Protein AF-A0A378JUS0-F1 (afdb_monomer_lite)

Secondary structure (DSSP, 8-state):
--SS-HHHHHHHHH-HHHHHHHHHHHHT--TTSTTHHHHHHHHHHTT-HHHHHHHHHHSHHHHHHHHHHHHHHHHHHHHHHHHHTTS-TTSHHHHHHHHHHHHHHHHHHHHTTHHHH-GGGGGHHHHHHHHT-S--TT--HHHHHHHHHHHHHHHHHHHHHHHTTTS-----SS-SS-S---SS--TT-HHHHHHHHHHHHHS-SS---SSPPP---TT-SEEEEEEEEE-TTSPEEEEEEEEESS---SEEEEEEETT--TTSHHHHHHGGGHHHHTTSEEEEEE-TTT-TT-SS--SSHHHHHHHHHHHHHHH-BTTBEEEEEEEGGGHHHHHHHHHHHHHTT---EEEEES-BSSSGGGGSHHHHHHHHHHHHHHH-PPPSS-HHHHHHHHHHHHHHHHHHHHHHT--S-SHHHHTTS-TTTEEEEEE---SS---TT-SS-----TTGGG----SEE--SS-GGGBHHHHTHHHHHHHHHHHHHHHHHHHHHHHHTTT-HHHHHHHHHHHHHHHHHHHHHHHTEEEE-GGG----S-EEGGGS-GGGEEETT--BHHHHHHHHHPPPSS-HHHHHHT--HHHHHHHHHHHHTT-S-TT-HHHHHHHHHHHHHHHHHHHTHHHHHHHHHHHHTTTS--HHHHHHHHHHHHHTTSTTSSS--

Organism: NCBI:txid39962

Radius of gyration: 31.09 Å; chains: 1; bounding box: 85×75×94 Å

Structure (mmCIF, N/CA/C/O backbone):
data_AF-A0A378JUS0-F1
#
_entry.id   AF-A0A378JUS0-F1
#
loop_
_atom_site.group_PDB
_atom_site.id
_atom_site.type_symbol
_atom_site.label_atom_id
_atom_site.label_alt_id
_atom_site.label_comp_id
_atom_site.label_asym_id
_atom_site.label_entity_id
_atom_site.label_seq_id
_atom_site.pdbx_PDB_ins_code
_atom_site.Cartn_x
_atom_site.Cartn_y
_atom_site.Cartn_z
_atom_site.occupancy
_atom_site.B_iso_or_equiv
_atom_site.auth_seq_id
_atom_site.auth_comp_id
_atom_site.auth_asym_id
_atom_site.auth_atom_id
_atom_site.pdbx_PDB_model_num
ATOM 1 N N . MET A 1 1 ? 19.593 -24.521 -26.954 1.00 77.88 1 MET A N 1
ATOM 2 C CA . MET A 1 1 ? 18.963 -24.735 -25.634 1.00 77.88 1 MET A CA 1
ATOM 3 C C . MET A 1 1 ? 18.297 -23.427 -25.244 1.00 77.88 1 MET A C 1
ATOM 5 O O . MET A 1 1 ? 18.908 -22.399 -25.492 1.00 77.88 1 MET A O 1
ATOM 9 N N . GLN A 1 2 ? 17.064 -23.448 -24.739 1.00 90.56 2 GLN A N 1
ATOM 10 C CA . GLN A 1 2 ? 16.301 -22.242 -24.377 1.00 90.56 2 GLN A CA 1
ATOM 11 C C . GLN A 1 2 ? 16.066 -22.211 -22.859 1.00 90.56 2 GLN A C 1
ATOM 13 O O . GLN A 1 2 ? 15.928 -23.278 -22.261 1.00 90.56 2 GLN A O 1
ATOM 18 N N . LEU A 1 3 ? 16.022 -21.022 -22.241 1.00 92.19 3 LEU A N 1
ATOM 19 C CA . LEU A 1 3 ? 15.731 -20.880 -20.802 1.00 92.19 3 LEU A CA 1
ATOM 20 C C . LEU A 1 3 ? 14.253 -21.139 -20.494 1.00 92.19 3 LEU A C 1
ATOM 22 O O . LEU A 1 3 ? 13.939 -21.796 -19.502 1.00 92.19 3 LEU A O 1
ATOM 26 N N . ILE A 1 4 ? 13.366 -20.618 -21.345 1.00 94.94 4 ILE A N 1
ATOM 27 C CA . ILE A 1 4 ? 11.911 -20.824 -21.319 1.00 94.94 4 ILE A CA 1
ATOM 28 C C . ILE A 1 4 ? 11.369 -20.968 -22.753 1.00 94.94 4 ILE A C 1
ATOM 30 O O . ILE A 1 4 ? 12.050 -20.558 -23.698 1.00 94.94 4 ILE A O 1
ATOM 34 N N . PRO A 1 5 ? 10.159 -21.524 -22.959 1.00 96.00 5 PRO A N 1
ATOM 35 C CA . PRO A 1 5 ? 9.568 -21.626 -24.293 1.00 96.00 5 PRO A CA 1
ATOM 36 C C . PRO A 1 5 ? 9.435 -20.255 -24.972 1.00 96.00 5 PRO A C 1
ATOM 38 O O . PRO A 1 5 ? 8.879 -19.326 -24.389 1.00 96.00 5 PRO A O 1
ATOM 41 N N . SER A 1 6 ? 9.897 -20.127 -26.222 1.00 95.94 6 SER A N 1
ATOM 42 C CA . SER A 1 6 ? 9.866 -18.847 -26.951 1.00 95.94 6 SER A CA 1
ATOM 43 C C . SER A 1 6 ? 8.465 -18.249 -27.081 1.00 95.94 6 SER A C 1
ATOM 45 O O . SER A 1 6 ? 8.324 -17.037 -26.961 1.00 95.94 6 SER A O 1
ATOM 47 N N . GLN A 1 7 ? 7.431 -19.077 -27.273 1.00 95.94 7 GLN A N 1
ATOM 48 C CA . GLN A 1 7 ? 6.049 -18.591 -27.342 1.00 95.94 7 GLN A CA 1
ATOM 49 C C . GLN A 1 7 ? 5.617 -17.940 -26.023 1.00 95.94 7 GLN A C 1
ATOM 51 O O . GLN A 1 7 ? 5.107 -16.830 -26.040 1.00 95.94 7 GLN A O 1
ATOM 56 N N . LEU A 1 8 ? 5.928 -18.572 -24.885 1.00 96.12 8 LEU A N 1
ATOM 57 C CA . LEU A 1 8 ? 5.618 -18.029 -23.561 1.00 96.12 8 LEU A CA 1
ATOM 58 C C . LEU A 1 8 ? 6.321 -16.684 -23.315 1.00 96.12 8 LEU A C 1
ATOM 60 O O . LEU A 1 8 ? 5.751 -15.792 -22.696 1.00 96.12 8 LEU A O 1
ATOM 64 N N . LEU A 1 9 ? 7.553 -16.525 -23.809 1.00 95.25 9 LEU A N 1
ATOM 65 C CA . LEU A 1 9 ? 8.290 -15.264 -23.711 1.00 95.25 9 LEU A CA 1
ATOM 66 C C . LEU A 1 9 ? 7.680 -14.160 -24.587 1.00 95.25 9 LEU A C 1
ATOM 68 O O . LEU A 1 9 ? 7.656 -13.009 -24.164 1.00 95.25 9 LEU A O 1
ATOM 72 N N . VAL A 1 10 ? 7.185 -14.492 -25.782 1.00 95.31 10 VAL A N 1
ATOM 73 C CA . VAL A 1 10 ? 6.451 -13.539 -26.631 1.00 95.31 10 VAL A CA 1
ATOM 74 C C . VAL A 1 10 ? 5.136 -13.144 -25.960 1.00 95.31 10 VAL A C 1
ATOM 76 O O . VAL A 1 10 ? 4.884 -11.955 -25.791 1.00 95.31 10 VAL A O 1
ATOM 79 N N . ASP A 1 11 ? 4.368 -14.119 -25.474 1.00 95.12 11 ASP A N 1
ATOM 80 C CA . ASP A 1 11 ? 3.105 -13.877 -24.770 1.00 95.12 11 ASP A CA 1
ATOM 81 C C . ASP A 1 11 ? 3.320 -12.994 -23.523 1.00 95.12 11 ASP A C 1
ATOM 83 O O . ASP A 1 11 ? 2.534 -12.090 -23.251 1.00 95.12 11 ASP A O 1
ATOM 87 N N . ALA A 1 12 ? 4.430 -13.184 -22.800 1.00 94.31 12 ALA A N 1
ATOM 88 C CA . ALA A 1 12 ? 4.825 -12.347 -21.666 1.00 94.31 12 ALA A CA 1
ATOM 89 C C . ALA A 1 12 ? 5.191 -10.899 -22.044 1.00 94.31 12 ALA A C 1
ATOM 91 O O . ALA A 1 12 ? 5.203 -10.027 -21.180 1.00 94.31 12 ALA A O 1
ATOM 92 N N . LEU A 1 13 ? 5.530 -10.608 -23.299 1.00 91.50 13 LEU A N 1
ATOM 93 C CA . LEU A 1 13 ? 5.763 -9.232 -23.754 1.00 91.50 13 LEU A CA 1
ATOM 94 C C . LEU A 1 13 ? 4.462 -8.555 -24.214 1.00 91.50 13 LEU A C 1
ATOM 96 O O . LEU A 1 13 ? 4.350 -7.331 -24.117 1.00 91.50 13 LEU A O 1
ATOM 100 N N . ASP A 1 14 ? 3.466 -9.346 -24.617 1.00 88.88 14 ASP A N 1
ATOM 101 C CA . ASP A 1 14 ? 2.144 -8.884 -25.052 1.00 88.88 14 ASP A CA 1
ATOM 102 C C . ASP A 1 14 ? 1.127 -8.717 -23.901 1.00 88.88 14 ASP A C 1
ATOM 104 O O . ASP A 1 14 ? 0.284 -7.803 -23.936 1.00 88.88 14 ASP A O 1
ATOM 108 N N . ASP A 1 15 ? 1.211 -9.569 -22.872 1.00 89.25 15 ASP A N 1
ATOM 109 C CA . ASP A 1 15 ? 0.257 -9.675 -21.763 1.00 89.25 15 ASP A CA 1
ATOM 110 C C . ASP A 1 15 ? 0.934 -9.526 -20.384 1.00 89.25 15 ASP A C 1
ATOM 112 O O . ASP A 1 15 ? 1.889 -10.226 -20.043 1.00 89.25 15 ASP A O 1
ATOM 116 N N . PHE A 1 16 ? 0.414 -8.612 -19.556 1.00 87.00 16 PHE A N 1
ATOM 117 C CA . PHE A 1 16 ? 0.967 -8.303 -18.232 1.00 87.00 16 PHE A CA 1
ATOM 118 C C . PHE A 1 16 ? 0.768 -9.407 -17.193 1.00 87.00 16 PHE A C 1
ATOM 120 O O . PHE A 1 16 ? 1.629 -9.569 -16.328 1.00 87.00 16 PHE A O 1
ATOM 127 N N . GLU A 1 17 ? -0.331 -10.156 -17.254 1.00 88.62 17 GLU A N 1
ATOM 128 C CA . GLU A 1 17 ? -0.574 -11.264 -16.329 1.00 88.62 17 GLU A CA 1
ATOM 129 C C . GLU A 1 17 ? 0.337 -12.444 -16.683 1.00 88.62 17 GLU A C 1
ATOM 131 O O . GLU A 1 17 ? 0.955 -13.029 -15.793 1.00 88.62 17 GLU A O 1
ATOM 136 N N . VAL A 1 18 ? 0.543 -12.713 -17.980 1.00 93.88 18 VAL A N 1
ATOM 137 C CA . VAL A 1 18 ? 1.546 -13.698 -18.422 1.00 93.88 18 VAL A CA 1
ATOM 138 C C . VAL A 1 18 ? 2.951 -13.250 -18.010 1.00 93.88 18 VAL A C 1
ATOM 140 O O . VAL A 1 18 ? 3.699 -14.035 -17.423 1.00 93.88 18 VAL A O 1
ATOM 143 N N . ARG A 1 19 ? 3.303 -11.971 -18.225 1.00 92.31 19 ARG A N 1
ATOM 144 C CA . ARG A 1 19 ? 4.585 -11.399 -17.774 1.00 92.31 19 ARG A CA 1
ATOM 145 C C . ARG A 1 19 ? 4.788 -11.574 -16.278 1.00 92.31 19 ARG A C 1
ATOM 147 O O . ARG A 1 19 ? 5.887 -11.923 -15.855 1.00 92.31 19 ARG A O 1
ATOM 154 N N . LYS A 1 20 ? 3.746 -11.333 -15.479 1.00 90.25 20 LYS A N 1
ATOM 155 C CA . LYS A 1 20 ? 3.772 -11.501 -14.024 1.00 90.25 20 LYS A CA 1
ATOM 156 C C . LYS A 1 20 ? 4.100 -12.944 -13.648 1.00 90.25 20 LYS A C 1
ATOM 158 O O . LYS A 1 20 ? 5.028 -13.141 -12.867 1.00 90.25 20 LYS A O 1
ATOM 163 N N . THR A 1 21 ? 3.391 -13.925 -14.208 1.00 92.38 21 THR A N 1
ATOM 164 C CA . THR A 1 21 ? 3.647 -15.350 -13.937 1.00 92.38 21 THR A CA 1
ATOM 165 C C . THR A 1 21 ? 5.068 -15.742 -14.331 1.00 92.38 21 THR A C 1
ATOM 167 O O . THR A 1 21 ? 5.781 -16.338 -13.531 1.00 92.38 21 THR A O 1
ATOM 170 N N . VAL A 1 22 ? 5.533 -15.319 -15.510 1.00 95.12 22 VAL A N 1
ATOM 171 C CA . VAL A 1 22 ? 6.900 -15.608 -15.968 1.00 95.12 22 VAL A CA 1
ATOM 172 C C . VAL A 1 22 ? 7.950 -14.966 -15.058 1.00 95.12 22 VAL A C 1
ATOM 174 O O . VAL A 1 22 ? 8.932 -15.616 -14.701 1.00 95.12 22 VAL A O 1
ATOM 177 N N . ILE A 1 23 ? 7.767 -13.706 -14.649 1.00 93.31 23 ILE A N 1
ATOM 178 C CA . ILE A 1 23 ? 8.680 -13.050 -13.703 1.00 93.31 23 ILE A CA 1
ATOM 179 C C . ILE A 1 23 ? 8.699 -13.792 -12.368 1.00 93.31 23 ILE A C 1
ATOM 181 O O . ILE A 1 23 ? 9.777 -13.968 -11.799 1.00 93.31 23 ILE A O 1
ATOM 185 N N . GLU A 1 24 ? 7.539 -14.201 -11.860 1.00 91.38 24 GLU A N 1
ATOM 186 C CA . GLU A 1 24 ? 7.432 -14.962 -10.620 1.00 91.38 24 GLU A CA 1
ATOM 187 C C . GLU A 1 24 ? 8.196 -16.291 -10.721 1.00 91.38 24 GLU A C 1
ATOM 189 O O . GLU A 1 24 ? 9.099 -16.521 -9.914 1.00 91.38 24 GLU A O 1
ATOM 194 N N . ASP A 1 25 ? 7.924 -17.106 -11.743 1.00 92.94 25 ASP A N 1
ATOM 195 C CA . ASP A 1 25 ? 8.568 -18.409 -11.963 1.00 92.94 25 ASP A CA 1
ATOM 196 C C . ASP A 1 25 ? 10.094 -18.285 -12.081 1.00 92.94 25 ASP A C 1
ATOM 198 O O . 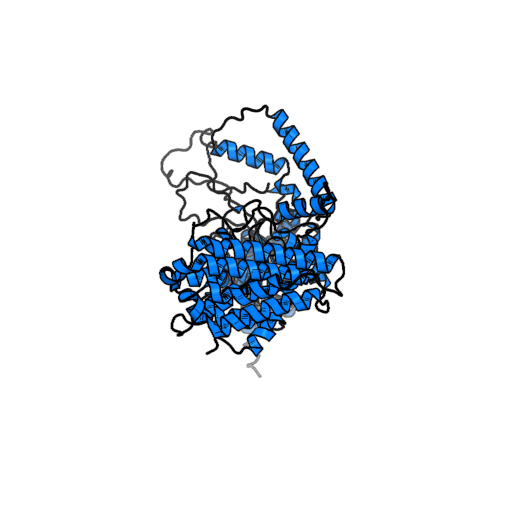ASP A 1 25 ? 10.866 -19.020 -11.453 1.00 92.94 25 ASP A O 1
ATOM 202 N N . LEU A 1 26 ? 10.556 -17.300 -12.854 1.00 94.06 26 LEU A N 1
ATOM 203 C CA . LEU A 1 26 ? 11.978 -17.032 -13.028 1.00 94.06 26 LEU A CA 1
ATOM 204 C C . LEU A 1 26 ? 12.620 -16.521 -11.730 1.00 94.06 26 LEU A C 1
ATOM 206 O O . LEU A 1 26 ? 13.698 -16.980 -11.364 1.00 94.06 26 LEU A O 1
ATOM 210 N N . THR A 1 27 ? 11.964 -15.612 -11.002 1.00 89.44 27 THR A N 1
ATOM 211 C CA . THR A 1 27 ? 12.467 -15.072 -9.721 1.00 89.44 27 THR A CA 1
ATOM 212 C C . THR A 1 27 ? 12.549 -16.157 -8.648 1.00 89.44 27 THR A C 1
ATOM 214 O O . THR A 1 27 ? 13.453 -16.137 -7.816 1.00 89.44 27 THR A O 1
ATOM 217 N N . LEU A 1 28 ? 11.627 -17.121 -8.676 1.00 87.56 28 LEU A N 1
ATOM 218 C CA . LEU A 1 28 ? 11.538 -18.217 -7.714 1.00 87.56 28 LEU A CA 1
ATOM 219 C C . LEU A 1 28 ? 12.380 -19.442 -8.064 1.00 87.56 28 LEU A C 1
ATOM 221 O O . LEU A 1 28 ? 12.398 -20.405 -7.291 1.00 87.56 28 LEU A O 1
ATOM 225 N N . THR A 1 29 ? 13.101 -19.407 -9.185 1.00 90.56 29 THR A N 1
ATOM 226 C CA . THR A 1 29 ? 13.987 -20.499 -9.588 1.00 90.56 29 THR A CA 1
ATOM 227 C C . THR A 1 29 ? 15.018 -20.786 -8.480 1.00 90.56 29 THR A C 1
ATOM 229 O O . THR A 1 29 ? 15.713 -19.858 -8.055 1.00 90.56 29 THR A O 1
ATOM 232 N N . PRO A 1 30 ? 15.149 -22.039 -7.998 1.00 87.75 30 PRO A N 1
ATOM 233 C CA . PRO A 1 30 ? 16.114 -22.395 -6.959 1.00 87.75 30 PRO A CA 1
ATOM 234 C C . PRO A 1 30 ? 17.558 -22.128 -7.391 1.00 87.75 30 PRO A C 1
ATOM 236 O O . PRO A 1 30 ? 17.917 -22.394 -8.532 1.00 87.75 30 PRO A O 1
ATOM 239 N N . ALA A 1 31 ? 18.422 -21.714 -6.460 1.00 84.31 31 ALA A N 1
ATOM 240 C CA . ALA A 1 31 ? 19.845 -21.487 -6.748 1.00 84.31 31 ALA A CA 1
ATOM 241 C C . ALA A 1 31 ? 20.590 -22.749 -7.240 1.00 84.31 31 ALA A C 1
ATOM 243 O O . ALA A 1 31 ? 21.628 -22.634 -7.879 1.00 84.31 31 ALA A O 1
ATOM 244 N N . GLY A 1 32 ? 20.065 -23.947 -6.950 1.00 84.75 32 GLY A N 1
ATOM 245 C CA . GLY A 1 32 ? 20.608 -25.220 -7.440 1.00 84.75 32 GLY A CA 1
ATOM 246 C C . GLY A 1 32 ? 20.208 -25.589 -8.876 1.00 84.75 32 GLY A C 1
ATOM 247 O O . GLY A 1 32 ? 20.672 -26.610 -9.370 1.00 84.75 32 GLY A O 1
ATOM 248 N N . ASP A 1 33 ? 19.346 -24.810 -9.539 1.00 90.31 33 ASP A N 1
ATOM 249 C CA . ASP A 1 33 ? 19.029 -24.996 -10.961 1.00 90.31 33 ASP A CA 1
ATOM 250 C C . ASP A 1 33 ? 20.240 -24.619 -11.828 1.00 90.31 33 ASP A C 1
ATOM 252 O O . ASP A 1 33 ? 20.849 -23.563 -11.622 1.00 90.31 33 ASP A O 1
ATOM 256 N N . GLU A 1 34 ? 20.559 -25.458 -12.820 1.00 89.44 34 GLU A N 1
ATOM 257 C CA . GLU A 1 34 ? 21.710 -25.297 -13.726 1.00 89.44 34 GLU A CA 1
ATOM 258 C C . GLU A 1 34 ? 21.726 -23.932 -14.436 1.00 89.44 34 GLU A C 1
ATOM 260 O O . GLU A 1 34 ? 22.784 -23.399 -14.768 1.00 89.44 34 GLU A O 1
ATOM 265 N N . HIS A 1 35 ? 20.552 -23.333 -14.651 1.00 91.50 35 HIS A N 1
ATOM 266 C CA . HIS A 1 35 ? 20.392 -22.057 -15.343 1.00 91.50 35 HIS A CA 1
ATOM 267 C C . HIS A 1 35 ? 19.772 -20.975 -14.462 1.00 91.50 35 HIS A C 1
ATOM 269 O O . HIS A 1 35 ? 19.301 -19.961 -14.984 1.00 91.50 35 HIS A O 1
ATOM 275 N N . SER A 1 36 ? 19.798 -21.151 -13.137 1.00 90.31 36 SER A N 1
ATOM 276 C CA . SER A 1 36 ? 19.304 -20.174 -12.158 1.00 90.31 36 SER A CA 1
ATOM 277 C C . SER A 1 36 ? 19.842 -18.771 -12.434 1.00 90.31 36 SER A C 1
ATOM 279 O O . SER A 1 36 ? 19.066 -17.824 -12.549 1.00 90.31 36 SER A O 1
ATOM 281 N N . TYR A 1 37 ? 21.152 -18.656 -12.664 1.00 90.81 37 TYR A N 1
ATOM 282 C CA . TYR A 1 37 ? 21.817 -17.400 -12.996 1.00 90.81 37 TYR A CA 1
ATOM 283 C C . TYR A 1 37 ? 21.177 -16.676 -14.191 1.00 90.81 37 TYR A C 1
ATOM 285 O O . TYR A 1 37 ? 20.805 -15.504 -14.108 1.00 90.81 37 TYR A O 1
ATOM 293 N N . SER A 1 38 ? 20.998 -17.377 -15.309 1.00 93.06 38 SER A N 1
ATOM 294 C CA . SER A 1 38 ? 20.459 -16.797 -16.542 1.00 93.06 38 SER A CA 1
ATOM 295 C C . SER A 1 38 ? 18.951 -16.550 -16.469 1.00 93.06 38 SER A C 1
ATOM 297 O O . SER A 1 38 ? 18.475 -15.533 -16.976 1.00 93.06 38 SER A O 1
ATOM 299 N N . LYS A 1 39 ? 18.199 -17.421 -15.785 1.00 94.44 39 LYS A N 1
ATOM 300 C CA . LYS A 1 39 ? 16.766 -17.229 -15.505 1.00 94.44 39 LYS A CA 1
ATOM 301 C C . LYS A 1 39 ? 16.528 -15.987 -14.648 1.00 94.44 39 LYS A C 1
ATOM 303 O O . LYS A 1 39 ? 15.633 -15.196 -14.936 1.00 94.44 39 LYS A O 1
ATOM 308 N N . TRP A 1 40 ? 17.375 -15.750 -13.652 1.00 92.12 40 TRP A N 1
ATOM 309 C CA . TRP A 1 40 ? 17.304 -14.555 -12.817 1.00 92.12 40 TRP A CA 1
ATOM 310 C C . TRP A 1 40 ? 17.636 -13.274 -13.596 1.00 92.12 40 TRP A C 1
ATOM 312 O O . TRP A 1 40 ? 16.988 -12.245 -13.400 1.00 92.12 40 TRP A O 1
ATOM 322 N N . ILE A 1 41 ? 18.581 -13.326 -14.539 1.00 93.38 41 ILE A N 1
ATOM 323 C CA . ILE A 1 41 ? 18.847 -12.202 -15.454 1.00 93.38 41 ILE A CA 1
ATOM 324 C C . ILE A 1 41 ? 17.640 -11.932 -16.360 1.00 93.38 41 ILE A C 1
ATOM 326 O O . ILE A 1 41 ? 17.263 -10.773 -16.536 1.00 93.38 41 ILE A O 1
ATOM 330 N N . MET A 1 42 ? 16.988 -12.981 -16.872 1.00 95.25 42 MET A N 1
ATOM 331 C CA . MET A 1 42 ? 15.755 -12.848 -17.654 1.00 95.25 42 MET A CA 1
ATOM 332 C C . MET A 1 42 ? 14.653 -12.159 -16.835 1.00 95.25 42 MET A C 1
ATOM 334 O O . MET A 1 42 ? 14.078 -11.177 -17.298 1.00 95.25 42 MET A O 1
ATOM 338 N N . ALA A 1 43 ? 14.407 -12.600 -15.594 1.00 93.75 43 ALA A N 1
ATOM 339 C CA . ALA A 1 43 ? 13.459 -11.939 -14.689 1.00 93.75 43 ALA A CA 1
ATOM 340 C C . ALA A 1 43 ? 13.815 -10.468 -14.446 1.00 93.75 43 ALA A C 1
ATOM 342 O O . ALA A 1 43 ? 12.932 -9.609 -14.430 1.00 93.75 43 ALA A O 1
ATOM 343 N N . PHE A 1 44 ? 15.104 -10.166 -14.267 1.00 91.50 44 PHE A N 1
ATOM 344 C CA . PHE A 1 44 ? 15.565 -8.798 -14.075 1.00 91.50 44 PHE A CA 1
ATOM 345 C C . PHE A 1 44 ? 15.237 -7.912 -15.284 1.00 91.50 44 PHE A C 1
ATOM 347 O O . PHE A 1 44 ? 14.625 -6.857 -15.110 1.00 91.50 44 PHE A O 1
ATOM 354 N N . TRP A 1 45 ? 15.563 -8.345 -16.504 1.00 93.06 45 TRP A N 1
ATOM 355 C CA . TRP A 1 45 ? 15.246 -7.589 -17.722 1.00 93.06 45 TRP A CA 1
ATOM 356 C C . TRP A 1 45 ? 13.755 -7.529 -18.040 1.00 93.06 45 TRP A C 1
ATOM 358 O O . TRP A 1 45 ? 13.298 -6.514 -18.557 1.00 93.06 45 TRP A O 1
ATOM 368 N N . LEU A 1 46 ? 12.978 -8.541 -17.654 1.00 92.50 46 LEU A N 1
ATOM 369 C CA . LEU A 1 46 ? 11.517 -8.480 -17.694 1.00 92.50 46 LEU A CA 1
ATOM 370 C C . LEU A 1 46 ? 10.928 -7.504 -16.659 1.00 92.50 46 LEU A C 1
ATOM 372 O O . LEU A 1 46 ? 9.732 -7.232 -16.716 1.00 92.50 46 LEU A O 1
ATOM 376 N N . GLY A 1 47 ? 11.728 -6.916 -15.764 1.00 86.44 47 GLY A N 1
ATOM 377 C CA . GLY A 1 47 ? 11.310 -5.817 -14.884 1.00 86.44 47 GLY A CA 1
ATOM 378 C C . GLY A 1 47 ? 11.499 -6.076 -13.387 1.00 86.44 47 GLY A C 1
ATOM 379 O O . GLY A 1 47 ? 11.158 -5.212 -12.576 1.00 86.44 47 GLY A O 1
ATOM 380 N N . SER A 1 48 ? 12.044 -7.231 -12.985 1.00 85.31 48 SER A N 1
ATOM 381 C CA . SER A 1 48 ? 12.215 -7.582 -11.570 1.00 85.31 48 SER A CA 1
ATOM 382 C C . SER A 1 48 ? 13.517 -7.049 -10.968 1.00 85.31 48 SER A C 1
ATOM 384 O O . SER A 1 48 ? 14.544 -7.727 -10.926 1.00 85.31 48 SER A O 1
ATOM 386 N N . SER A 1 49 ? 13.482 -5.830 -10.423 1.00 74.69 49 SER A N 1
ATOM 387 C CA . SER A 1 49 ? 14.616 -5.256 -9.677 1.00 74.69 49 SER A CA 1
ATOM 388 C C . SER A 1 49 ? 14.959 -6.029 -8.396 1.00 74.69 49 SER A C 1
ATOM 390 O O . SER A 1 49 ? 16.112 -6.004 -7.967 1.00 74.69 49 SER A O 1
ATOM 392 N N . VAL A 1 50 ? 14.002 -6.764 -7.816 1.00 76.50 50 VAL A N 1
ATOM 393 C CA . VAL A 1 50 ? 14.243 -7.696 -6.698 1.00 76.50 50 VAL A CA 1
ATOM 394 C C . VAL A 1 50 ? 15.287 -8.744 -7.100 1.00 76.50 50 VAL A C 1
ATOM 396 O O . VAL A 1 50 ? 16.232 -9.007 -6.355 1.00 76.50 50 VAL A O 1
ATOM 399 N N . THR A 1 51 ? 15.177 -9.272 -8.319 1.00 81.69 51 THR A N 1
ATOM 400 C CA . THR A 1 51 ? 16.070 -10.312 -8.835 1.00 81.69 51 THR A CA 1
ATOM 401 C C . THR A 1 51 ? 17.495 -9.819 -9.060 1.00 81.69 51 THR A C 1
ATOM 403 O O . THR A 1 51 ? 18.441 -10.576 -8.863 1.00 81.69 51 THR A O 1
ATOM 406 N N . ARG A 1 52 ? 17.693 -8.530 -9.363 1.00 82.31 52 ARG A N 1
ATOM 407 C CA . ARG A 1 52 ? 19.037 -7.934 -9.441 1.00 82.31 52 ARG A CA 1
ATOM 408 C C . ARG A 1 52 ? 19.808 -8.068 -8.128 1.00 82.31 52 ARG A C 1
ATOM 410 O O . ARG A 1 52 ? 20.990 -8.394 -8.144 1.00 82.31 52 ARG A O 1
ATOM 417 N N . ASN A 1 53 ? 19.145 -7.841 -6.996 1.00 75.06 53 ASN A N 1
ATOM 418 C CA . ASN A 1 53 ? 19.787 -7.975 -5.689 1.00 75.06 53 ASN A CA 1
ATOM 419 C C . ASN A 1 53 ? 20.130 -9.439 -5.389 1.00 75.06 53 ASN A C 1
ATOM 421 O O . ASN A 1 53 ? 21.214 -9.716 -4.883 1.00 75.06 53 ASN A O 1
ATOM 425 N N . PHE A 1 54 ? 19.247 -10.382 -5.745 1.00 78.81 54 PHE A N 1
ATOM 426 C CA . PHE A 1 54 ? 19.553 -11.812 -5.642 1.00 78.81 54 PHE A CA 1
ATOM 427 C C . PHE A 1 54 ? 20.760 -12.197 -6.499 1.00 78.81 54 PHE A C 1
ATOM 429 O O . PHE A 1 54 ? 21.681 -12.828 -5.990 1.00 78.81 54 PHE A O 1
ATOM 436 N N . LEU A 1 55 ? 20.816 -11.740 -7.754 1.00 84.75 55 LEU A N 1
ATOM 437 C CA . LEU A 1 55 ? 21.964 -11.950 -8.640 1.00 84.75 55 LEU A CA 1
ATOM 438 C C . LEU A 1 55 ? 23.269 -11.471 -8.000 1.00 84.75 55 LEU A C 1
ATOM 440 O O . LEU A 1 55 ? 24.256 -12.202 -7.984 1.00 84.75 55 LEU A O 1
ATOM 444 N N . PHE A 1 56 ? 23.268 -10.259 -7.446 1.00 80.62 56 PHE A N 1
ATOM 445 C CA . PHE A 1 56 ? 24.473 -9.632 -6.901 1.00 80.62 56 PHE A CA 1
ATOM 446 C C . PHE A 1 56 ? 24.955 -10.317 -5.622 1.00 80.62 56 PHE A C 1
ATOM 448 O O . PHE A 1 56 ? 26.153 -10.343 -5.359 1.00 80.62 56 PHE A O 1
ATOM 455 N N . ASN A 1 57 ? 24.038 -10.923 -4.867 1.00 79.50 57 ASN A N 1
ATOM 456 C CA . ASN A 1 57 ? 24.361 -11.654 -3.649 1.00 79.50 57 ASN A CA 1
ATOM 457 C C . ASN A 1 57 ? 24.782 -13.104 -3.919 1.00 79.50 57 ASN A C 1
ATOM 459 O O . ASN A 1 57 ? 25.719 -13.591 -3.293 1.00 79.50 57 ASN A O 1
ATOM 463 N N . SER A 1 58 ? 24.093 -13.813 -4.816 1.00 82.19 58 SER A N 1
ATOM 464 C CA . SER A 1 58 ? 24.333 -15.242 -5.063 1.00 82.19 58 SER A CA 1
ATOM 465 C C . SER A 1 58 ? 25.457 -15.508 -6.062 1.00 82.19 58 SER A C 1
ATOM 467 O O . SER A 1 58 ? 26.102 -16.544 -5.967 1.00 82.19 58 SER A O 1
ATOM 469 N N . PHE A 1 59 ? 25.716 -14.581 -6.990 1.00 81.25 59 PHE A N 1
ATOM 470 C CA . PHE A 1 59 ? 26.675 -14.758 -8.089 1.00 81.25 59 PHE A CA 1
ATOM 471 C C . PHE A 1 59 ? 27.660 -13.591 -8.192 1.00 81.25 59 PHE A C 1
ATOM 473 O O . PHE A 1 59 ? 28.083 -13.215 -9.282 1.00 81.25 59 PHE A O 1
ATOM 480 N N . ARG A 1 60 ? 28.005 -12.971 -7.057 1.00 78.94 60 ARG A N 1
ATOM 481 C CA . ARG A 1 60 ? 28.750 -11.704 -7.002 1.00 78.94 60 ARG A CA 1
ATOM 482 C C . ARG A 1 60 ? 29.970 -11.660 -7.927 1.00 78.94 60 ARG A C 1
ATOM 484 O O . ARG A 1 60 ? 30.116 -10.710 -8.691 1.00 78.94 60 ARG A O 1
ATOM 491 N N . THR A 1 61 ? 30.819 -12.683 -7.874 1.00 79.19 61 THR A N 1
ATOM 492 C CA . THR A 1 61 ? 32.060 -12.760 -8.660 1.00 79.19 61 THR A CA 1
ATOM 493 C C . THR A 1 61 ? 31.798 -12.802 -10.163 1.00 79.19 61 THR A C 1
ATOM 495 O O . THR A 1 61 ? 32.445 -12.080 -10.916 1.00 79.19 61 THR A O 1
ATOM 498 N N . ASP A 1 62 ? 30.810 -13.584 -10.596 1.00 76.50 62 ASP A N 1
ATOM 499 C CA . ASP A 1 62 ? 30.463 -13.738 -12.013 1.00 76.50 62 ASP A CA 1
ATOM 500 C C . ASP A 1 62 ? 29.740 -12.492 -12.541 1.00 76.50 62 ASP A C 1
ATOM 502 O O . ASP A 1 62 ? 29.922 -12.064 -13.681 1.00 76.50 62 ASP A O 1
ATOM 506 N N . VAL A 1 63 ? 28.931 -11.869 -11.683 1.00 80.69 63 VAL A N 1
ATOM 507 C CA . VAL A 1 63 ? 28.160 -10.667 -11.988 1.00 80.69 63 VAL A CA 1
ATOM 508 C C . VAL A 1 63 ? 29.031 -9.428 -12.108 1.00 80.69 63 VAL A C 1
ATOM 510 O O . VAL A 1 63 ? 28.766 -8.615 -12.990 1.00 80.69 63 VAL A O 1
ATOM 513 N N . GLU A 1 64 ? 30.037 -9.233 -11.251 1.00 79.12 64 GLU A N 1
ATOM 5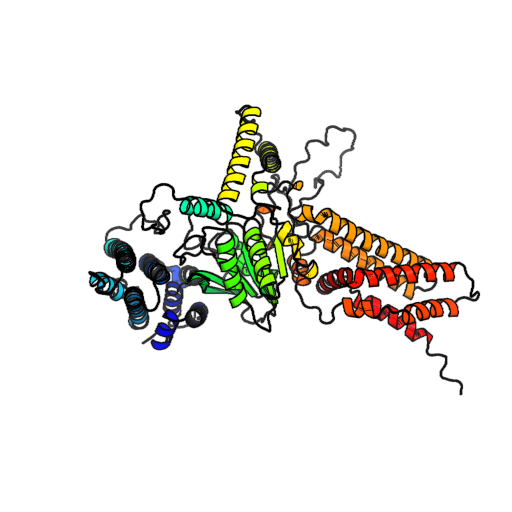14 C CA . GLU A 1 64 ? 30.847 -8.005 -11.247 1.00 79.12 64 GLU A CA 1
ATOM 515 C C . GLU A 1 64 ? 31.466 -7.715 -12.627 1.00 79.12 64 GLU A C 1
ATOM 517 O O . GLU A 1 64 ? 31.466 -6.562 -13.067 1.00 79.12 64 GLU A O 1
ATOM 522 N N . ALA A 1 65 ? 31.879 -8.756 -13.358 1.00 78.94 65 ALA A N 1
ATOM 523 C CA . ALA A 1 65 ? 32.436 -8.643 -14.707 1.00 78.94 65 ALA A CA 1
ATOM 524 C C . ALA A 1 65 ? 31.417 -8.178 -15.766 1.00 78.94 65 ALA A C 1
ATOM 526 O O . ALA A 1 65 ? 31.781 -7.479 -16.716 1.00 78.94 65 ALA A O 1
ATOM 527 N N . ILE A 1 66 ? 30.140 -8.544 -15.610 1.00 83.56 66 ILE A N 1
ATOM 528 C CA . ILE A 1 66 ? 29.084 -8.269 -16.597 1.00 83.56 66 ILE A CA 1
ATOM 529 C C . ILE A 1 66 ? 28.051 -7.236 -16.131 1.00 83.56 66 ILE A C 1
ATOM 531 O O . ILE A 1 66 ? 27.148 -6.874 -16.886 1.00 83.56 66 ILE A O 1
ATOM 535 N N . ARG A 1 67 ? 28.173 -6.733 -14.902 1.00 83.50 67 ARG A N 1
ATOM 536 C CA . ARG A 1 67 ? 27.224 -5.817 -14.260 1.00 83.50 67 ARG A CA 1
ATOM 537 C C . ARG A 1 67 ? 26.829 -4.618 -15.127 1.00 83.50 67 ARG A C 1
ATOM 539 O O . ARG A 1 67 ? 25.632 -4.336 -15.188 1.00 83.50 67 ARG A O 1
ATOM 546 N N . PRO A 1 68 ? 27.752 -3.929 -15.830 1.00 80.19 68 PRO A N 1
ATOM 547 C CA . PRO A 1 68 ? 27.360 -2.854 -16.733 1.00 80.19 68 PRO A CA 1
ATOM 548 C C . PRO A 1 68 ? 26.376 -3.345 -17.796 1.00 80.19 68 PRO A C 1
ATOM 550 O O . PRO A 1 68 ? 25.343 -2.722 -17.996 1.00 80.19 68 PRO A O 1
ATOM 553 N N . TYR A 1 69 ? 26.644 -4.483 -18.437 1.00 86.00 69 TYR A N 1
ATOM 554 C CA . TYR A 1 69 ? 25.774 -5.044 -19.473 1.00 86.00 69 TYR A CA 1
ATOM 555 C C . TYR A 1 69 ? 24.369 -5.341 -18.936 1.00 86.00 69 TYR A C 1
ATOM 557 O O . TYR A 1 69 ? 23.384 -5.035 -19.605 1.00 86.00 69 TYR A O 1
ATOM 565 N N . LEU A 1 70 ? 24.264 -5.862 -17.709 1.00 87.12 70 LEU A N 1
ATOM 566 C CA . LEU A 1 70 ? 22.978 -6.091 -17.047 1.00 87.12 70 LEU A CA 1
ATOM 567 C C . LEU A 1 70 ? 22.197 -4.786 -16.856 1.00 87.12 70 LEU A C 1
ATOM 569 O O . LEU A 1 70 ? 21.050 -4.688 -17.297 1.00 87.12 70 LEU A O 1
ATOM 573 N N . ASP A 1 71 ? 22.827 -3.787 -16.235 1.00 83.88 71 ASP A N 1
ATOM 574 C CA . ASP A 1 71 ? 22.190 -2.507 -15.921 1.00 83.88 71 ASP A CA 1
ATOM 575 C C . ASP A 1 71 ? 21.818 -1.746 -17.213 1.00 83.88 71 ASP A C 1
ATOM 577 O O . ASP A 1 71 ? 20.692 -1.269 -17.351 1.00 83.88 71 ASP A O 1
ATOM 581 N N . TRP A 1 72 ? 22.710 -1.688 -18.207 1.00 83.62 72 TRP A N 1
ATOM 582 C CA . TRP A 1 72 ? 22.456 -1.030 -19.497 1.00 83.62 72 TRP A CA 1
ATOM 583 C C . TRP A 1 72 ? 21.368 -1.730 -20.321 1.00 83.62 72 TRP A C 1
ATOM 585 O O . TRP A 1 72 ? 20.545 -1.051 -20.942 1.00 83.62 72 TRP A O 1
ATOM 595 N N . GLY A 1 73 ? 21.322 -3.067 -20.306 1.00 87.88 73 GLY A N 1
ATOM 596 C CA . GLY A 1 73 ? 20.241 -3.831 -20.930 1.00 87.88 73 GLY A CA 1
ATOM 597 C C . GLY A 1 73 ? 18.890 -3.527 -20.305 1.00 87.88 73 GLY A C 1
ATOM 598 O O . GLY A 1 73 ? 17.943 -3.206 -21.023 1.00 87.88 73 GLY A O 1
ATOM 599 N N . TYR A 1 74 ? 18.834 -3.499 -18.971 1.00 87.88 74 TYR A N 1
ATOM 600 C CA . TYR A 1 74 ? 17.636 -3.103 -18.241 1.00 87.88 74 TYR A CA 1
ATOM 601 C C . TYR A 1 74 ? 17.174 -1.697 -18.638 1.00 87.88 74 TYR A C 1
ATOM 603 O O . TYR A 1 74 ? 16.008 -1.509 -18.969 1.00 87.88 74 TYR A O 1
ATOM 611 N N . PHE A 1 75 ? 18.075 -0.707 -18.679 1.00 85.50 75 PHE A N 1
ATOM 612 C CA . PHE A 1 75 ? 17.696 0.660 -19.053 1.00 85.50 75 PHE A CA 1
ATOM 613 C C . PHE A 1 75 ? 17.234 0.789 -20.513 1.00 85.50 75 PHE A C 1
ATOM 615 O O . PHE A 1 75 ? 16.340 1.594 -20.796 1.00 85.50 75 PHE A O 1
ATOM 622 N N . CYS A 1 76 ? 17.783 -0.002 -21.440 1.00 88.69 76 CYS A N 1
ATOM 623 C CA . CYS A 1 76 ? 17.295 -0.033 -22.820 1.00 88.69 76 CYS A CA 1
ATOM 624 C C . CYS A 1 76 ? 15.866 -0.584 -22.903 1.00 88.69 76 CYS A C 1
ATOM 626 O O . CYS A 1 76 ? 15.018 0.039 -23.540 1.00 88.69 76 CYS A O 1
ATOM 628 N N . ILE A 1 77 ? 15.579 -1.696 -22.221 1.00 91.25 77 ILE A N 1
ATOM 629 C CA . ILE A 1 77 ? 14.233 -2.288 -22.196 1.00 91.25 77 ILE A CA 1
ATOM 630 C C . ILE A 1 77 ? 13.243 -1.374 -21.481 1.00 91.25 77 ILE A C 1
ATOM 632 O O . ILE A 1 77 ? 12.184 -1.078 -22.024 1.00 91.25 77 ILE A O 1
ATOM 636 N N . LEU A 1 78 ? 13.637 -0.804 -20.344 1.00 87.81 78 LEU A N 1
ATOM 637 C CA . LEU A 1 78 ? 12.862 0.216 -19.646 1.00 87.81 78 LEU A CA 1
ATOM 638 C C . LEU A 1 78 ? 12.507 1.397 -20.561 1.00 87.81 78 LEU A C 1
ATOM 640 O O . LEU A 1 78 ? 11.392 1.916 -20.526 1.00 87.81 78 LEU A O 1
ATOM 644 N N . THR A 1 79 ? 13.460 1.843 -21.382 1.00 87.38 79 THR A N 1
ATOM 645 C CA . THR A 1 79 ? 13.235 2.922 -22.348 1.00 87.38 79 THR A CA 1
ATOM 646 C C . THR A 1 79 ? 12.209 2.510 -23.395 1.00 87.38 79 THR A C 1
ATOM 648 O O . THR A 1 79 ? 11.303 3.294 -23.677 1.00 87.38 79 THR A O 1
ATOM 651 N N . ILE A 1 80 ? 12.306 1.295 -23.935 1.00 90.88 80 ILE A N 1
ATOM 652 C CA . ILE A 1 80 ? 11.334 0.765 -24.896 1.00 90.88 80 ILE A CA 1
ATOM 653 C C . ILE A 1 80 ? 9.933 0.697 -24.273 1.00 90.88 80 ILE A C 1
ATOM 655 O O . ILE A 1 80 ? 9.021 1.331 -24.804 1.00 90.88 80 ILE A O 1
ATOM 659 N N . ASP A 1 81 ? 9.783 0.044 -23.117 1.00 88.44 81 ASP A N 1
ATOM 660 C CA . ASP A 1 81 ? 8.503 -0.128 -22.413 1.00 88.44 81 ASP A CA 1
ATOM 661 C C . ASP A 1 81 ? 7.818 1.225 -22.144 1.00 88.44 81 ASP A C 1
ATOM 663 O O . ASP A 1 81 ? 6.627 1.417 -22.413 1.00 88.44 81 ASP A O 1
ATOM 667 N N . ARG A 1 82 ? 8.589 2.225 -21.696 1.00 86.06 82 ARG A N 1
ATOM 668 C CA . ARG A 1 82 ? 8.080 3.586 -21.467 1.00 86.06 82 ARG A CA 1
ATOM 669 C C . ARG A 1 82 ? 7.551 4.233 -22.738 1.00 86.06 82 ARG A C 1
ATOM 671 O O . ARG A 1 82 ? 6.471 4.820 -22.708 1.00 86.06 82 ARG A O 1
ATOM 678 N N . HIS A 1 83 ? 8.302 4.171 -23.834 1.00 88.25 83 HIS A N 1
ATOM 679 C CA . HIS A 1 83 ? 7.888 4.804 -25.087 1.00 88.25 83 HIS A CA 1
ATOM 680 C C . HIS A 1 83 ? 6.710 4.057 -25.719 1.00 88.25 83 HIS A C 1
ATOM 682 O O . HIS A 1 83 ? 5.793 4.704 -26.217 1.00 88.25 83 HIS A O 1
ATOM 688 N N . MET A 1 84 ? 6.668 2.727 -25.611 1.00 88.94 84 MET A N 1
ATOM 689 C CA . MET A 1 84 ? 5.520 1.923 -26.031 1.00 88.94 84 MET A CA 1
ATOM 690 C C . MET A 1 84 ? 4.235 2.307 -25.289 1.00 88.94 84 MET A C 1
ATOM 692 O O . MET A 1 84 ? 3.194 2.423 -25.925 1.00 88.94 84 MET A O 1
ATOM 696 N N . SER A 1 85 ? 4.297 2.595 -23.984 1.00 86.19 85 SER A N 1
ATOM 697 C CA . SER A 1 85 ? 3.116 3.033 -23.212 1.00 86.19 85 SER A CA 1
ATOM 698 C C . SER A 1 85 ? 2.536 4.395 -23.639 1.00 86.19 85 SER A C 1
ATOM 700 O O . SER A 1 85 ? 1.435 4.760 -23.232 1.00 86.19 85 SER A O 1
ATOM 702 N N . LEU A 1 86 ? 3.270 5.174 -24.444 1.00 84.50 86 LEU A N 1
ATOM 703 C CA . LEU A 1 86 ? 2.793 6.439 -25.017 1.00 84.50 86 LEU A CA 1
ATOM 704 C C . LEU A 1 86 ? 2.081 6.255 -26.362 1.00 84.50 86 LEU A C 1
ATOM 706 O O . LEU A 1 86 ? 1.497 7.215 -26.865 1.00 84.50 86 LEU A O 1
ATOM 710 N N . LEU A 1 87 ? 2.151 5.058 -26.942 1.00 86.56 87 LEU A N 1
ATOM 711 C CA . LEU A 1 87 ? 1.657 4.738 -28.274 1.00 86.56 87 LEU A CA 1
ATOM 712 C C . LEU A 1 87 ? 0.391 3.884 -28.180 1.00 86.56 87 LEU A C 1
ATOM 714 O O . LEU A 1 87 ? 0.185 3.127 -27.232 1.00 86.56 87 LEU A O 1
ATOM 718 N N . GLN A 1 88 ? -0.459 3.969 -29.200 1.00 87.31 88 GLN A N 1
ATOM 719 C CA . GLN A 1 88 ? -1.576 3.036 -29.342 1.00 87.31 88 GLN A CA 1
ATOM 720 C C . GLN A 1 88 ? -1.035 1.671 -29.778 1.00 87.31 88 GLN A C 1
ATOM 722 O O . GLN A 1 88 ? -0.211 1.620 -30.696 1.00 87.31 88 GLN A O 1
ATOM 727 N N . LYS A 1 89 ? -1.521 0.576 -29.173 1.00 86.88 89 LYS A N 1
ATOM 728 C CA . LYS A 1 89 ? -1.077 -0.802 -29.483 1.00 86.88 89 LYS A CA 1
ATOM 729 C C . LYS A 1 89 ? -1.145 -1.144 -30.979 1.00 86.88 89 LYS A C 1
ATOM 731 O O . LYS A 1 89 ? -0.317 -1.886 -31.494 1.00 86.88 89 LYS A O 1
ATOM 736 N N . GLU A 1 90 ? -2.115 -0.579 -31.691 1.00 87.88 90 GLU A N 1
ATOM 737 C CA . GLU A 1 90 ? -2.330 -0.838 -33.117 1.00 87.88 90 GLU A CA 1
ATOM 738 C C . GLU A 1 90 ? -1.364 -0.070 -34.033 1.00 87.88 90 GLU A C 1
ATOM 740 O O . GLU A 1 90 ? -1.185 -0.465 -35.186 1.00 87.88 90 GLU A O 1
ATOM 745 N N . SER A 1 91 ? -0.716 0.988 -33.529 1.00 90.44 91 SER A N 1
ATOM 746 C CA . SER A 1 91 ? 0.178 1.843 -34.317 1.00 90.44 91 SER A CA 1
ATOM 747 C C . SER A 1 91 ? 1.410 1.097 -34.836 1.00 90.44 91 SER A C 1
ATOM 749 O O . SER A 1 91 ? 2.005 0.261 -34.149 1.00 90.44 91 SER A O 1
ATOM 751 N N . THR A 1 92 ? 1.870 1.468 -36.035 1.00 90.94 92 THR A N 1
ATOM 752 C CA . THR A 1 92 ? 3.129 0.958 -36.605 1.00 90.94 92 THR A CA 1
ATOM 753 C C . THR A 1 92 ? 4.317 1.245 -35.680 1.00 90.94 92 THR A C 1
ATOM 755 O O . THR A 1 92 ? 5.192 0.400 -35.516 1.00 90.94 92 THR A O 1
ATOM 758 N N . ALA A 1 93 ? 4.321 2.402 -35.009 1.00 90.81 93 ALA A N 1
ATOM 759 C CA . ALA A 1 93 ? 5.349 2.773 -34.040 1.00 90.81 93 ALA A CA 1
ATOM 760 C C . ALA A 1 93 ? 5.423 1.833 -32.834 1.00 90.81 93 ALA A C 1
ATOM 762 O O . ALA A 1 93 ? 6.522 1.431 -32.446 1.00 90.81 93 ALA A O 1
ATOM 763 N N . TYR A 1 94 ? 4.274 1.442 -32.276 1.00 92.50 94 TYR A N 1
ATOM 764 C CA . TYR A 1 94 ? 4.227 0.462 -31.196 1.00 92.50 94 TYR A CA 1
ATOM 765 C C . TYR A 1 94 ? 4.785 -0.882 -31.666 1.00 92.50 94 TYR A C 1
ATOM 767 O O . TYR A 1 94 ? 5.689 -1.423 -31.032 1.00 92.50 94 TYR A O 1
ATOM 775 N N . ARG A 1 95 ? 4.316 -1.380 -32.821 1.00 92.19 95 ARG A N 1
ATOM 776 C CA . ARG A 1 95 ? 4.747 -2.672 -33.386 1.00 92.19 95 ARG A CA 1
ATOM 777 C C . ARG A 1 95 ? 6.252 -2.730 -33.637 1.00 92.19 95 ARG A C 1
ATOM 779 O O . ARG A 1 95 ? 6.876 -3.747 -33.361 1.00 92.19 95 ARG A O 1
ATOM 786 N N . VAL A 1 96 ? 6.840 -1.639 -34.126 1.00 92.50 96 VAL A N 1
ATOM 787 C CA . VAL A 1 96 ? 8.286 -1.531 -34.357 1.00 92.50 96 VAL A CA 1
ATOM 788 C C . VAL A 1 96 ? 9.076 -1.666 -33.054 1.00 92.50 96 VAL A C 1
ATOM 790 O O . VAL A 1 96 ? 9.992 -2.484 -32.981 1.00 92.50 96 VAL A O 1
ATOM 793 N N . LEU A 1 97 ? 8.729 -0.889 -32.022 1.00 93.12 97 LEU A N 1
ATOM 794 C CA . LEU A 1 97 ? 9.425 -0.952 -30.732 1.00 93.12 97 LEU A CA 1
ATOM 795 C C . LEU A 1 97 ? 9.225 -2.313 -30.053 1.00 93.12 97 LEU A C 1
ATOM 797 O O . LEU A 1 97 ? 10.180 -2.878 -29.520 1.00 93.12 97 LEU A O 1
ATOM 801 N N . HIS A 1 98 ? 8.016 -2.866 -30.149 1.00 93.94 98 HIS A N 1
ATOM 802 C CA . HIS A 1 98 ? 7.688 -4.183 -29.619 1.00 93.94 98 HIS A CA 1
ATOM 803 C C . HIS A 1 98 ? 8.515 -5.293 -30.280 1.00 93.94 98 HIS A C 1
ATOM 805 O O . HIS A 1 98 ? 9.118 -6.120 -29.601 1.00 93.94 98 HIS A O 1
ATOM 811 N N . HIS A 1 99 ? 8.634 -5.264 -31.609 1.00 94.25 99 HIS A N 1
ATOM 812 C CA . HIS A 1 99 ? 9.436 -6.226 -32.367 1.00 94.25 99 HIS A CA 1
ATOM 813 C C . HIS A 1 99 ? 10.922 -6.183 -31.995 1.00 94.25 99 HIS A C 1
ATOM 815 O O . HIS A 1 99 ? 11.579 -7.222 -31.917 1.00 94.25 99 HIS A O 1
ATOM 821 N N . ILE A 1 100 ? 11.459 -4.988 -31.730 1.00 95.19 100 ILE A N 1
ATOM 822 C CA . ILE A 1 100 ? 12.837 -4.822 -31.248 1.00 95.19 100 ILE A CA 1
ATOM 823 C C . ILE A 1 100 ? 13.011 -5.478 -29.871 1.00 95.19 100 ILE A C 1
ATOM 825 O O . ILE A 1 100 ? 13.985 -6.208 -29.671 1.00 95.19 100 ILE A O 1
ATOM 829 N N . ALA A 1 101 ? 12.066 -5.269 -28.946 1.00 95.06 101 ALA A N 1
ATOM 830 C CA . ALA A 1 101 ? 12.089 -5.907 -27.630 1.00 95.06 101 ALA A CA 1
ATOM 831 C C . ALA A 1 101 ? 12.002 -7.438 -27.734 1.00 95.06 101 ALA A C 1
ATOM 833 O O . ALA A 1 101 ? 12.857 -8.128 -27.178 1.00 95.06 101 ALA A O 1
ATOM 834 N N . ILE A 1 102 ? 11.047 -7.973 -28.507 1.00 95.81 102 ILE A N 1
ATOM 835 C CA . ILE A 1 102 ? 10.899 -9.421 -28.732 1.00 95.81 102 ILE A CA 1
ATOM 836 C C . ILE A 1 102 ? 12.207 -10.028 -29.242 1.00 95.81 102 ILE A C 1
ATOM 838 O O . ILE A 1 102 ? 12.689 -11.017 -28.691 1.00 95.81 102 ILE A O 1
ATOM 842 N N . ARG A 1 103 ? 12.823 -9.428 -30.268 1.00 95.75 103 ARG A N 1
ATOM 843 C CA . ARG A 1 103 ? 14.080 -9.942 -30.831 1.00 95.75 103 ARG A CA 1
ATOM 844 C C . ARG A 1 103 ? 15.212 -9.962 -29.812 1.00 95.75 103 ARG A C 1
ATOM 846 O O . ARG A 1 103 ? 16.001 -10.903 -29.815 1.00 95.75 103 ARG A O 1
ATOM 853 N N . PHE A 1 104 ? 15.304 -8.951 -28.952 1.00 96.12 104 PHE A N 1
ATOM 854 C CA . PHE A 1 104 ? 16.293 -8.934 -27.878 1.00 96.12 104 PHE A CA 1
ATOM 855 C C . PHE A 1 104 ? 16.070 -10.078 -26.882 1.00 96.12 104 PHE A C 1
ATOM 857 O O . PHE A 1 104 ? 17.004 -10.824 -26.587 1.00 96.12 104 PHE A O 1
ATOM 864 N N . PHE A 1 105 ? 14.835 -10.251 -26.412 1.00 96.62 105 PHE A N 1
ATOM 865 C CA . PHE A 1 105 ? 14.490 -11.282 -25.438 1.00 96.62 105 PHE A CA 1
ATOM 866 C C . PHE A 1 105 ? 14.665 -12.701 -25.990 1.00 96.62 105 PHE A C 1
ATOM 868 O O . PHE A 1 105 ? 15.264 -13.541 -25.319 1.00 96.62 105 PHE A O 1
ATOM 875 N N . LEU A 1 106 ? 14.232 -12.961 -27.227 1.00 96.19 106 LEU A N 1
ATOM 876 C CA . LEU A 1 106 ? 14.438 -14.253 -27.892 1.00 96.19 106 LEU A CA 1
ATOM 877 C C . LEU A 1 106 ? 15.927 -14.560 -28.095 1.00 96.19 106 LEU A C 1
ATOM 879 O O . LEU A 1 106 ? 16.370 -15.668 -27.800 1.00 96.19 106 LEU A O 1
ATOM 883 N N . ASN A 1 107 ? 16.719 -13.567 -28.512 1.00 96.12 107 ASN A N 1
ATOM 884 C CA . ASN A 1 107 ? 18.164 -13.728 -28.659 1.00 96.12 107 ASN A CA 1
ATOM 885 C C . ASN A 1 107 ? 18.839 -14.069 -27.324 1.00 96.12 107 ASN A C 1
ATOM 887 O O . ASN A 1 107 ? 19.686 -14.957 -27.272 1.00 96.12 107 ASN A O 1
ATOM 891 N N . PHE A 1 108 ? 18.452 -13.408 -26.226 1.00 95.69 108 PHE A N 1
ATOM 892 C CA . PHE A 1 108 ? 18.968 -13.772 -24.907 1.00 95.69 108 PHE A CA 1
ATOM 893 C C . PHE A 1 108 ? 18.519 -15.176 -24.481 1.00 95.69 108 PHE A C 1
ATOM 895 O O . PHE A 1 108 ? 19.335 -15.937 -23.972 1.00 95.69 108 PHE A O 1
ATOM 902 N N . ASN A 1 109 ? 17.264 -15.552 -24.737 1.00 96.12 109 ASN A N 1
ATOM 903 C CA . ASN A 1 109 ? 16.727 -16.871 -24.398 1.00 96.12 109 ASN A CA 1
ATOM 904 C C . ASN A 1 109 ? 17.508 -18.026 -25.053 1.00 96.12 109 ASN A C 1
ATOM 906 O O . ASN A 1 109 ? 17.671 -19.076 -24.437 1.00 96.12 109 ASN A O 1
ATOM 910 N N . GLU A 1 110 ? 18.005 -17.834 -26.278 1.00 94.88 110 GLU A N 1
ATOM 911 C CA . GLU A 1 110 ? 18.747 -18.850 -27.042 1.00 94.88 110 GLU A CA 1
ATOM 912 C C . GLU A 1 110 ? 20.265 -18.801 -26.825 1.00 94.88 110 GLU A C 1
ATOM 914 O O . GLU A 1 110 ? 20.942 -19.828 -26.918 1.00 94.88 110 GLU A O 1
ATOM 919 N N . HIS A 1 111 ? 20.805 -17.619 -26.520 1.00 94.56 111 HIS A N 1
ATOM 920 C CA . HIS A 1 111 ? 22.246 -17.370 -26.458 1.00 94.56 111 HIS A CA 1
ATOM 921 C C . HIS A 1 111 ? 22.732 -16.888 -25.087 1.00 94.56 111 HIS A C 1
ATOM 923 O O . HIS A 1 111 ? 23.799 -16.280 -25.008 1.00 94.56 111 HIS A O 1
ATOM 929 N N . PHE A 1 112 ? 21.996 -17.162 -24.006 1.00 92.38 112 PHE A N 1
ATOM 930 C CA . PHE A 1 112 ? 22.274 -16.659 -22.652 1.00 92.38 112 PHE A CA 1
ATOM 931 C C . PHE A 1 112 ? 23.716 -16.883 -22.165 1.00 92.38 112 PHE A C 1
ATOM 933 O O . PHE A 1 112 ? 24.268 -16.022 -21.479 1.00 92.38 112 PHE A O 1
ATOM 940 N N . SER A 1 113 ? 24.365 -17.983 -22.563 1.00 90.25 113 SER A N 1
ATOM 941 C CA . SER A 1 113 ? 25.773 -18.277 -22.243 1.00 90.25 113 SER A CA 1
ATOM 942 C C . SER A 1 113 ? 26.753 -17.245 -22.817 1.00 90.25 113 SER A C 1
ATOM 944 O O . SER A 1 113 ? 27.816 -16.990 -22.246 1.00 90.25 113 SER A O 1
ATOM 946 N N . SER A 1 114 ? 26.375 -16.569 -23.906 1.00 90.50 114 SER A N 1
ATOM 947 C CA . SER A 1 114 ? 27.166 -15.500 -24.522 1.00 90.50 114 SER A CA 1
ATOM 948 C C . SER A 1 114 ? 27.308 -14.290 -23.612 1.00 90.50 114 SER A C 1
ATOM 950 O O . SER A 1 114 ? 28.210 -13.492 -23.824 1.00 90.50 114 SER A O 1
ATOM 952 N N . LEU A 1 115 ? 26.472 -14.134 -22.584 1.00 87.00 115 LEU A N 1
ATOM 953 C CA . LEU A 1 115 ? 26.620 -13.027 -21.650 1.00 87.00 115 LEU A CA 1
ATOM 954 C C . LEU A 1 115 ? 27.947 -13.095 -20.872 1.00 87.00 115 LEU A C 1
ATOM 956 O O . LEU A 1 115 ? 28.543 -12.058 -20.606 1.00 87.00 115 LEU A O 1
ATOM 960 N N . GLN A 1 116 ? 28.442 -14.298 -20.569 1.00 84.62 116 GLN A N 1
ATOM 961 C CA . GLN A 1 116 ? 29.748 -14.487 -19.929 1.00 84.62 116 GLN A CA 1
ATOM 962 C C . GLN A 1 116 ? 30.891 -14.530 -20.954 1.00 84.62 116 GLN A C 1
ATOM 964 O O . GLN A 1 116 ? 31.954 -13.963 -20.719 1.00 84.62 116 GLN A O 1
ATOM 969 N N . LEU A 1 117 ? 30.672 -15.176 -22.105 1.00 86.94 117 LEU A N 1
ATOM 970 C CA . LEU A 1 117 ? 31.722 -15.410 -23.106 1.00 86.94 117 LEU A CA 1
ATOM 971 C C . LEU A 1 117 ? 31.982 -14.194 -24.012 1.00 86.94 117 LEU A C 1
ATOM 973 O O . LEU A 1 117 ? 33.120 -13.907 -24.375 1.00 86.94 117 LEU A O 1
ATOM 977 N N . ALA A 1 118 ? 30.921 -13.494 -24.410 1.00 88.06 118 ALA A N 1
ATOM 978 C CA . ALA A 1 118 ? 30.944 -12.393 -25.369 1.00 88.06 118 ALA A CA 1
ATOM 979 C C . ALA A 1 118 ? 29.721 -11.464 -25.171 1.00 88.06 118 ALA A C 1
ATOM 981 O O . ALA A 1 118 ? 28.858 -11.380 -26.052 1.00 88.06 118 ALA A O 1
ATOM 982 N N . PRO A 1 119 ? 29.624 -10.729 -24.042 1.00 86.94 119 PRO A N 1
ATOM 983 C CA . PRO A 1 119 ? 28.400 -10.031 -23.624 1.00 86.94 119 PRO A CA 1
ATOM 984 C C . PRO A 1 119 ? 27.832 -9.064 -24.664 1.00 86.94 119 PRO A C 1
ATOM 986 O O . PRO A 1 119 ? 26.623 -8.866 -24.744 1.00 86.94 119 PRO A O 1
ATOM 989 N N . LYS A 1 120 ? 28.693 -8.487 -25.510 1.00 86.81 120 LYS A N 1
ATOM 990 C CA . LYS A 1 120 ? 28.303 -7.569 -26.588 1.00 86.81 120 LYS A CA 1
ATOM 991 C C . LYS A 1 120 ? 27.342 -8.199 -27.601 1.00 86.81 120 LYS A C 1
ATOM 993 O O . LYS A 1 120 ? 26.483 -7.489 -28.117 1.00 86.81 120 LYS A O 1
ATOM 998 N N . VAL A 1 121 ? 27.466 -9.504 -27.857 1.00 89.19 121 VAL A N 1
ATOM 999 C CA . VAL A 1 121 ? 26.649 -10.238 -28.840 1.00 89.19 121 VAL A CA 1
ATOM 1000 C C . VAL A 1 121 ? 25.169 -10.229 -28.450 1.00 89.19 121 VAL A C 1
ATOM 1002 O O . VAL A 1 121 ? 24.304 -10.131 -29.317 1.00 89.19 121 VAL A O 1
ATOM 1005 N N . ILE A 1 122 ? 24.862 -10.226 -27.148 1.00 92.00 122 ILE A N 1
ATOM 1006 C CA . ILE A 1 122 ? 23.480 -10.183 -26.645 1.00 92.00 122 ILE A CA 1
ATOM 1007 C C . ILE A 1 122 ? 22.738 -8.913 -27.097 1.00 92.00 122 ILE A C 1
ATOM 1009 O O . ILE A 1 122 ? 21.525 -8.945 -27.293 1.00 92.00 122 ILE A O 1
ATOM 1013 N N . PHE A 1 123 ? 23.456 -7.807 -27.317 1.00 92.19 123 PHE A N 1
ATOM 1014 C CA . PHE A 1 123 ? 22.876 -6.495 -27.631 1.00 92.19 123 PHE A CA 1
ATOM 1015 C C . PHE A 1 123 ? 22.743 -6.208 -29.129 1.00 92.19 123 PHE A C 1
ATOM 1017 O O . PHE A 1 123 ? 22.169 -5.184 -29.504 1.00 92.19 123 PHE A O 1
ATOM 1024 N N . TYR A 1 124 ? 23.235 -7.091 -30.000 1.00 91.50 124 TYR A N 1
ATOM 1025 C CA . TYR A 1 124 ? 23.136 -6.923 -31.452 1.00 91.50 124 TYR A CA 1
ATOM 1026 C C . TYR A 1 124 ? 21.701 -6.733 -31.964 1.00 91.50 124 TYR A C 1
ATOM 1028 O O . TYR A 1 124 ? 21.502 -5.820 -32.767 1.00 91.50 124 TYR A O 1
ATOM 1036 N N . PRO A 1 125 ? 20.677 -7.460 -31.472 1.00 93.50 125 PRO A N 1
ATOM 1037 C CA . PRO A 1 125 ? 19.293 -7.201 -31.866 1.00 93.50 125 PRO A CA 1
ATOM 1038 C C . PRO A 1 125 ? 18.831 -5.762 -31.603 1.00 93.50 125 PRO A C 1
ATOM 1040 O O . PRO A 1 125 ? 18.135 -5.192 -32.439 1.00 93.50 125 PRO A O 1
ATOM 1043 N N . LEU A 1 126 ? 19.247 -5.152 -30.485 1.00 92.62 126 LEU A N 1
ATOM 1044 C CA . LEU A 1 126 ? 18.922 -3.754 -30.178 1.00 92.62 126 LEU A CA 1
ATOM 1045 C C . LEU A 1 126 ? 19.687 -2.791 -31.091 1.00 92.62 126 LEU A C 1
ATOM 1047 O O . LEU A 1 126 ? 19.108 -1.831 -31.592 1.00 92.62 126 LEU A O 1
ATOM 1051 N N . ILE A 1 127 ? 20.977 -3.050 -31.328 1.00 90.62 127 ILE A N 1
ATOM 1052 C CA . ILE A 1 127 ? 21.833 -2.196 -32.164 1.00 90.62 127 ILE A CA 1
ATOM 1053 C C . ILE A 1 127 ? 21.330 -2.164 -33.603 1.00 90.62 127 ILE A C 1
ATOM 1055 O O . ILE A 1 127 ? 21.129 -1.079 -34.142 1.00 90.62 127 ILE A O 1
ATOM 1059 N N . TYR A 1 128 ? 21.099 -3.327 -34.212 1.00 90.81 128 TYR A N 1
ATOM 1060 C CA . TYR A 1 128 ? 20.595 -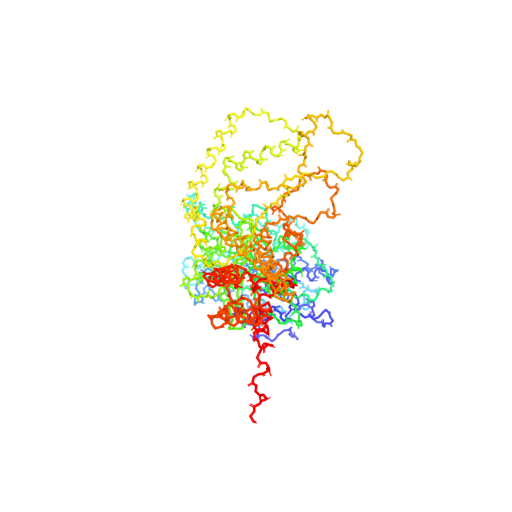3.408 -35.582 1.00 90.81 128 TYR A CA 1
ATOM 1061 C C . TYR A 1 128 ? 19.144 -2.933 -35.661 1.00 90.81 128 TYR A C 1
ATOM 1063 O O . TYR A 1 128 ? 18.821 -2.088 -36.491 1.00 90.81 128 TYR A O 1
ATOM 1071 N N . GLY A 1 129 ? 18.298 -3.365 -34.717 1.00 90.00 129 GLY A N 1
ATOM 1072 C CA . GLY A 1 129 ? 16.895 -2.959 -34.652 1.00 90.00 129 GLY A CA 1
ATOM 1073 C C . GLY A 1 129 ? 16.714 -1.441 -34.614 1.00 90.00 129 GLY A C 1
ATOM 1074 O O . GLY A 1 129 ? 15.914 -0.905 -35.373 1.00 90.00 129 GLY A O 1
ATOM 1075 N N . PHE A 1 130 ? 17.485 -0.725 -33.790 1.00 90.12 130 PHE A N 1
ATOM 1076 C CA . PHE A 1 130 ? 17.458 0.740 -33.775 1.00 90.12 130 PHE A CA 1
ATOM 1077 C C . PHE A 1 130 ? 18.282 1.386 -34.892 1.00 90.12 130 PHE A C 1
ATOM 1079 O O . PHE A 1 130 ? 17.929 2.477 -35.349 1.00 90.12 130 PHE A O 1
ATOM 1086 N N . GLY A 1 131 ? 19.374 0.760 -35.330 1.00 83.44 131 GLY A N 1
ATOM 1087 C CA . GLY A 1 131 ? 20.231 1.240 -36.415 1.00 83.44 131 GLY A CA 1
ATOM 1088 C C . GLY A 1 131 ? 19.452 1.438 -37.712 1.00 83.44 131 GLY A C 1
ATOM 1089 O O . GLY A 1 131 ? 19.506 2.527 -38.288 1.00 83.44 131 GLY A O 1
ATOM 1090 N N . ASP A 1 132 ? 18.623 0.455 -38.060 1.00 80.31 132 ASP A N 1
ATOM 1091 C CA . ASP A 1 132 ? 17.861 0.399 -39.312 1.00 80.31 132 ASP A CA 1
ATOM 1092 C C . ASP A 1 132 ? 16.650 1.358 -39.345 1.00 80.31 132 ASP A C 1
ATOM 1094 O O . ASP A 1 132 ? 16.078 1.620 -40.403 1.00 80.31 132 ASP A O 1
ATOM 1098 N N . LEU A 1 133 ? 16.263 1.944 -38.202 1.00 82.19 133 LEU A N 1
ATOM 1099 C CA . LEU A 1 133 ? 15.126 2.869 -38.113 1.00 82.19 133 LEU A CA 1
ATOM 1100 C C . LEU A 1 133 ? 15.462 4.277 -38.626 1.00 82.19 133 LEU A C 1
ATOM 1102 O O . LEU A 1 133 ? 16.024 5.094 -37.894 1.00 82.19 133 LEU A O 1
ATOM 1106 N N . THR A 1 134 ? 15.086 4.609 -39.860 1.00 68.19 134 THR A N 1
ATOM 1107 C CA . THR A 1 134 ? 15.244 5.964 -40.425 1.00 68.19 134 THR A CA 1
ATOM 1108 C C . THR A 1 134 ? 14.014 6.843 -40.168 1.00 68.19 134 THR A C 1
ATOM 1110 O O . THR A 1 134 ? 14.131 7.873 -39.506 1.00 68.19 134 THR A O 1
ATOM 1113 N N . THR A 1 135 ? 12.831 6.404 -40.604 1.00 66.94 135 THR A N 1
ATOM 1114 C CA . THR A 1 135 ? 11.514 7.029 -40.367 1.00 66.94 135 THR A CA 1
ATOM 1115 C C . THR A 1 135 ? 10.414 5.977 -40.506 1.00 66.94 135 THR A C 1
ATOM 1117 O O . THR A 1 135 ? 10.520 5.111 -41.371 1.00 66.94 135 THR A O 1
ATOM 1120 N N . ILE A 1 136 ? 9.350 6.054 -39.699 1.00 77.81 136 ILE A N 1
ATOM 1121 C CA . ILE A 1 136 ? 8.176 5.186 -39.864 1.00 77.81 136 ILE A CA 1
ATOM 1122 C C . ILE A 1 136 ? 7.245 5.851 -40.875 1.00 77.81 136 ILE A C 1
ATOM 1124 O O . ILE A 1 136 ? 6.638 6.880 -40.572 1.00 77.81 136 ILE A O 1
ATOM 1128 N N . SER A 1 137 ? 7.168 5.261 -42.068 1.00 68.75 137 SER A N 1
ATOM 1129 C CA . SER A 1 137 ? 6.485 5.789 -43.258 1.00 68.75 137 SER A CA 1
ATOM 1130 C C . SER A 1 137 ? 5.041 6.219 -42.988 1.00 68.75 137 SER A C 1
ATOM 1132 O O . SER A 1 137 ? 4.626 7.282 -43.436 1.00 68.75 137 SER A O 1
ATOM 1134 N N . ASP A 1 138 ? 4.320 5.427 -42.190 1.00 76.31 138 ASP A N 1
ATOM 1135 C CA . ASP A 1 138 ? 2.888 5.603 -41.910 1.00 76.31 138 ASP A CA 1
ATOM 1136 C C . ASP A 1 138 ? 2.612 6.160 -40.497 1.00 76.31 138 ASP A C 1
ATOM 1138 O O . ASP A 1 138 ? 1.480 6.145 -40.019 1.00 76.31 138 ASP A O 1
ATOM 1142 N N . GLY A 1 139 ? 3.651 6.602 -39.779 1.00 77.81 139 GLY A N 1
ATOM 1143 C CA . GLY A 1 139 ? 3.530 7.110 -38.411 1.00 77.81 139 GLY A CA 1
ATOM 1144 C C . GLY A 1 139 ? 3.118 8.580 -38.363 1.00 77.81 139 GLY A C 1
ATOM 1145 O O . GLY A 1 139 ? 3.583 9.398 -39.161 1.00 77.81 139 GLY A O 1
ATOM 1146 N N . THR A 1 140 ? 2.313 8.963 -37.369 1.00 85.06 140 THR A N 1
ATOM 1147 C CA . THR A 1 140 ? 2.055 10.388 -37.118 1.00 85.06 140 THR A CA 1
ATOM 1148 C C . THR A 1 140 ? 3.359 11.114 -36.736 1.00 85.06 140 THR A C 1
ATOM 1150 O O . THR A 1 140 ? 4.322 10.477 -36.289 1.00 85.06 140 THR A O 1
ATOM 1153 N N . PRO A 1 141 ? 3.440 12.455 -36.858 1.00 84.06 141 PRO A N 1
ATOM 1154 C CA . PRO A 1 141 ? 4.621 13.202 -36.415 1.00 84.06 141 PRO A CA 1
ATOM 1155 C C . PRO A 1 141 ? 4.981 12.949 -34.943 1.00 84.06 141 PRO A C 1
ATOM 1157 O O . PRO A 1 141 ? 6.160 12.902 -34.594 1.00 84.06 141 PRO A O 1
ATOM 1160 N N . VAL A 1 142 ? 3.968 12.746 -34.094 1.00 83.88 142 VAL A N 1
ATOM 1161 C CA . VAL A 1 142 ? 4.134 12.441 -32.668 1.00 83.88 142 VAL A CA 1
ATOM 1162 C C . VAL A 1 142 ? 4.728 11.045 -32.481 1.00 83.88 142 VAL A C 1
ATOM 1164 O O . VAL A 1 142 ? 5.717 10.901 -31.766 1.00 83.88 142 VAL A O 1
ATOM 1167 N N . ASP A 1 143 ? 4.197 10.037 -33.173 1.00 86.19 143 ASP A N 1
ATOM 1168 C CA . ASP A 1 143 ? 4.706 8.662 -33.091 1.00 86.19 143 ASP A CA 1
ATOM 1169 C C . ASP A 1 143 ? 6.161 8.573 -33.563 1.00 86.19 143 ASP A C 1
ATOM 1171 O O . ASP A 1 143 ? 7.014 7.978 -32.901 1.00 86.19 143 ASP A O 1
ATOM 1175 N N . ASN A 1 144 ? 6.471 9.240 -34.677 1.00 85.12 144 ASN A N 1
ATOM 1176 C CA . ASN A 1 144 ? 7.828 9.335 -35.205 1.00 85.12 144 ASN A CA 1
ATOM 1177 C C . ASN A 1 144 ? 8.783 10.022 -34.213 1.00 85.12 144 ASN A C 1
ATOM 1179 O O . ASN A 1 144 ? 9.933 9.602 -34.065 1.00 85.12 144 ASN A O 1
ATOM 1183 N N . GLN A 1 145 ? 8.320 11.046 -33.489 1.00 85.56 145 GLN A N 1
ATOM 1184 C CA . GLN A 1 145 ? 9.110 11.704 -32.449 1.00 85.56 145 GLN A CA 1
ATOM 1185 C C . GLN A 1 145 ? 9.356 10.790 -31.238 1.00 85.56 145 GLN A C 1
ATOM 1187 O O . GLN A 1 145 ? 10.478 10.757 -30.725 1.00 85.56 145 GLN A O 1
ATOM 1192 N N . ILE A 1 146 ? 8.347 10.025 -30.809 1.00 85.69 146 ILE A N 1
ATOM 1193 C CA . ILE A 1 146 ? 8.457 9.048 -29.714 1.00 85.69 146 ILE A CA 1
ATOM 1194 C C . ILE A 1 146 ? 9.483 7.966 -30.074 1.00 85.69 146 ILE A C 1
ATOM 1196 O O . ILE A 1 146 ? 10.403 7.707 -29.297 1.00 85.69 146 ILE A O 1
ATOM 1200 N N . VAL A 1 147 ? 9.397 7.380 -31.270 1.00 88.38 147 VAL A N 1
ATOM 1201 C CA . VAL A 1 147 ? 10.340 6.337 -31.710 1.00 88.38 147 VAL A CA 1
ATOM 1202 C C . VAL A 1 147 ? 11.752 6.890 -31.883 1.00 88.38 147 VAL A C 1
ATOM 1204 O O . VAL A 1 147 ? 12.717 6.262 -31.448 1.00 88.38 147 VAL A O 1
ATOM 1207 N N . LYS A 1 148 ? 11.898 8.095 -32.449 1.00 87.12 148 LYS A N 1
ATOM 1208 C CA . LYS A 1 148 ? 13.203 8.760 -32.571 1.00 87.12 148 LYS A CA 1
ATOM 1209 C C . LYS A 1 148 ? 13.845 9.021 -31.205 1.00 87.12 148 LYS A C 1
ATOM 1211 O O . LYS A 1 148 ? 15.057 8.865 -31.067 1.00 87.12 148 LYS A O 1
ATOM 1216 N N . SER A 1 149 ? 13.042 9.392 -30.207 1.00 85.81 149 SER A N 1
ATOM 1217 C CA . SER A 1 149 ? 13.490 9.557 -28.820 1.00 85.81 149 SER A CA 1
ATOM 1218 C C . SER A 1 149 ? 13.998 8.236 -28.236 1.00 85.81 149 SER A C 1
ATOM 1220 O O . SER A 1 149 ? 15.135 8.183 -27.765 1.00 85.81 149 SER A O 1
ATOM 1222 N N . ALA A 1 150 ? 13.217 7.153 -28.354 1.00 88.38 150 ALA A N 1
ATOM 1223 C CA . ALA A 1 150 ? 13.624 5.822 -27.899 1.00 88.38 150 ALA A CA 1
ATOM 1224 C C . ALA A 1 150 ? 14.938 5.372 -28.560 1.00 88.38 150 ALA A C 1
ATOM 1226 O O . ALA A 1 150 ? 15.879 4.988 -27.868 1.00 88.38 150 ALA A O 1
ATOM 1227 N N . LYS A 1 151 ? 15.036 5.518 -29.891 1.00 90.56 151 LYS A N 1
ATOM 1228 C CA . LYS A 1 151 ? 16.249 5.224 -30.668 1.00 90.56 151 LYS A CA 1
ATOM 1229 C C . LYS A 1 151 ? 17.461 5.986 -30.142 1.00 90.56 151 LYS A C 1
ATOM 1231 O O . LYS A 1 151 ? 18.501 5.379 -29.904 1.00 90.56 151 LYS A O 1
ATOM 1236 N N . SER A 1 152 ? 17.342 7.305 -29.986 1.00 86.88 152 SER A N 1
ATOM 1237 C CA . SER A 1 152 ? 18.459 8.153 -29.561 1.00 86.88 152 SER A CA 1
ATOM 1238 C C . SER A 1 152 ? 18.988 7.734 -28.193 1.00 86.88 152 SER A C 1
ATOM 1240 O O . SER A 1 152 ? 20.193 7.576 -28.032 1.00 86.88 152 SER A O 1
ATOM 1242 N N . LEU A 1 153 ? 18.087 7.520 -27.231 1.00 85.44 153 LEU A N 1
ATOM 1243 C CA . LEU A 1 153 ? 18.450 7.134 -25.870 1.00 85.44 153 LEU A CA 1
ATOM 1244 C C . LEU A 1 153 ? 19.089 5.743 -25.841 1.00 85.44 153 LEU A C 1
ATOM 1246 O O . LEU A 1 153 ? 20.179 5.584 -25.302 1.00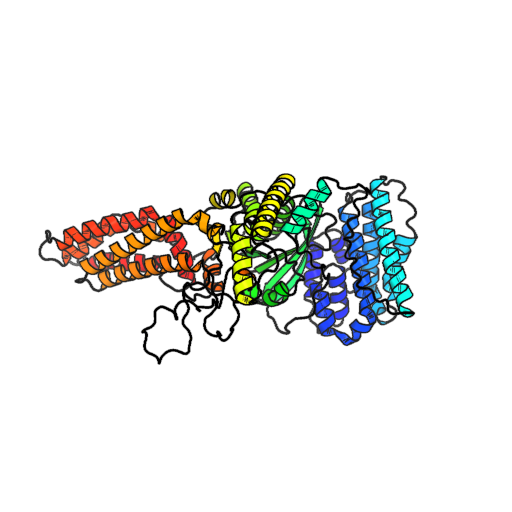 85.44 153 LEU A O 1
ATOM 1250 N N . CYS A 1 154 ? 18.459 4.740 -26.459 1.00 87.81 154 CYS A N 1
ATOM 1251 C CA . CYS A 1 154 ? 19.001 3.382 -26.487 1.00 87.81 154 CYS A CA 1
ATOM 1252 C C . CYS A 1 154 ? 20.367 3.314 -27.179 1.00 87.81 154 CYS A C 1
ATOM 1254 O O . CYS A 1 154 ? 21.282 2.691 -26.647 1.00 87.81 154 CYS A O 1
ATOM 1256 N N . LEU A 1 155 ? 20.549 3.976 -28.325 1.00 87.31 155 LEU A N 1
ATOM 1257 C CA . LEU A 1 155 ? 21.837 3.966 -29.022 1.00 87.31 155 LEU A CA 1
ATOM 1258 C C . LEU A 1 155 ? 22.926 4.730 -28.263 1.00 87.31 155 LEU A C 1
ATOM 1260 O O . LEU A 1 155 ? 24.073 4.289 -28.272 1.00 87.31 155 LEU A O 1
ATOM 1264 N N . GLU A 1 156 ? 22.593 5.824 -27.572 1.00 84.00 156 GLU A N 1
ATOM 1265 C CA . GLU A 1 156 ? 23.543 6.521 -26.697 1.00 84.00 156 GLU A CA 1
ATOM 1266 C C . GLU A 1 156 ? 24.035 5.588 -25.581 1.00 84.00 156 GLU A C 1
ATOM 1268 O O . GLU A 1 156 ? 25.242 5.383 -25.438 1.00 84.00 156 GLU A O 1
ATOM 1273 N N . MET A 1 157 ? 23.111 4.941 -24.868 1.00 82.44 157 MET A N 1
ATOM 1274 C CA . MET A 1 157 ? 23.416 3.973 -23.809 1.00 82.44 157 MET A CA 1
ATOM 1275 C C . MET A 1 157 ? 24.272 2.802 -24.315 1.00 82.44 157 MET A C 1
ATOM 1277 O O . MET A 1 157 ? 25.297 2.459 -23.722 1.00 82.44 157 MET A O 1
ATOM 1281 N N . LEU A 1 158 ? 23.900 2.221 -25.458 1.00 84.75 158 LEU A N 1
ATOM 1282 C CA . LEU A 1 158 ? 24.644 1.125 -26.079 1.00 84.75 158 LEU A CA 1
ATOM 1283 C C . LEU A 1 158 ? 26.027 1.573 -26.576 1.00 84.75 158 LEU A C 1
ATOM 1285 O O . LEU A 1 158 ? 26.989 0.817 -26.459 1.00 84.75 158 LEU A O 1
ATOM 1289 N N . SER A 1 159 ? 26.173 2.799 -27.086 1.00 83.19 159 SER A N 1
ATOM 1290 C CA . SER A 1 159 ? 27.476 3.335 -27.506 1.00 83.19 159 SER A CA 1
ATOM 1291 C C . SER A 1 159 ? 28.434 3.493 -26.319 1.00 83.19 159 SER A C 1
ATOM 1293 O O . SER A 1 159 ? 29.600 3.096 -26.407 1.00 83.19 159 SER A O 1
ATOM 1295 N N . GLN A 1 160 ? 27.923 3.973 -25.178 1.00 78.62 160 GLN A N 1
ATOM 1296 C CA . GLN A 1 160 ? 28.682 4.086 -23.934 1.00 78.62 160 GLN A CA 1
ATOM 1297 C C . GLN A 1 160 ? 29.114 2.699 -23.447 1.00 78.62 160 GLN A C 1
ATOM 1299 O O . GLN A 1 160 ? 30.301 2.489 -23.181 1.00 78.62 160 GLN A O 1
ATOM 1304 N N . LEU A 1 161 ? 28.198 1.725 -23.443 1.00 78.50 161 LEU A N 1
ATOM 1305 C CA . LEU A 1 161 ? 28.498 0.323 -23.138 1.00 78.50 161 LEU A CA 1
ATOM 1306 C C . LEU A 1 161 ? 29.601 -0.245 -24.045 1.00 78.50 161 LEU A C 1
ATOM 1308 O O . LEU A 1 161 ? 30.533 -0.887 -23.564 1.00 78.50 161 LEU A O 1
ATOM 1312 N N . MET A 1 162 ? 29.547 0.013 -25.355 1.00 78.00 162 MET A N 1
ATOM 1313 C CA . MET A 1 162 ? 30.559 -0.485 -26.295 1.00 78.00 162 MET A CA 1
ATOM 1314 C C . MET A 1 162 ? 31.936 0.155 -26.080 1.00 78.00 162 MET A C 1
ATOM 1316 O O . MET A 1 162 ? 32.956 -0.501 -26.325 1.00 78.00 162 MET A O 1
ATOM 1320 N N . SER A 1 163 ? 31.971 1.395 -25.583 1.00 73.06 163 SER A N 1
ATOM 1321 C CA . SER A 1 163 ? 33.197 2.125 -25.240 1.00 73.06 163 SER A CA 1
ATOM 1322 C C . SER A 1 163 ? 33.795 1.749 -23.874 1.00 73.06 163 SER A C 1
ATOM 1324 O O . SER A 1 163 ? 34.995 1.933 -23.673 1.00 73.06 163 SER A O 1
ATOM 1326 N N . TRP A 1 164 ? 33.002 1.144 -22.978 1.00 65.94 164 TRP A N 1
ATOM 1327 C CA . TRP A 1 164 ? 33.382 0.770 -21.605 1.00 65.94 164 TRP A CA 1
ATOM 1328 C C . TRP A 1 164 ? 34.661 -0.075 -21.515 1.00 65.94 164 TRP A C 1
ATOM 1330 O O . TRP A 1 164 ? 35.446 0.075 -20.584 1.00 65.94 164 TRP A O 1
ATOM 1340 N N . ALA A 1 165 ? 34.928 -0.907 -22.526 1.00 56.56 165 ALA A N 1
ATOM 1341 C CA . ALA A 1 165 ? 36.139 -1.728 -22.601 1.00 56.56 165 ALA A CA 1
ATOM 1342 C C . ALA A 1 165 ? 37.455 -0.917 -22.647 1.00 56.56 165 ALA A C 1
ATOM 1344 O O . ALA A 1 165 ? 38.526 -1.506 -22.533 1.00 56.56 165 ALA A O 1
ATOM 1345 N N . LYS A 1 166 ? 37.395 0.407 -22.854 1.00 55.47 166 LYS A N 1
ATOM 1346 C CA . LYS A 1 166 ? 38.569 1.290 -22.962 1.00 55.47 166 LYS A CA 1
ATOM 1347 C C . LYS A 1 166 ? 38.763 2.204 -21.748 1.00 55.47 166 LYS A C 1
ATOM 1349 O O . LYS A 1 166 ? 39.896 2.572 -21.464 1.00 55.47 166 LYS A O 1
ATOM 1354 N N . THR A 1 167 ? 37.695 2.536 -21.024 1.00 50.84 167 THR A N 1
ATOM 1355 C CA . THR A 1 167 ? 37.718 3.362 -19.807 1.00 50.84 167 THR A CA 1
ATOM 1356 C C . THR A 1 167 ? 36.434 3.111 -19.008 1.00 50.84 167 THR A C 1
ATOM 1358 O O . THR A 1 167 ? 35.349 3.275 -19.568 1.00 50.84 167 THR A O 1
ATOM 1361 N N . PRO A 1 168 ? 36.502 2.751 -17.711 1.00 49.47 168 PRO A N 1
ATOM 1362 C CA . PRO A 1 168 ? 35.308 2.682 -16.879 1.00 49.47 168 PRO A CA 1
ATOM 1363 C C . PRO A 1 168 ? 34.752 4.109 -16.709 1.00 49.47 168 PRO A C 1
ATOM 1365 O O . PRO A 1 168 ? 35.441 4.974 -16.163 1.00 49.47 168 PRO A O 1
ATOM 1368 N N . PRO A 1 169 ? 33.539 4.409 -17.196 1.00 47.12 169 PRO A N 1
ATOM 1369 C CA . PRO A 1 169 ? 32.949 5.721 -17.058 1.00 47.12 169 PRO A CA 1
ATOM 1370 C C . PRO A 1 169 ? 32.560 5.946 -15.595 1.00 47.12 169 PRO A C 1
ATOM 1372 O O . PRO A 1 169 ? 31.990 5.070 -14.942 1.00 47.12 169 PRO A O 1
ATOM 1375 N N . SER A 1 170 ? 32.809 7.152 -15.090 1.00 42.03 170 SER A N 1
ATOM 1376 C CA . SER A 1 170 ? 32.204 7.644 -13.853 1.00 42.03 170 SER A CA 1
ATOM 1377 C C . SER A 1 170 ? 30.743 8.016 -14.116 1.00 42.03 170 SER A C 1
ATOM 1379 O O . SER A 1 170 ? 30.380 9.186 -14.170 1.00 42.03 170 SER A O 1
ATOM 1381 N N . ILE A 1 171 ? 29.874 7.035 -14.352 1.00 46.41 171 ILE A N 1
ATOM 1382 C CA . ILE A 1 171 ? 28.466 7.329 -14.632 1.00 46.41 171 ILE A CA 1
ATOM 1383 C C . ILE A 1 171 ? 27.572 6.562 -13.668 1.00 46.41 171 ILE A C 1
ATOM 1385 O O . ILE A 1 171 ? 27.483 5.339 -13.686 1.00 46.41 171 ILE A O 1
ATOM 1389 N N . SER A 1 172 ? 26.873 7.343 -12.846 1.00 38.94 172 SER A N 1
ATOM 1390 C CA . SER A 1 172 ? 25.585 6.975 -12.276 1.00 38.94 172 SER A CA 1
ATOM 1391 C C . SER A 1 172 ? 24.571 7.012 -13.433 1.00 38.94 172 SER A C 1
ATOM 1393 O O . SER A 1 172 ? 24.295 8.104 -13.935 1.00 38.94 172 SER A O 1
ATOM 1395 N N . PRO A 1 173 ? 24.055 5.869 -13.925 1.00 40.44 173 PRO A N 1
ATOM 1396 C CA . PRO A 1 173 ? 23.286 5.800 -15.177 1.00 40.44 173 PRO A CA 1
ATOM 1397 C C . PRO A 1 173 ? 21.884 6.410 -15.063 1.00 40.44 173 PRO A C 1
ATOM 1399 O O . PRO A 1 173 ? 21.136 6.466 -16.033 1.00 40.44 173 PRO A O 1
ATOM 1402 N N . VAL A 1 174 ? 21.517 6.916 -13.887 1.00 43.28 174 VAL A N 1
ATOM 1403 C CA . VAL A 1 174 ? 20.275 7.651 -13.695 1.00 43.28 174 VAL A CA 1
ATOM 1404 C C . VAL A 1 174 ? 20.599 9.130 -13.813 1.00 43.28 174 VAL A C 1
ATOM 1406 O O . VAL A 1 174 ? 21.031 9.770 -12.852 1.00 43.28 174 VAL A O 1
ATOM 1409 N N . THR A 1 175 ? 20.369 9.709 -14.991 1.00 36.00 175 THR A N 1
ATOM 1410 C CA . THR A 1 175 ? 20.230 11.160 -15.067 1.00 36.00 175 THR A CA 1
ATOM 1411 C C . THR A 1 175 ? 19.173 11.574 -14.042 1.00 36.00 175 THR A C 1
ATOM 1413 O O . THR A 1 175 ? 18.022 11.152 -14.102 1.00 36.00 175 THR A O 1
ATOM 1416 N N . THR A 1 176 ? 19.547 12.426 -13.088 1.00 34.44 176 THR A N 1
ATOM 1417 C CA . THR A 1 176 ? 18.614 13.063 -12.137 1.00 34.44 176 THR A CA 1
ATOM 1418 C C . THR A 1 176 ? 17.538 13.885 -12.852 1.00 34.44 176 THR A C 1
ATOM 1420 O O . THR A 1 176 ? 16.495 14.210 -12.276 1.00 34.44 176 THR A O 1
ATOM 1423 N N . LYS A 1 177 ? 17.773 14.195 -14.135 1.00 36.88 177 LYS A N 1
ATOM 1424 C CA . LYS A 1 177 ? 16.752 14.631 -15.075 1.00 36.88 177 LYS A CA 1
ATOM 1425 C C . LYS A 1 177 ? 15.870 13.435 -15.401 1.00 36.88 177 LYS A C 1
ATOM 1427 O O . LYS A 1 177 ? 16.334 12.497 -16.047 1.00 36.88 177 LYS A O 1
ATOM 1432 N N . PRO A 1 178 ? 14.605 13.449 -14.977 1.00 41.94 178 PRO A N 1
ATOM 1433 C CA . PRO A 1 178 ? 13.725 12.389 -15.388 1.00 41.94 178 PRO A CA 1
ATOM 1434 C C . PRO A 1 178 ? 13.598 12.431 -16.915 1.00 41.94 178 PRO A C 1
ATOM 1436 O O . PRO A 1 178 ? 13.466 13.510 -17.490 1.00 41.94 178 PRO A O 1
ATOM 1439 N N . LEU A 1 179 ? 13.586 11.268 -17.562 1.00 47.09 179 LEU A N 1
ATOM 1440 C CA . LEU A 1 179 ? 13.390 11.107 -19.012 1.00 47.09 179 LEU A CA 1
ATOM 1441 C C . LEU A 1 179 ? 12.001 11.589 -19.506 1.00 47.09 179 LEU A C 1
ATOM 1443 O O . LEU A 1 179 ? 11.577 11.256 -20.606 1.00 47.09 179 LEU A O 1
ATOM 1447 N N . PHE A 1 180 ? 11.268 12.377 -18.708 1.00 48.22 180 PHE A N 1
ATOM 1448 C CA . PHE A 1 180 ? 10.091 13.122 -19.142 1.00 48.22 180 PHE A CA 1
ATOM 1449 C C . PHE A 1 180 ? 10.558 14.308 -19.994 1.00 48.22 180 PHE A C 1
ATOM 1451 O O . PHE A 1 180 ? 10.640 15.438 -19.511 1.00 48.22 180 PHE A O 1
ATOM 1458 N N . SER A 1 181 ? 10.860 14.090 -21.272 1.00 38.72 181 SER A N 1
ATOM 1459 C CA . SER A 1 181 ? 10.775 15.210 -22.199 1.00 38.72 181 SER A CA 1
ATOM 1460 C C . SER A 1 181 ? 9.294 15.503 -22.401 1.00 38.72 181 SER A C 1
ATOM 1462 O O . SER A 1 181 ? 8.597 14.771 -23.103 1.00 38.72 181 SER A O 1
ATOM 1464 N N . GLN A 1 182 ? 8.796 16.591 -21.808 1.00 43.47 182 GLN A N 1
ATOM 1465 C CA . GLN A 1 182 ? 7.709 17.300 -22.470 1.00 43.47 182 GLN A CA 1
ATOM 1466 C C . GLN A 1 182 ? 8.237 17.592 -23.873 1.00 43.47 182 GLN A C 1
ATOM 1468 O O . GLN A 1 182 ? 9.203 18.337 -24.033 1.00 43.47 182 GLN A O 1
ATOM 1473 N N . PHE A 1 183 ? 7.656 16.948 -24.883 1.00 44.12 183 PHE A N 1
ATOM 1474 C CA . PHE A 1 183 ? 8.046 17.123 -26.282 1.00 44.12 183 PHE A CA 1
ATOM 1475 C C . PHE A 1 183 ? 7.885 18.586 -26.759 1.00 44.12 183 PHE A C 1
ATOM 1477 O O . PHE A 1 183 ? 8.296 18.926 -27.865 1.00 44.12 183 PHE A O 1
ATOM 1484 N N . SER A 1 184 ? 7.376 19.477 -25.898 1.00 38.66 184 SER A N 1
ATOM 1485 C CA . SER A 1 184 ? 7.425 20.929 -26.023 1.00 38.66 184 SER A CA 1
ATOM 1486 C C . SER A 1 184 ? 8.435 21.562 -25.052 1.00 38.66 184 SER A C 1
ATOM 1488 O O . SER A 1 184 ? 8.288 21.450 -23.832 1.00 38.66 184 SER A O 1
ATOM 1490 N N . LYS A 1 185 ? 9.384 22.343 -25.586 1.00 39.94 185 LYS A N 1
ATOM 1491 C CA . LYS A 1 185 ? 10.204 23.330 -24.853 1.00 39.94 185 LYS A CA 1
ATOM 1492 C C . LYS A 1 185 ? 9.344 24.505 -24.336 1.00 39.94 185 LYS A C 1
ATOM 1494 O O . LYS A 1 185 ? 9.612 25.657 -24.658 1.00 39.94 185 LYS A O 1
ATOM 1499 N N . SER A 1 186 ? 8.276 24.235 -23.589 1.00 40.91 186 SER A N 1
ATOM 1500 C CA . SER A 1 186 ? 7.421 25.285 -23.033 1.00 40.91 186 SER A CA 1
ATOM 1501 C C . SER A 1 186 ? 7.925 25.688 -21.656 1.00 40.91 186 SER A C 1
ATOM 1503 O O . SER A 1 186 ? 7.873 24.918 -20.699 1.00 40.91 186 SER A O 1
ATOM 1505 N N . VAL A 1 187 ? 8.358 26.941 -21.571 1.00 49.53 187 VAL A N 1
ATOM 1506 C CA . VAL A 1 187 ? 8.439 27.751 -20.352 1.00 49.53 187 VAL A CA 1
ATOM 1507 C C . VAL A 1 187 ? 7.193 27.502 -19.482 1.00 49.53 187 VAL A C 1
ATOM 1509 O O . VAL A 1 187 ? 6.088 27.480 -20.017 1.00 49.53 187 VAL A O 1
ATOM 1512 N N . PHE A 1 188 ? 7.387 27.243 -18.180 1.00 54.34 188 PHE A N 1
ATOM 1513 C CA . PHE A 1 188 ? 6.371 27.149 -17.111 1.00 54.34 188 PHE A CA 1
ATOM 1514 C C . PHE A 1 188 ? 4.912 26.941 -17.573 1.00 54.34 188 PHE A C 1
ATOM 1516 O O . PHE A 1 188 ? 4.078 27.839 -17.481 1.00 54.34 188 PHE A O 1
ATOM 1523 N N . SER A 1 189 ? 4.576 25.738 -18.046 1.00 71.44 189 SER A N 1
ATOM 1524 C CA . SER A 1 189 ? 3.173 25.394 -18.289 1.00 71.44 189 SER A CA 1
ATOM 1525 C C . SER A 1 189 ? 2.453 25.093 -16.964 1.00 71.44 189 SER A C 1
ATOM 1527 O O . SER A 1 189 ? 3.055 24.589 -16.008 1.00 71.44 189 SER A O 1
ATOM 1529 N N . LEU A 1 190 ? 1.145 25.370 -16.892 1.00 76.25 190 LEU A N 1
ATOM 1530 C CA . LEU A 1 190 ? 0.336 25.063 -15.706 1.00 76.25 190 LEU A CA 1
ATOM 1531 C C . LEU A 1 190 ? 0.373 23.561 -15.364 1.00 76.25 190 LEU A C 1
ATOM 1533 O O . LEU A 1 190 ? 0.332 23.214 -14.187 1.00 76.25 190 LEU A O 1
ATOM 1537 N N . SER A 1 191 ? 0.469 22.664 -16.351 1.00 74.75 191 SER A N 1
ATOM 1538 C CA . SER A 1 191 ? 0.612 21.222 -16.097 1.00 74.75 191 SER A CA 1
ATOM 1539 C C . SER A 1 191 ? 1.952 20.901 -15.436 1.00 74.75 191 SER A C 1
ATOM 1541 O O . SER A 1 191 ? 1.965 20.204 -14.429 1.00 74.75 191 SER A O 1
ATOM 1543 N N . THR A 1 192 ? 3.061 21.490 -15.900 1.00 76.00 192 THR A N 1
ATOM 1544 C CA . THR A 1 192 ? 4.379 21.341 -15.255 1.00 76.00 192 THR A CA 1
ATOM 1545 C C . THR A 1 192 ? 4.347 21.810 -13.800 1.00 76.00 192 THR A C 1
ATOM 1547 O O . THR A 1 192 ? 4.893 21.146 -12.919 1.00 76.00 192 THR A O 1
ATOM 1550 N N . PHE A 1 193 ? 3.677 22.934 -13.523 1.00 79.69 193 PHE A N 1
ATOM 1551 C CA . PHE A 1 193 ? 3.489 23.417 -12.155 1.00 79.69 193 PHE A CA 1
ATOM 1552 C C . PHE A 1 193 ? 2.718 22.401 -11.300 1.00 79.69 193 PHE A C 1
ATOM 1554 O O . PHE A 1 193 ? 3.203 22.001 -10.242 1.00 79.69 193 PHE A O 1
ATOM 1561 N N . LYS A 1 194 ? 1.562 21.923 -11.781 1.00 81.75 194 LYS A N 1
ATOM 1562 C CA . LYS A 1 194 ? 0.739 20.921 -11.082 1.00 81.75 194 LYS A CA 1
ATOM 1563 C C . LYS A 1 194 ? 1.509 19.630 -10.803 1.00 81.75 194 LYS A C 1
ATOM 1565 O O . LYS A 1 194 ? 1.505 19.160 -9.669 1.00 81.75 194 LYS A O 1
ATOM 1570 N N . GLN A 1 195 ? 2.237 19.118 -11.795 1.00 81.50 195 GLN A N 1
ATOM 1571 C CA . GLN A 1 195 ? 3.092 17.939 -11.647 1.00 81.50 195 GLN A CA 1
ATOM 1572 C C . GLN A 1 195 ? 4.154 18.136 -10.570 1.00 81.50 195 GLN A C 1
ATOM 1574 O O . GLN A 1 195 ? 4.378 17.237 -9.768 1.00 81.50 195 GLN A O 1
ATOM 1579 N N . ASN A 1 196 ? 4.801 19.302 -10.519 1.00 80.38 196 ASN A N 1
ATOM 1580 C CA . ASN A 1 196 ? 5.818 19.582 -9.508 1.00 80.38 196 ASN A CA 1
ATOM 1581 C C . ASN A 1 196 ? 5.228 19.648 -8.095 1.00 80.38 196 ASN A C 1
ATOM 1583 O O . ASN A 1 196 ? 5.833 19.108 -7.171 1.00 80.38 196 ASN A O 1
ATOM 1587 N N . ILE A 1 197 ? 4.043 20.244 -7.925 1.00 81.56 197 ILE A N 1
ATOM 1588 C CA . ILE A 1 197 ? 3.344 20.249 -6.633 1.00 81.56 197 ILE A CA 1
ATOM 1589 C C . ILE A 1 197 ? 2.936 18.829 -6.237 1.00 81.56 197 ILE A C 1
ATOM 1591 O O . ILE A 1 197 ? 3.283 18.376 -5.151 1.00 81.56 197 ILE A O 1
ATOM 1595 N N . THR A 1 198 ? 2.268 18.086 -7.120 1.00 82.56 198 THR A N 1
ATOM 1596 C CA . THR A 1 198 ? 1.863 16.697 -6.850 1.00 82.56 198 THR A CA 1
ATOM 1597 C C . THR A 1 198 ? 3.076 15.819 -6.542 1.00 82.56 198 THR A C 1
ATOM 1599 O O . THR A 1 198 ? 3.041 15.017 -5.608 1.00 82.56 198 THR A O 1
ATOM 1602 N N . ARG A 1 199 ? 4.187 16.012 -7.260 1.00 81.62 199 ARG A N 1
ATOM 1603 C CA . ARG A 1 199 ? 5.468 15.355 -6.992 1.00 81.62 199 ARG A CA 1
ATOM 1604 C C . ARG A 1 199 ? 5.980 15.686 -5.593 1.00 81.62 199 ARG A C 1
ATOM 1606 O O . ARG A 1 199 ? 6.323 14.759 -4.876 1.00 81.62 199 ARG A O 1
ATOM 1613 N N . LEU A 1 200 ? 5.993 16.957 -5.192 1.00 79.06 200 LEU A N 1
ATOM 1614 C CA . LEU A 1 200 ? 6.436 17.381 -3.860 1.00 79.06 200 LEU A CA 1
ATOM 1615 C C . LEU A 1 200 ? 5.604 16.744 -2.737 1.00 79.06 200 LEU A C 1
ATOM 1617 O O . LEU A 1 200 ? 6.132 16.474 -1.666 1.00 79.06 200 LEU A O 1
ATOM 1621 N N . LEU A 1 201 ? 4.309 16.508 -2.967 1.00 80.19 201 LEU A N 1
ATOM 1622 C CA . LEU A 1 201 ? 3.419 15.888 -1.980 1.00 80.19 201 LEU A CA 1
ATOM 1623 C C . LEU A 1 201 ? 3.599 14.374 -1.879 1.00 80.19 201 LEU A C 1
ATOM 1625 O O . LEU A 1 201 ? 3.445 13.813 -0.795 1.00 80.19 201 LEU A O 1
ATOM 1629 N N . THR A 1 202 ? 3.904 13.724 -3.001 1.00 81.00 202 THR A N 1
ATOM 1630 C CA . THR A 1 202 ? 3.826 12.262 -3.136 1.00 81.00 202 THR A CA 1
ATOM 1631 C C . THR A 1 202 ? 5.173 11.581 -3.307 1.00 81.00 202 THR A C 1
ATOM 1633 O O . THR A 1 202 ? 5.232 10.371 -3.186 1.00 81.00 202 THR A O 1
ATOM 1636 N N . SER A 1 203 ? 6.258 12.310 -3.569 1.00 76.00 203 SER A N 1
ATOM 1637 C CA . SER A 1 203 ? 7.578 11.725 -3.822 1.00 76.00 203 SER A CA 1
ATOM 1638 C C . SER A 1 203 ? 8.703 12.591 -3.270 1.00 76.00 203 SER A C 1
ATOM 1640 O O . SER A 1 203 ? 8.666 13.816 -3.379 1.00 76.00 203 SER A O 1
ATOM 1642 N N . ASN A 1 204 ? 9.713 11.945 -2.688 1.00 66.44 204 ASN A N 1
ATOM 1643 C CA . ASN A 1 204 ? 10.819 12.650 -2.061 1.00 66.44 204 ASN A CA 1
ATOM 1644 C C . ASN A 1 204 ? 11.717 13.309 -3.129 1.00 66.44 204 ASN A C 1
ATOM 1646 O O . ASN A 1 204 ? 11.820 12.831 -4.262 1.00 66.44 204 ASN A O 1
ATOM 1650 N N . CYS A 1 205 ? 12.407 14.396 -2.773 1.00 50.03 205 CYS A N 1
ATOM 1651 C CA . CYS A 1 205 ? 13.356 15.069 -3.676 1.00 50.03 205 CYS A CA 1
ATOM 1652 C C . CYS A 1 205 ? 14.670 14.292 -3.875 1.00 50.03 205 CYS A C 1
ATOM 1654 O O . CYS A 1 205 ? 15.497 14.694 -4.694 1.00 50.03 205 CYS A O 1
ATOM 1656 N N . LEU A 1 206 ? 14.873 13.204 -3.127 1.00 51.22 206 LEU A N 1
ATOM 1657 C CA . LEU A 1 206 ? 16.058 12.362 -3.236 1.00 51.22 206 LEU A CA 1
ATOM 1658 C C . LEU A 1 206 ? 16.093 11.650 -4.598 1.00 51.22 206 LEU A C 1
ATOM 1660 O O . LEU A 1 206 ? 15.039 11.274 -5.122 1.00 51.22 206 LEU A O 1
ATOM 1664 N N . PRO A 1 207 ? 17.285 11.476 -5.197 1.00 50.41 207 PRO A N 1
ATOM 1665 C CA . PRO A 1 207 ? 17.412 10.732 -6.438 1.00 50.41 207 PRO A CA 1
ATOM 1666 C C . PRO A 1 207 ? 16.845 9.324 -6.245 1.00 50.41 207 PRO A C 1
ATOM 1668 O O . PRO A 1 207 ? 17.208 8.614 -5.308 1.00 50.41 207 PRO A O 1
ATOM 1671 N N . LEU A 1 208 ? 15.935 8.937 -7.141 1.00 54.44 208 LEU A N 1
ATOM 1672 C CA . LEU A 1 208 ? 15.481 7.558 -7.269 1.00 54.44 208 LEU A CA 1
ATOM 1673 C C . LEU A 1 208 ? 16.703 6.723 -7.652 1.00 54.44 208 LEU A C 1
ATOM 1675 O O . LEU A 1 208 ? 17.142 6.743 -8.802 1.00 54.44 208 LEU A O 1
ATOM 1679 N N . HIS A 1 209 ? 17.280 6.017 -6.686 1.00 59.75 209 HIS A N 1
ATOM 1680 C CA . HIS A 1 209 ? 18.179 4.926 -7.012 1.00 59.75 209 HIS A CA 1
ATOM 1681 C C . HIS A 1 209 ? 17.313 3.817 -7.599 1.00 59.75 209 HIS A C 1
ATOM 1683 O O . HIS A 1 209 ? 16.477 3.252 -6.901 1.00 59.75 209 HIS A O 1
ATOM 1689 N N . ALA A 1 210 ? 17.496 3.536 -8.892 1.00 62.25 210 ALA A N 1
ATOM 1690 C CA . ALA A 1 210 ? 16.751 2.484 -9.585 1.00 62.25 210 ALA A CA 1
ATOM 1691 C C . ALA A 1 210 ? 16.932 1.107 -8.921 1.00 62.25 210 ALA A C 1
ATOM 1693 O O . ALA A 1 210 ? 16.096 0.221 -9.084 1.00 62.25 210 ALA A O 1
ATOM 1694 N N . PHE A 1 211 ? 18.020 0.951 -8.160 1.00 67.94 211 PHE A N 1
ATOM 1695 C CA . PHE A 1 211 ? 18.353 -0.251 -7.419 1.00 67.94 211 PHE A CA 1
ATOM 1696 C C . PHE A 1 211 ? 18.765 0.122 -5.989 1.00 67.94 211 PHE A C 1
ATOM 1698 O O . PHE A 1 211 ? 19.603 1.016 -5.825 1.00 67.94 211 PHE A O 1
ATOM 1705 N N . PRO A 1 212 ? 18.206 -0.534 -4.960 1.00 62.78 212 PRO A N 1
ATOM 1706 C CA . PRO A 1 212 ? 18.591 -0.270 -3.585 1.00 62.78 212 PRO A CA 1
ATOM 1707 C C . PRO A 1 212 ? 20.045 -0.631 -3.273 1.00 62.78 212 PRO A C 1
ATOM 1709 O O . PRO A 1 212 ? 20.645 -1.474 -3.935 1.00 62.78 212 PRO A O 1
ATOM 1712 N N . ILE A 1 213 ? 20.583 -0.030 -2.207 1.00 56.75 213 ILE A N 1
ATOM 1713 C CA . ILE A 1 213 ? 21.849 -0.452 -1.593 1.00 56.75 213 ILE A CA 1
ATOM 1714 C C . ILE A 1 213 ? 21.575 -1.700 -0.737 1.00 56.75 213 ILE A C 1
ATOM 1716 O O . ILE A 1 213 ? 20.610 -1.736 0.029 1.00 56.75 213 ILE A O 1
ATOM 1720 N N . GLU A 1 214 ? 22.404 -2.724 -0.932 1.00 57.62 214 GLU A N 1
ATOM 1721 C CA . GLU A 1 214 ? 22.224 -4.114 -0.498 1.00 57.62 214 GLU A CA 1
ATOM 1722 C C . GLU A 1 214 ? 21.873 -4.275 0.993 1.00 57.62 214 GLU A C 1
ATOM 1724 O O . GLU A 1 214 ? 22.639 -3.923 1.886 1.00 57.62 214 GLU A O 1
ATOM 1729 N N . SER A 1 215 ? 20.713 -4.881 1.260 1.00 50.53 215 SER A N 1
ATOM 1730 C CA . SER A 1 215 ? 20.459 -5.662 2.475 1.00 50.53 215 SER A CA 1
ATOM 1731 C C . SER A 1 215 ? 19.406 -6.722 2.153 1.00 50.53 215 SER A C 1
ATOM 1733 O O . SER A 1 215 ? 18.250 -6.412 1.872 1.00 50.53 215 SER A O 1
ATOM 1735 N N . PHE A 1 216 ? 19.822 -7.985 2.127 1.00 54.28 216 PHE A N 1
ATOM 1736 C CA . PHE A 1 216 ? 18.914 -9.123 2.044 1.00 54.28 216 PHE A CA 1
ATOM 1737 C C . PHE A 1 216 ? 19.364 -10.174 3.050 1.00 54.28 216 PHE A C 1
ATOM 1739 O O . PHE A 1 216 ? 20.558 -10.433 3.195 1.00 54.28 216 PHE A O 1
ATOM 1746 N N . PHE A 1 217 ? 18.400 -10.766 3.744 1.00 51.75 217 PHE A N 1
ATOM 1747 C CA . PHE A 1 217 ? 18.642 -11.829 4.708 1.00 51.75 217 PHE A CA 1
ATOM 1748 C C . PHE A 1 217 ? 18.383 -13.171 4.020 1.00 51.75 217 PHE A C 1
ATOM 1750 O O . PHE A 1 217 ? 17.274 -13.432 3.552 1.00 51.75 217 PHE A O 1
ATOM 1757 N N . TYR A 1 218 ? 19.418 -14.007 3.920 1.00 51.84 218 TYR A N 1
ATOM 1758 C CA . TYR A 1 218 ? 19.281 -15.385 3.447 1.00 51.84 218 TYR A CA 1
ATOM 1759 C C . TYR A 1 218 ? 18.361 -16.175 4.393 1.00 51.84 218 TYR A C 1
ATOM 1761 O O . TYR A 1 218 ? 18.479 -16.055 5.610 1.00 51.84 218 TYR A O 1
ATOM 1769 N N . GLY A 1 219 ? 17.467 -17.000 3.834 1.00 61.44 219 GLY A N 1
ATOM 1770 C CA . GLY A 1 219 ? 16.638 -17.940 4.604 1.00 61.44 219 GLY A CA 1
ATOM 1771 C C . GLY A 1 219 ? 15.251 -17.442 5.032 1.00 61.44 219 GLY A C 1
ATOM 1772 O O . GLY A 1 219 ? 14.605 -18.110 5.834 1.00 61.44 219 GLY A O 1
ATOM 1773 N N . SER A 1 220 ? 14.770 -16.307 4.511 1.00 70.25 220 SER A N 1
ATOM 1774 C CA . SER A 1 220 ? 13.396 -15.847 4.770 1.00 70.25 220 SER A CA 1
ATOM 1775 C C . SER A 1 220 ? 12.353 -16.799 4.145 1.00 70.25 220 SER A C 1
ATOM 1777 O O . SER A 1 220 ? 12.486 -17.135 2.964 1.00 70.25 220 SER A O 1
ATOM 1779 N N . PRO A 1 221 ? 11.297 -17.216 4.877 1.00 81.25 221 PRO A N 1
ATOM 1780 C CA . PRO A 1 221 ? 10.166 -17.966 4.309 1.00 81.25 221 PRO A CA 1
ATOM 1781 C C . PRO A 1 221 ? 9.278 -17.098 3.399 1.00 81.25 221 PRO A C 1
ATOM 1783 O O . PRO A 1 221 ? 8.432 -17.614 2.659 1.00 81.25 221 PRO A O 1
ATOM 1786 N N . VAL A 1 222 ? 9.482 -15.778 3.437 1.00 86.25 222 VAL A N 1
ATOM 1787 C CA . VAL A 1 222 ? 8.786 -14.805 2.603 1.00 86.25 222 VAL A CA 1
ATOM 1788 C C . VAL A 1 222 ? 9.418 -14.754 1.218 1.00 86.25 222 VAL A C 1
ATOM 1790 O O . VAL A 1 222 ? 10.606 -14.488 1.039 1.00 86.25 222 VAL A O 1
ATOM 1793 N N . VAL A 1 223 ? 8.575 -14.966 0.220 1.00 86.50 223 VAL A N 1
ATOM 1794 C CA . VAL A 1 223 ? 8.849 -14.710 -1.185 1.00 86.50 223 VAL A CA 1
ATOM 1795 C C . VAL A 1 223 ? 8.513 -13.274 -1.514 1.00 86.50 223 VAL A C 1
ATOM 1797 O O . VAL A 1 223 ? 7.469 -12.758 -1.117 1.00 86.50 223 VAL A O 1
ATOM 1800 N N . SER A 1 224 ? 9.381 -12.670 -2.317 1.00 86.81 224 SER A N 1
ATOM 1801 C CA . SER A 1 224 ? 9.177 -11.362 -2.914 1.00 86.81 224 SER A CA 1
ATOM 1802 C C . SER A 1 224 ? 9.389 -11.430 -4.419 1.00 86.81 224 SER A C 1
ATOM 1804 O O . SER A 1 224 ? 10.445 -11.891 -4.856 1.00 86.81 224 SER A O 1
ATOM 1806 N N . TYR A 1 225 ? 8.453 -10.905 -5.200 1.00 86.62 225 TYR A N 1
ATOM 1807 C CA . TYR A 1 225 ? 8.662 -10.660 -6.625 1.00 86.62 225 TYR A CA 1
ATOM 1808 C C . TYR A 1 225 ? 8.022 -9.339 -7.043 1.00 86.62 225 TYR A C 1
ATOM 1810 O O . TYR A 1 225 ? 7.052 -8.872 -6.442 1.00 86.62 225 TYR A O 1
ATOM 1818 N N . LYS A 1 226 ? 8.603 -8.708 -8.061 1.00 88.06 226 LYS A N 1
ATOM 1819 C CA . LYS A 1 226 ? 8.088 -7.472 -8.650 1.00 88.06 226 LYS A CA 1
ATOM 1820 C C . LYS A 1 226 ? 7.211 -7.815 -9.847 1.00 88.06 226 LYS A C 1
ATOM 1822 O O . LYS A 1 226 ? 7.517 -8.747 -10.580 1.00 88.06 226 LYS A O 1
ATOM 1827 N N . PHE A 1 227 ? 6.148 -7.058 -10.059 1.00 90.06 227 PHE A N 1
ATOM 1828 C CA . PHE A 1 227 ? 5.275 -7.204 -11.218 1.00 90.06 227 PHE A CA 1
ATOM 1829 C C . PHE A 1 227 ? 4.936 -5.836 -11.808 1.00 90.06 227 PHE A C 1
ATOM 1831 O O . PHE A 1 227 ? 5.056 -4.800 -11.143 1.00 90.06 227 PHE A O 1
ATOM 1838 N N . LEU A 1 228 ? 4.539 -5.851 -13.079 1.00 90.00 228 LEU A N 1
ATOM 1839 C CA . LEU A 1 228 ? 4.086 -4.675 -13.808 1.00 90.00 228 LEU A CA 1
ATOM 1840 C C . LEU A 1 228 ? 2.571 -4.717 -13.954 1.00 90.00 228 LEU A C 1
ATOM 1842 O O . LEU A 1 228 ? 1.991 -5.784 -14.137 1.00 90.00 228 LEU A O 1
ATOM 1846 N N . LEU A 1 229 ? 1.945 -3.548 -13.891 1.00 91.00 229 LEU A N 1
ATOM 1847 C CA . LEU A 1 229 ? 0.501 -3.409 -14.013 1.00 91.00 229 LEU A CA 1
ATOM 1848 C C . LEU A 1 229 ? 0.165 -2.205 -14.905 1.00 91.00 229 LEU A C 1
ATOM 1850 O O . LEU A 1 229 ? 0.738 -1.130 -14.700 1.00 91.00 229 LEU A O 1
ATOM 1854 N N . PRO A 1 230 ? -0.769 -2.325 -15.864 1.00 90.25 230 PRO A N 1
ATOM 1855 C CA . PRO A 1 230 ? -1.256 -1.167 -16.597 1.00 90.25 230 PRO A CA 1
ATOM 1856 C C . PRO A 1 230 ? -2.142 -0.299 -15.691 1.00 90.25 230 PRO A C 1
ATOM 1858 O O . PRO A 1 230 ? -3.111 -0.765 -15.093 1.00 90.25 230 PRO A O 1
ATOM 1861 N N . GLY A 1 231 ? -1.815 0.988 -15.600 1.00 90.44 231 GLY A N 1
ATOM 1862 C CA . GLY A 1 231 ? -2.671 2.000 -14.994 1.00 90.44 231 GLY A CA 1
ATOM 1863 C C . GLY A 1 231 ? -3.854 2.369 -15.895 1.00 90.44 231 GLY A C 1
ATOM 1864 O O . GLY A 1 231 ? -3.911 2.014 -17.073 1.00 90.44 231 GLY A O 1
ATOM 1865 N N . HIS A 1 232 ? -4.794 3.142 -15.350 1.00 88.81 232 HIS A N 1
ATOM 1866 C CA . HIS A 1 232 ? -6.037 3.525 -16.037 1.00 88.81 232 HIS A CA 1
ATOM 1867 C C . HIS A 1 232 ? -5.848 4.268 -17.377 1.00 88.81 232 HIS A C 1
ATOM 1869 O O . HIS A 1 232 ? -6.733 4.238 -18.226 1.00 88.81 232 HIS A O 1
ATOM 1875 N N . ASP A 1 233 ? -4.722 4.957 -17.552 1.00 86.00 233 ASP A N 1
ATOM 1876 C CA . ASP A 1 233 ? -4.350 5.745 -18.730 1.00 86.00 233 ASP A CA 1
ATOM 1877 C C . ASP A 1 233 ? -3.199 5.106 -19.527 1.00 86.00 233 ASP A C 1
ATOM 1879 O O . ASP A 1 233 ? -2.533 5.782 -20.312 1.00 86.00 233 ASP A O 1
ATOM 1883 N N . GLY A 1 234 ? -2.950 3.809 -19.314 1.00 81.81 234 GLY A N 1
ATOM 1884 C CA . GLY A 1 234 ? -1.929 3.035 -20.020 1.00 81.81 234 GLY A CA 1
ATOM 1885 C C . GLY A 1 234 ? -0.503 3.217 -19.494 1.00 81.81 234 GLY A C 1
ATOM 1886 O O . GLY A 1 234 ? 0.408 2.571 -20.005 1.00 81.81 234 GLY A O 1
ATOM 1887 N N . VAL A 1 235 ? -0.282 4.051 -18.466 1.00 86.56 235 VAL A N 1
ATOM 1888 C CA . VAL A 1 235 ? 1.032 4.143 -17.807 1.00 86.56 235 VAL A CA 1
ATOM 1889 C C . VAL A 1 235 ? 1.382 2.820 -17.134 1.00 86.56 235 VAL A C 1
ATOM 1891 O O . VAL A 1 235 ? 0.513 2.155 -16.576 1.00 86.56 235 VAL A O 1
ATOM 1894 N N . LEU A 1 236 ? 2.659 2.449 -17.145 1.00 87.88 236 LEU A N 1
ATOM 1895 C CA . LEU A 1 236 ? 3.108 1.221 -16.500 1.00 87.88 236 LEU A CA 1
ATOM 1896 C C . LEU A 1 236 ? 3.459 1.479 -15.034 1.00 87.88 236 LEU A C 1
ATOM 1898 O O . LEU A 1 236 ? 4.305 2.318 -14.703 1.00 87.88 236 LEU A O 1
ATOM 1902 N N . LEU A 1 237 ? 2.781 0.756 -14.153 1.00 91.50 237 LEU A N 1
ATOM 1903 C CA . LEU A 1 237 ? 2.950 0.799 -12.709 1.00 91.50 237 LEU A CA 1
ATOM 1904 C C . LEU A 1 237 ? 3.767 -0.403 -12.247 1.00 91.50 237 LEU A C 1
ATOM 1906 O O . LEU A 1 237 ? 3.781 -1.450 -12.891 1.00 91.50 237 LEU A O 1
ATOM 1910 N N . GLU A 1 238 ? 4.431 -0.243 -11.111 1.00 89.81 238 GLU A N 1
ATOM 1911 C CA . GLU A 1 238 ? 5.275 -1.272 -10.514 1.00 89.81 238 GLU A CA 1
ATOM 1912 C C . GLU A 1 238 ? 4.731 -1.636 -9.135 1.00 89.81 238 GLU A C 1
ATOM 1914 O O . GLU A 1 238 ? 4.400 -0.758 -8.336 1.00 89.81 238 GLU A O 1
ATOM 1919 N N . GLY A 1 239 ? 4.663 -2.928 -8.838 1.00 92.19 239 GLY A N 1
ATOM 1920 C CA . GLY A 1 239 ? 4.334 -3.427 -7.507 1.00 92.19 239 GLY A CA 1
ATOM 1921 C C . GLY A 1 239 ? 5.315 -4.496 -7.064 1.00 92.19 239 GLY A C 1
ATOM 1922 O O . GLY A 1 239 ? 5.898 -5.186 -7.897 1.00 92.19 239 GLY A O 1
ATOM 1923 N N . VAL A 1 240 ? 5.493 -4.648 -5.755 1.00 91.62 240 VAL A N 1
ATOM 1924 C CA . VAL A 1 240 ? 6.197 -5.802 -5.178 1.00 91.62 240 VAL A CA 1
ATOM 1925 C C . VAL A 1 240 ? 5.223 -6.585 -4.320 1.00 91.62 240 VAL A C 1
ATOM 1927 O O . VAL A 1 240 ? 4.654 -6.041 -3.377 1.00 91.62 240 VAL A O 1
ATOM 1930 N N . GLN A 1 241 ? 5.039 -7.856 -4.661 1.00 92.44 241 GLN A N 1
ATOM 1931 C CA . GLN A 1 241 ? 4.194 -8.794 -3.937 1.00 92.44 241 GLN A CA 1
ATOM 1932 C C . GLN A 1 241 ? 5.050 -9.596 -2.957 1.00 92.44 241 GLN A C 1
ATOM 1934 O O . GLN A 1 241 ? 6.097 -10.130 -3.328 1.00 92.44 241 GLN A O 1
ATOM 1939 N N . LEU A 1 242 ? 4.607 -9.651 -1.703 1.00 92.62 242 LEU A N 1
ATOM 1940 C CA . LEU A 1 242 ? 5.267 -10.315 -0.585 1.00 92.62 242 LEU A CA 1
ATOM 1941 C C . LEU A 1 242 ? 4.304 -11.334 0.026 1.00 92.62 242 LEU A C 1
ATOM 1943 O O . LEU A 1 242 ? 3.218 -10.968 0.487 1.00 92.62 242 LEU A O 1
ATOM 1947 N N . ARG A 1 243 ? 4.698 -12.608 0.049 1.00 91.12 243 ARG A N 1
ATOM 1948 C CA . ARG A 1 243 ? 3.877 -13.702 0.590 1.00 91.12 243 ARG A CA 1
ATOM 1949 C C . ARG A 1 243 ? 4.729 -14.838 1.137 1.00 91.12 243 ARG A C 1
ATOM 1951 O O . ARG A 1 243 ? 5.873 -15.005 0.737 1.00 91.12 243 ARG A O 1
ATOM 1958 N N . HIS A 1 244 ? 4.166 -15.647 2.022 1.00 90.12 244 HIS A N 1
ATOM 1959 C CA . HIS A 1 244 ? 4.802 -16.885 2.482 1.00 90.12 244 HIS A CA 1
ATOM 1960 C C . HIS A 1 244 ? 4.589 -18.002 1.463 1.00 90.12 244 HIS A C 1
ATOM 1962 O O . HIS A 1 244 ? 3.489 -18.129 0.933 1.00 90.12 244 HIS A O 1
ATOM 1968 N N . LYS A 1 245 ? 5.609 -18.835 1.214 1.00 82.12 245 LYS A N 1
ATOM 1969 C CA . LYS A 1 245 ? 5.507 -19.949 0.243 1.00 82.12 245 LYS A CA 1
ATOM 1970 C C . LYS A 1 245 ? 4.405 -20.949 0.581 1.00 82.12 245 LYS A C 1
ATOM 1972 O O . LYS A 1 245 ? 3.720 -21.433 -0.309 1.00 82.12 245 LYS A O 1
ATOM 1977 N N . GLU A 1 246 ? 4.262 -21.260 1.864 1.00 83.94 246 GLU A N 1
ATOM 1978 C CA . GLU A 1 246 ? 3.427 -22.368 2.345 1.00 83.94 246 GLU A CA 1
ATOM 1979 C C . GLU A 1 246 ? 2.100 -21.900 2.952 1.00 83.94 246 GLU A C 1
ATOM 1981 O O . GLU A 1 246 ? 1.288 -22.717 3.380 1.00 83.94 246 GLU A O 1
ATOM 1986 N N . LYS A 1 247 ? 1.868 -20.584 3.017 1.00 86.69 247 LYS A N 1
ATOM 1987 C CA . LYS A 1 247 ? 0.711 -20.018 3.708 1.00 86.69 247 LYS A CA 1
ATOM 1988 C C . LYS A 1 247 ? -0.158 -19.224 2.751 1.00 86.69 247 LYS A C 1
ATOM 1990 O O . LYS A 1 247 ? 0.267 -18.219 2.184 1.00 86.69 247 LYS A O 1
ATOM 1995 N N . ASN A 1 248 ? -1.409 -19.652 2.656 1.00 85.25 248 ASN A N 1
ATOM 1996 C CA . ASN A 1 248 ? -2.451 -18.901 1.981 1.00 85.25 248 ASN A CA 1
ATOM 1997 C C . ASN A 1 248 ? -3.070 -17.901 2.954 1.00 85.25 248 ASN A C 1
ATOM 1999 O O . ASN A 1 248 ? -3.405 -18.240 4.089 1.00 85.25 248 ASN A O 1
ATOM 2003 N N . PHE A 1 249 ? -3.214 -16.667 2.487 1.00 88.50 249 PHE A N 1
ATOM 2004 C CA . PHE A 1 249 ? -3.859 -15.595 3.226 1.00 88.50 249 PHE A CA 1
ATOM 2005 C C . PHE A 1 249 ? -5.211 -15.275 2.595 1.00 88.50 249 PHE A C 1
ATOM 2007 O O . PHE A 1 249 ? -5.325 -15.166 1.374 1.00 88.50 249 PHE A O 1
ATOM 2014 N N . ASP A 1 250 ? -6.213 -15.071 3.443 1.00 90.62 250 ASP A N 1
ATOM 2015 C CA . ASP A 1 250 ? -7.558 -14.608 3.082 1.00 90.62 250 ASP A CA 1
ATOM 2016 C C . ASP A 1 250 ? -7.634 -13.077 2.938 1.00 90.62 250 ASP A C 1
ATOM 2018 O O . ASP A 1 250 ? -8.715 -12.498 2.805 1.00 90.62 250 ASP A O 1
ATOM 2022 N N . THR A 1 251 ? -6.488 -12.402 3.028 1.00 93.69 251 THR A N 1
ATOM 2023 C CA . THR A 1 251 ? -6.376 -10.949 3.090 1.00 93.69 251 THR A CA 1
ATOM 2024 C C . THR A 1 251 ? -5.157 -10.483 2.303 1.00 93.69 251 THR A C 1
ATOM 2026 O O . THR A 1 251 ? -4.064 -11.040 2.442 1.00 93.69 251 THR A O 1
ATOM 2029 N N . THR A 1 252 ? -5.343 -9.424 1.514 1.00 95.94 252 THR A N 1
ATOM 2030 C CA . THR A 1 252 ? -4.275 -8.712 0.810 1.00 95.94 252 THR A CA 1
ATOM 2031 C C . THR A 1 252 ? -4.223 -7.263 1.285 1.00 95.94 252 THR A C 1
ATOM 2033 O O . THR A 1 252 ? -5.223 -6.542 1.242 1.00 95.94 252 THR A O 1
ATOM 2036 N N . VAL A 1 253 ? -3.044 -6.818 1.722 1.00 97.38 253 VAL A N 1
ATOM 2037 C CA . VAL A 1 253 ? -2.793 -5.446 2.176 1.00 97.38 253 VAL A CA 1
ATOM 2038 C C . VAL A 1 253 ? -2.018 -4.679 1.113 1.00 97.38 253 VAL A C 1
ATOM 2040 O O . VAL A 1 253 ? -0.876 -5.009 0.795 1.00 97.38 253 VAL A O 1
ATOM 2043 N N . LEU A 1 254 ? -2.622 -3.615 0.594 1.00 98.06 254 LEU A N 1
ATOM 2044 C CA . LEU A 1 254 ? -1.967 -2.646 -0.275 1.00 98.06 254 LEU A CA 1
ATOM 2045 C C . LEU A 1 254 ? -1.270 -1.586 0.569 1.00 98.06 254 LEU A C 1
ATOM 2047 O O . LEU A 1 254 ? -1.923 -0.876 1.331 1.00 98.06 254 LEU A O 1
ATOM 2051 N N . VAL A 1 255 ? 0.042 -1.448 0.422 1.00 97.25 255 VAL A N 1
ATOM 2052 C CA . VAL A 1 255 ? 0.863 -0.582 1.273 1.00 97.25 255 VAL A CA 1
ATOM 2053 C C . VAL A 1 255 ? 1.460 0.557 0.454 1.00 97.25 255 VAL A C 1
ATOM 2055 O O . VAL A 1 255 ? 2.193 0.337 -0.511 1.00 97.25 255 VAL A O 1
ATOM 2058 N N . LEU A 1 256 ? 1.190 1.788 0.897 1.00 94.88 256 LEU A N 1
ATOM 2059 C CA . LEU A 1 256 ? 1.849 3.000 0.416 1.00 94.88 256 LEU A CA 1
ATOM 2060 C C . LEU A 1 256 ? 2.417 3.801 1.590 1.00 94.88 256 LEU A C 1
ATOM 2062 O O . LEU A 1 256 ? 1.688 4.281 2.464 1.00 94.88 256 LEU A O 1
ATOM 2066 N N . VAL A 1 257 ? 3.738 3.970 1.600 1.00 90.06 257 VAL A N 1
ATOM 2067 C CA . VAL A 1 257 ? 4.456 4.631 2.692 1.00 90.06 257 VAL A CA 1
ATOM 2068 C C . VAL A 1 257 ? 4.978 5.987 2.249 1.00 90.06 257 VAL A C 1
ATOM 2070 O O . VAL A 1 257 ? 5.923 6.093 1.474 1.00 90.06 257 VAL A O 1
ATOM 2073 N N . GLY A 1 258 ? 4.418 7.044 2.830 1.00 83.81 258 GLY A N 1
ATOM 2074 C CA . GLY A 1 258 ? 4.966 8.389 2.748 1.00 83.81 258 GLY A CA 1
ATOM 2075 C C . GLY A 1 258 ? 5.259 8.840 1.321 1.00 83.81 258 GLY A C 1
ATOM 2076 O O . GLY A 1 258 ? 4.440 8.705 0.420 1.00 83.81 258 GLY A O 1
ATOM 2077 N N . GLN A 1 259 ? 6.452 9.399 1.156 1.00 85.19 259 GLN A N 1
ATOM 2078 C CA . GLN A 1 259 ? 7.014 9.807 -0.127 1.00 85.19 259 GLN A CA 1
ATOM 2079 C C . GLN A 1 259 ? 8.126 8.844 -0.572 1.00 85.19 259 GLN A C 1
ATOM 2081 O O . GLN A 1 259 ? 9.099 9.253 -1.209 1.00 85.19 259 GLN A O 1
ATOM 2086 N N . VAL A 1 260 ? 8.006 7.577 -0.175 1.00 85.38 260 VAL A N 1
ATOM 2087 C CA . VAL A 1 260 ? 9.081 6.594 -0.204 1.00 85.38 260 VAL A CA 1
ATOM 2088 C C . VAL A 1 260 ? 8.799 5.552 -1.297 1.00 85.38 260 VAL A C 1
ATOM 2090 O O . VAL A 1 260 ? 7.808 4.834 -1.180 1.00 85.38 260 VAL A O 1
ATOM 2093 N N . PRO A 1 261 ? 9.644 5.445 -2.342 1.00 85.44 261 PRO A N 1
ATOM 2094 C CA . PRO A 1 261 ? 9.535 4.370 -3.328 1.00 85.44 261 PRO A CA 1
ATOM 2095 C C . PRO A 1 261 ? 9.928 3.023 -2.709 1.00 85.44 261 PRO A C 1
ATOM 2097 O O . PRO A 1 261 ? 10.653 2.980 -1.710 1.00 85.44 261 PRO A O 1
ATOM 2100 N N . ILE A 1 262 ? 9.511 1.923 -3.335 1.00 85.44 262 ILE A N 1
ATOM 2101 C CA . ILE A 1 262 ? 9.824 0.556 -2.887 1.00 85.44 262 ILE A CA 1
ATOM 2102 C C . ILE A 1 262 ? 11.338 0.328 -2.767 1.00 85.44 262 ILE A C 1
ATOM 2104 O O . ILE A 1 262 ? 11.796 -0.353 -1.857 1.00 85.44 262 ILE A O 1
ATOM 2108 N N . GLU A 1 263 ? 12.130 0.945 -3.642 1.00 78.75 263 GLU A N 1
ATOM 2109 C CA . GLU A 1 263 ? 13.586 0.814 -3.672 1.00 78.75 263 GLU A CA 1
ATOM 2110 C C . GLU A 1 263 ? 14.296 1.528 -2.505 1.00 78.75 263 GLU A C 1
ATOM 2112 O O . GLU A 1 263 ? 15.507 1.397 -2.325 1.00 78.75 263 GLU A O 1
ATOM 2117 N N . HIS A 1 264 ? 13.582 2.312 -1.698 1.00 80.75 264 HIS A N 1
ATOM 2118 C CA . HIS A 1 264 ? 14.188 3.076 -0.617 1.00 80.75 264 HIS A CA 1
ATOM 2119 C C . HIS A 1 264 ? 14.614 2.186 0.561 1.00 80.75 264 HIS A C 1
ATOM 2121 O O . HIS A 1 264 ? 13.905 1.265 0.964 1.00 80.75 264 HIS A O 1
ATOM 2127 N N . VAL A 1 265 ? 15.733 2.541 1.206 1.00 77.62 265 VAL A N 1
ATOM 2128 C CA . VAL A 1 265 ? 16.322 1.801 2.343 1.00 77.62 265 VAL A CA 1
ATOM 2129 C C . VAL A 1 265 ? 15.312 1.537 3.464 1.00 77.62 265 VAL A C 1
ATOM 2131 O O . VAL A 1 265 ? 15.275 0.443 4.014 1.00 77.62 265 VAL A O 1
ATOM 2134 N N . TYR A 1 266 ? 14.451 2.513 3.756 1.00 82.19 266 TYR A N 1
ATOM 2135 C CA . TYR A 1 266 ? 13.363 2.365 4.729 1.00 82.19 266 TYR A CA 1
ATOM 2136 C C . TYR A 1 266 ? 12.451 1.159 4.444 1.00 82.19 266 TYR A C 1
ATOM 2138 O O . TYR A 1 266 ? 12.116 0.420 5.363 1.00 82.19 266 TYR A O 1
ATOM 2146 N N . ILE A 1 267 ? 12.049 0.951 3.183 1.00 86.06 267 ILE A N 1
ATOM 2147 C CA . ILE A 1 267 ? 11.187 -0.175 2.795 1.00 86.06 267 ILE A CA 1
ATOM 2148 C C . ILE A 1 267 ? 11.970 -1.482 2.885 1.00 86.06 267 ILE A C 1
ATOM 2150 O O . ILE A 1 267 ? 11.472 -2.450 3.458 1.00 86.06 267 ILE A O 1
ATOM 2154 N N . ASN A 1 268 ? 13.224 -1.493 2.424 1.00 79.88 268 ASN A N 1
ATOM 2155 C CA . ASN A 1 268 ? 14.073 -2.686 2.495 1.00 79.88 268 ASN A CA 1
ATOM 2156 C C . ASN A 1 268 ? 14.258 -3.203 3.924 1.00 79.88 268 ASN A C 1
ATOM 2158 O O . ASN A 1 268 ? 14.255 -4.413 4.134 1.00 79.88 268 ASN A O 1
ATOM 2162 N N . GLN A 1 269 ? 14.367 -2.301 4.905 1.00 80.44 269 GLN A N 1
ATOM 2163 C CA . GLN A 1 269 ? 14.521 -2.660 6.317 1.00 80.44 269 GLN A CA 1
ATOM 2164 C C . GLN A 1 269 ? 13.308 -3.396 6.900 1.00 80.44 269 GLN A C 1
ATOM 2166 O O . GLN A 1 269 ? 13.460 -4.123 7.880 1.00 80.44 269 GLN A O 1
ATOM 2171 N N . ILE A 1 270 ? 12.111 -3.206 6.335 1.00 86.19 270 ILE A N 1
ATOM 2172 C CA . ILE A 1 270 ? 10.870 -3.746 6.909 1.00 86.19 270 ILE A CA 1
ATOM 2173 C C . ILE A 1 270 ? 10.165 -4.771 6.035 1.00 86.19 270 ILE A C 1
ATOM 2175 O O . ILE A 1 270 ? 9.405 -5.567 6.579 1.00 86.19 270 ILE A O 1
ATOM 2179 N N . GLN A 1 271 ? 10.399 -4.774 4.719 1.00 87.25 271 GLN A N 1
ATOM 2180 C CA . GLN A 1 271 ? 9.589 -5.526 3.756 1.00 87.25 271 GLN A CA 1
ATOM 2181 C C . GLN A 1 271 ? 9.445 -7.012 4.110 1.00 87.25 271 GLN A C 1
ATOM 2183 O O . GLN A 1 271 ? 8.341 -7.540 4.062 1.00 87.25 271 GLN A O 1
ATOM 2188 N N . GLN A 1 272 ? 10.520 -7.663 4.564 1.00 84.88 272 GLN A N 1
ATOM 2189 C CA . GLN A 1 272 ? 10.506 -9.091 4.908 1.00 84.88 272 GLN A CA 1
ATOM 2190 C C . GLN A 1 272 ? 9.597 -9.412 6.102 1.00 84.88 272 GLN A C 1
ATOM 2192 O O . GLN A 1 272 ? 9.034 -10.495 6.168 1.00 84.88 272 GLN A O 1
ATOM 2197 N N . ASN A 1 273 ? 9.395 -8.455 7.009 1.00 88.44 273 ASN A N 1
ATOM 2198 C CA . ASN A 1 273 ? 8.558 -8.636 8.193 1.00 88.44 273 ASN A CA 1
ATOM 2199 C C . ASN A 1 273 ? 7.090 -8.269 7.938 1.00 88.44 273 ASN A C 1
ATOM 2201 O O . ASN A 1 273 ? 6.245 -8.523 8.796 1.00 88.44 273 ASN A O 1
ATOM 2205 N N . LEU A 1 274 ? 6.763 -7.634 6.804 1.00 92.81 274 LEU A N 1
ATOM 2206 C CA . LEU A 1 274 ? 5.411 -7.126 6.554 1.00 92.81 274 LEU A CA 1
ATOM 2207 C C . LEU A 1 274 ? 4.353 -8.236 6.454 1.00 92.81 274 LEU A C 1
ATOM 2209 O O . LEU A 1 274 ? 3.301 -8.049 7.069 1.00 92.81 274 LEU A O 1
ATOM 2213 N N . PRO A 1 275 ? 4.586 -9.376 5.767 1.00 93.50 275 PRO A N 1
ATOM 2214 C CA . PRO A 1 275 ? 3.591 -10.448 5.713 1.00 93.50 275 PRO A CA 1
ATOM 2215 C C . PRO A 1 275 ? 3.260 -11.036 7.085 1.00 93.50 275 PRO A C 1
ATOM 2217 O O . PRO A 1 275 ? 2.099 -11.321 7.362 1.00 93.50 275 PRO A O 1
ATOM 2220 N N . ASP A 1 276 ? 4.249 -11.160 7.974 1.00 91.81 276 ASP A N 1
ATOM 2221 C CA . ASP A 1 276 ? 4.029 -11.609 9.355 1.00 91.81 276 ASP A CA 1
ATOM 2222 C C . ASP A 1 276 ? 3.364 -10.535 10.211 1.00 91.81 276 ASP A C 1
ATOM 2224 O O . ASP A 1 276 ? 2.446 -10.819 10.981 1.00 91.81 276 ASP A O 1
ATOM 2228 N N . PHE A 1 277 ? 3.791 -9.281 10.056 1.00 92.75 277 PHE A N 1
ATOM 2229 C CA . PHE A 1 277 ? 3.234 -8.151 10.787 1.00 92.75 277 PHE A CA 1
ATOM 2230 C C . PHE A 1 277 ? 1.746 -7.947 10.485 1.00 92.75 277 PHE A C 1
ATOM 2232 O O . PHE A 1 277 ? 0.959 -7.726 11.406 1.00 92.75 277 PHE A O 1
ATOM 2239 N N . PHE A 1 278 ? 1.362 -8.028 9.211 1.00 94.00 278 PHE A N 1
ATOM 2240 C CA . PHE A 1 278 ? -0.030 -7.954 8.783 1.00 94.00 278 PHE A CA 1
ATOM 2241 C C . PHE A 1 278 ? -0.718 -9.323 8.749 1.00 94.00 278 PHE A C 1
ATOM 2243 O O . PHE A 1 278 ? -1.894 -9.380 8.440 1.00 94.00 278 PHE A O 1
ATOM 2250 N N . ASN A 1 279 ? -0.035 -10.435 9.027 1.00 92.81 279 ASN A N 1
ATOM 2251 C CA . ASN A 1 279 ? -0.605 -11.776 8.851 1.00 92.81 279 ASN A CA 1
ATOM 2252 C C . ASN A 1 279 ? -1.412 -11.905 7.534 1.00 92.81 279 ASN A C 1
ATOM 2254 O O . ASN A 1 279 ? -2.553 -12.368 7.530 1.00 92.81 279 ASN A O 1
ATOM 2258 N N . ALA A 1 280 ? -0.836 -11.407 6.439 1.00 94.38 280 ALA A N 1
ATOM 2259 C CA . ALA A 1 280 ? -1.512 -11.213 5.163 1.00 94.38 280 ALA A CA 1
ATOM 2260 C C . ALA A 1 280 ? -0.512 -11.252 4.006 1.00 94.38 280 ALA A C 1
ATOM 2262 O O . ALA A 1 280 ? 0.695 -11.085 4.188 1.00 94.38 280 ALA A O 1
ATOM 2263 N N . GLU A 1 281 ? -1.034 -11.404 2.794 1.00 95.00 281 GLU A N 1
ATOM 2264 C CA . GLU A 1 281 ? -0.277 -11.072 1.594 1.00 95.00 281 GLU A CA 1
ATOM 2265 C C . GLU A 1 281 ? -0.127 -9.552 1.493 1.00 95.00 281 GLU A C 1
ATOM 2267 O O . GLU A 1 281 ? -1.077 -8.811 1.749 1.00 95.00 281 GLU A O 1
ATOM 2272 N N . VAL A 1 282 ? 1.059 -9.067 1.131 1.00 96.31 282 VAL A N 1
ATOM 2273 C CA . VAL A 1 282 ? 1.350 -7.630 1.086 1.00 96.31 282 VAL A CA 1
ATOM 2274 C C . VAL A 1 282 ? 1.772 -7.227 -0.317 1.00 96.31 282 VAL A C 1
ATOM 2276 O O . VAL A 1 282 ? 2.656 -7.841 -0.905 1.00 96.31 282 VAL A O 1
ATOM 2279 N N . ILE A 1 283 ? 1.171 -6.161 -0.841 1.00 96.06 283 ILE A N 1
ATOM 2280 C CA . ILE A 1 283 ? 1.575 -5.531 -2.099 1.00 96.06 283 ILE A CA 1
ATOM 2281 C C . ILE A 1 283 ? 2.072 -4.124 -1.787 1.00 96.06 283 ILE A C 1
ATOM 2283 O O . ILE A 1 283 ? 1.309 -3.253 -1.366 1.00 96.06 283 ILE A O 1
ATOM 2287 N N . LEU A 1 284 ? 3.362 -3.894 -2.010 1.00 95.38 284 LEU A N 1
ATOM 2288 C CA . LEU A 1 284 ? 3.965 -2.568 -1.967 1.00 95.38 284 LEU A CA 1
ATOM 2289 C C . LEU A 1 284 ? 3.716 -1.852 -3.302 1.00 95.38 284 LEU A C 1
ATOM 2291 O O . LEU A 1 284 ? 3.930 -2.443 -4.362 1.00 95.38 284 LEU A O 1
ATOM 2295 N N . ILE A 1 285 ? 3.290 -0.587 -3.256 1.00 94.88 285 ILE A N 1
ATOM 2296 C CA . ILE A 1 285 ? 2.887 0.184 -4.445 1.00 94.88 285 ILE A CA 1
ATOM 2297 C C . ILE A 1 285 ? 3.960 1.201 -4.855 1.00 94.88 285 ILE A C 1
ATOM 2299 O O . ILE A 1 285 ? 4.243 2.140 -4.111 1.00 94.88 285 ILE A O 1
ATOM 2303 N N . ASN A 1 286 ? 4.447 1.103 -6.096 1.00 91.75 286 ASN A N 1
ATOM 2304 C CA . ASN A 1 286 ? 5.128 2.188 -6.804 1.00 91.75 286 ASN A CA 1
ATOM 2305 C C . ASN A 1 286 ? 4.138 2.812 -7.805 1.00 91.75 286 ASN A C 1
ATOM 2307 O O . ASN A 1 286 ? 3.997 2.376 -8.949 1.00 91.75 286 ASN A O 1
ATOM 2311 N N . HIS A 1 287 ? 3.445 3.872 -7.381 1.00 92.38 287 HIS A N 1
ATOM 2312 C CA . HIS A 1 287 ? 2.578 4.656 -8.271 1.00 92.38 287 HIS A CA 1
ATOM 2313 C C . HIS A 1 287 ? 3.391 5.404 -9.342 1.00 92.38 287 HIS A C 1
ATOM 2315 O O . HIS A 1 287 ? 4.619 5.464 -9.274 1.00 92.38 287 HIS A O 1
ATOM 2321 N N . ARG A 1 288 ? 2.736 6.061 -10.310 1.00 89.31 288 ARG A N 1
ATOM 2322 C CA . ARG A 1 288 ? 3.395 6.651 -11.499 1.00 89.31 288 ARG A CA 1
ATOM 2323 C C . ARG A 1 288 ? 4.520 7.670 -11.251 1.00 89.31 288 ARG A C 1
ATOM 2325 O O . ARG A 1 288 ? 5.271 7.975 -12.172 1.00 89.31 288 ARG A O 1
ATOM 2332 N N . ASN A 1 289 ? 4.635 8.229 -10.042 1.00 86.69 289 ASN A N 1
ATOM 2333 C CA . ASN A 1 289 ? 5.738 9.138 -9.691 1.00 86.69 289 ASN A CA 1
ATOM 2334 C C . ASN A 1 289 ? 6.974 8.394 -9.151 1.00 86.69 289 ASN A C 1
ATOM 2336 O O . ASN A 1 289 ? 8.056 8.982 -9.156 1.00 86.69 289 ASN A O 1
ATOM 2340 N N . PHE A 1 290 ? 6.820 7.142 -8.707 1.00 85.75 290 PHE A N 1
ATOM 2341 C CA . PHE A 1 290 ? 7.906 6.251 -8.285 1.00 85.75 290 PHE A CA 1
ATOM 2342 C C . PHE A 1 290 ? 8.267 5.218 -9.345 1.00 85.75 290 PHE A C 1
ATOM 2344 O O . PHE A 1 290 ? 9.449 4.932 -9.508 1.00 85.75 290 PHE A O 1
ATOM 2351 N N . SER A 1 291 ? 7.268 4.705 -10.071 1.00 85.69 291 SER A N 1
ATOM 2352 C CA . SER A 1 291 ? 7.468 3.678 -11.090 1.00 85.69 291 SER A CA 1
ATOM 2353 C C . SER A 1 291 ? 8.505 4.123 -12.117 1.00 85.69 291 SER A C 1
ATOM 2355 O O . SER A 1 291 ? 8.342 5.149 -12.789 1.00 85.69 291 SER A O 1
ATOM 2357 N N . LEU A 1 292 ? 9.561 3.324 -12.268 1.00 80.12 292 LEU A N 1
ATOM 2358 C CA . LEU A 1 292 ? 10.601 3.574 -13.265 1.00 80.12 292 LEU A CA 1
ATOM 2359 C C . LEU A 1 292 ? 10.057 3.419 -14.692 1.00 80.12 292 LEU A C 1
ATOM 2361 O O . LEU A 1 292 ? 10.509 4.132 -15.596 1.00 80.12 292 LEU A O 1
ATOM 2365 N N . HIS A 1 293 ? 9.079 2.520 -14.872 1.00 83.12 293 HIS A N 1
ATOM 2366 C CA . HIS A 1 293 ? 8.410 2.210 -16.141 1.00 83.12 293 HIS A CA 1
ATOM 2367 C C . HIS A 1 293 ? 7.321 3.228 -16.508 1.00 83.12 293 HIS A C 1
ATOM 2369 O O . HIS A 1 293 ? 6.793 3.201 -17.620 1.00 83.12 293 HIS A O 1
ATOM 2375 N N . SER A 1 294 ? 6.997 4.167 -15.614 1.00 84.75 294 SER A N 1
ATOM 2376 C CA . SER A 1 294 ? 5.992 5.178 -15.913 1.00 84.75 294 SER A CA 1
ATOM 2377 C C . SER A 1 294 ? 6.483 6.170 -16.969 1.00 84.75 294 SER A C 1
ATOM 2379 O O . SER A 1 294 ? 7.534 6.812 -16.841 1.00 84.75 294 SER A O 1
ATOM 2381 N N . SER A 1 295 ? 5.679 6.361 -18.011 1.00 80.00 295 SER A N 1
ATOM 2382 C CA . SER A 1 295 ? 5.940 7.342 -19.063 1.00 80.00 295 SER A CA 1
ATOM 2383 C C . SER A 1 295 ? 5.480 8.755 -18.713 1.00 80.00 295 SER A C 1
ATOM 2385 O O . SER A 1 295 ? 5.951 9.713 -19.329 1.00 80.00 295 SER A O 1
ATOM 2387 N N . LYS A 1 296 ? 4.617 8.917 -17.699 1.00 80.00 296 LYS A N 1
ATOM 2388 C CA . LYS A 1 296 ? 4.053 10.212 -17.289 1.00 80.00 296 LYS A CA 1
ATOM 2389 C C . LYS A 1 296 ? 4.008 10.362 -15.771 1.00 80.00 296 LYS A C 1
ATOM 2391 O O . LYS A 1 296 ? 3.799 9.408 -15.029 1.00 80.00 296 LYS A O 1
ATOM 2396 N N . ARG A 1 297 ? 4.162 11.597 -15.298 1.00 82.94 297 ARG A N 1
ATOM 2397 C CA . ARG A 1 297 ? 3.918 11.938 -13.891 1.00 82.94 297 ARG A CA 1
ATOM 2398 C C . ARG A 1 297 ? 2.451 12.245 -13.650 1.00 82.94 297 ARG A C 1
ATOM 2400 O O . ARG A 1 297 ? 1.722 12.568 -14.581 1.00 82.94 297 ARG A O 1
ATOM 2407 N N . ALA A 1 298 ? 2.053 12.175 -12.388 1.00 87.00 298 ALA A N 1
ATOM 2408 C CA . ALA A 1 298 ? 0.745 12.639 -11.960 1.00 87.00 298 ALA A CA 1
ATOM 2409 C C . ALA A 1 298 ? 0.653 14.157 -12.053 1.00 87.00 298 ALA A C 1
ATOM 2411 O O . ALA A 1 298 ? 1.478 14.870 -11.474 1.00 87.00 298 ALA A O 1
ATOM 2412 N N . ASP A 1 299 ? -0.390 14.639 -12.715 1.00 84.06 299 ASP A N 1
ATOM 2413 C CA . ASP A 1 299 ? -0.758 16.047 -12.679 1.00 84.06 299 ASP A CA 1
ATOM 2414 C C . ASP A 1 299 ? -1.459 16.356 -11.357 1.00 84.06 299 ASP A C 1
ATOM 2416 O O . ASP A 1 299 ? -1.300 17.447 -10.807 1.00 84.06 299 ASP A O 1
ATOM 2420 N N . ARG A 1 300 ? -2.234 15.400 -10.833 1.00 88.25 300 ARG A N 1
ATOM 2421 C CA . ARG A 1 300 ? -3.047 15.562 -9.626 1.00 88.25 300 ARG A CA 1
ATOM 2422 C C . ARG A 1 300 ? -2.972 14.341 -8.728 1.00 88.25 300 ARG A C 1
ATOM 2424 O O . ARG A 1 300 ? -2.669 13.233 -9.161 1.00 88.25 300 ARG A O 1
ATOM 2431 N N . LEU A 1 301 ? -3.355 14.526 -7.469 1.00 89.81 301 LEU A N 1
ATOM 2432 C CA . LEU A 1 301 ? -3.421 13.429 -6.506 1.00 89.81 301 LEU A CA 1
ATOM 2433 C C . LEU A 1 301 ? -4.442 12.348 -6.902 1.00 89.81 301 LEU A C 1
ATOM 2435 O O . LEU A 1 301 ? -4.256 11.180 -6.574 1.00 89.81 301 LEU A O 1
ATOM 2439 N N . GLN A 1 302 ? -5.493 12.717 -7.642 1.00 91.50 302 GLN A N 1
ATOM 2440 C CA . GLN A 1 302 ? -6.470 11.759 -8.163 1.00 91.50 302 GLN A CA 1
ATOM 2441 C C . GLN A 1 302 ? -5.850 10.766 -9.153 1.00 91.50 302 GLN A C 1
ATOM 2443 O O . GLN A 1 302 ? -6.290 9.623 -9.185 1.00 91.50 302 GLN A O 1
ATOM 2448 N N . ASP A 1 303 ? -4.813 11.154 -9.901 1.00 92.50 303 ASP A N 1
ATOM 2449 C CA . ASP A 1 303 ? -4.127 10.238 -10.820 1.00 92.50 303 ASP A CA 1
ATOM 2450 C C . ASP A 1 303 ? -3.423 9.121 -10.030 1.00 92.50 303 ASP A C 1
ATOM 2452 O O . ASP A 1 303 ? -3.482 7.955 -10.407 1.00 92.50 303 ASP A O 1
ATOM 2456 N N . ILE A 1 304 ? -2.846 9.462 -8.869 1.00 93.94 304 ILE A N 1
ATOM 2457 C CA . ILE A 1 304 ? -2.256 8.484 -7.940 1.00 93.94 304 ILE A CA 1
ATOM 2458 C C . ILE A 1 304 ? -3.331 7.592 -7.314 1.00 93.94 304 ILE A C 1
ATOM 2460 O O . ILE A 1 304 ? -3.129 6.390 -7.170 1.00 93.94 304 ILE A O 1
ATOM 2464 N N . ALA A 1 305 ? -4.489 8.149 -6.957 1.00 95.31 305 ALA A N 1
ATOM 2465 C CA . ALA A 1 305 ? -5.600 7.347 -6.450 1.00 95.31 305 ALA A CA 1
ATOM 2466 C C . ALA A 1 305 ? -6.085 6.320 -7.492 1.00 95.31 305 ALA A C 1
ATOM 2468 O O . ALA A 1 305 ? -6.376 5.180 -7.140 1.00 95.31 305 ALA A O 1
ATOM 2469 N N . LEU A 1 306 ? -6.120 6.689 -8.778 1.00 95.94 306 LEU A N 1
ATOM 2470 C CA . LEU A 1 306 ? -6.453 5.771 -9.874 1.00 95.94 306 LEU A CA 1
ATOM 2471 C C . LEU A 1 306 ? -5.384 4.683 -10.077 1.00 95.94 306 LEU A C 1
ATOM 2473 O O . LEU A 1 306 ? -5.733 3.542 -10.391 1.00 95.94 306 LEU A O 1
ATOM 2477 N N . ASP A 1 307 ? -4.107 4.995 -9.841 1.00 96.25 307 ASP A N 1
ATOM 2478 C CA . ASP A 1 307 ? -3.042 3.984 -9.807 1.00 96.25 307 ASP A CA 1
ATOM 2479 C C . ASP A 1 307 ? -3.299 2.960 -8.690 1.00 96.25 307 ASP A C 1
ATOM 2481 O O . ASP A 1 307 ? -3.294 1.759 -8.943 1.00 96.25 307 ASP A O 1
ATOM 2485 N N . ILE A 1 308 ? -3.620 3.419 -7.473 1.00 97.06 308 ILE A N 1
ATOM 2486 C CA . ILE A 1 308 ? -3.945 2.545 -6.329 1.00 97.06 308 ILE A CA 1
ATOM 2487 C C . ILE A 1 308 ? -5.171 1.672 -6.624 1.00 97.06 308 ILE A C 1
ATOM 2489 O O . ILE A 1 308 ? -5.174 0.489 -6.296 1.00 97.06 308 ILE A O 1
ATOM 2493 N N . ILE A 1 309 ? -6.200 2.216 -7.280 1.00 96.62 309 ILE A N 1
ATOM 2494 C CA . ILE A 1 309 ? -7.382 1.439 -7.689 1.00 96.62 309 ILE A CA 1
ATOM 2495 C C . ILE A 1 309 ? -7.009 0.341 -8.687 1.00 96.62 309 ILE A C 1
ATOM 2497 O O . ILE A 1 309 ? -7.621 -0.723 -8.664 1.00 96.62 309 ILE A O 1
ATOM 2501 N N . SER A 1 310 ? -6.011 0.569 -9.543 1.00 95.31 310 SER A N 1
ATOM 2502 C CA . SER A 1 310 ? -5.525 -0.466 -10.462 1.00 95.31 310 SER A CA 1
ATOM 2503 C C . SER A 1 310 ? -4.950 -1.645 -9.664 1.00 95.31 310 SER A C 1
ATOM 2505 O O . SER A 1 310 ? -5.345 -2.786 -9.897 1.00 95.31 310 SER A O 1
ATOM 2507 N N . PHE A 1 311 ? -4.133 -1.375 -8.636 1.00 95.88 311 PHE A N 1
ATOM 2508 C CA . PHE A 1 311 ? -3.654 -2.410 -7.705 1.00 95.88 311 PHE A CA 1
ATOM 2509 C C . PHE A 1 311 ? -4.786 -3.075 -6.916 1.00 95.88 311 PHE A C 1
ATOM 2511 O O . PHE A 1 311 ? -4.771 -4.288 -6.740 1.00 95.88 311 PHE A O 1
ATOM 2518 N N . ALA A 1 312 ? -5.785 -2.309 -6.468 1.00 95.81 312 ALA A N 1
ATOM 2519 C CA . ALA A 1 312 ? -6.954 -2.852 -5.777 1.00 95.81 312 ALA A CA 1
ATOM 2520 C C . ALA A 1 312 ? -7.718 -3.835 -6.660 1.00 95.81 312 ALA A C 1
ATOM 2522 O O . ALA A 1 312 ? -7.982 -4.948 -6.230 1.00 95.81 312 ALA A O 1
ATOM 2523 N N . LYS A 1 313 ? -8.006 -3.474 -7.912 1.00 92.38 313 LYS A N 1
ATOM 2524 C CA . LYS A 1 313 ? -8.683 -4.365 -8.863 1.00 92.38 313 LYS A CA 1
ATOM 2525 C C . LYS A 1 313 ? -7.882 -5.630 -9.152 1.00 92.38 313 LYS A C 1
ATOM 2527 O O . LYS A 1 313 ? -8.483 -6.686 -9.281 1.00 92.38 313 LYS A O 1
ATOM 2532 N N . HIS A 1 314 ? -6.555 -5.525 -9.211 1.00 89.62 314 HIS A N 1
ATOM 2533 C CA . HIS A 1 314 ? -5.674 -6.682 -9.358 1.00 89.62 314 HIS A CA 1
ATOM 2534 C C . HIS A 1 314 ? -5.677 -7.589 -8.111 1.00 89.62 314 HIS A C 1
ATOM 2536 O O . HIS A 1 314 ? -5.589 -8.806 -8.229 1.00 89.62 314 HIS A O 1
ATOM 2542 N N . ALA A 1 315 ? -5.790 -7.013 -6.911 1.00 90.44 315 ALA A N 1
ATOM 2543 C CA . ALA A 1 315 ? -5.795 -7.754 -5.648 1.00 90.44 315 ALA A CA 1
ATOM 2544 C C . ALA A 1 315 ? -7.172 -8.329 -5.262 1.00 90.44 315 ALA A C 1
ATOM 2546 O O . ALA A 1 315 ? -7.249 -9.273 -4.472 1.00 90.44 315 ALA A O 1
ATOM 2547 N N . VAL A 1 316 ? -8.263 -7.754 -5.775 1.00 85.00 316 VAL A N 1
ATOM 2548 C CA . VAL A 1 316 ? -9.630 -8.189 -5.466 1.00 85.00 316 VAL A CA 1
ATOM 2549 C C . VAL A 1 316 ? -9.870 -9.583 -6.033 1.00 85.00 316 VAL A C 1
ATOM 2551 O O . VAL A 1 316 ? -9.751 -9.829 -7.229 1.00 85.00 316 VAL A O 1
ATOM 2554 N N . SER A 1 317 ? -10.281 -10.490 -5.157 1.00 80.56 317 SER A N 1
ATOM 2555 C CA . SER A 1 317 ? -10.803 -11.804 -5.521 1.00 80.56 317 SER A CA 1
ATOM 2556 C C . SER A 1 317 ? -11.955 -12.161 -4.577 1.00 80.56 317 SER A C 1
ATOM 2558 O O . SER A 1 317 ? -11.994 -11.634 -3.463 1.00 80.56 317 SER A O 1
ATOM 2560 N N . PRO A 1 318 ? -12.896 -13.039 -4.977 1.00 72.88 318 PRO A N 1
ATOM 2561 C CA . PRO A 1 318 ? -14.032 -13.423 -4.131 1.00 72.88 318 PRO A CA 1
ATOM 2562 C C . PRO A 1 318 ? -13.620 -13.975 -2.757 1.00 72.88 318 PRO A C 1
ATOM 2564 O O . PRO A 1 318 ? -14.364 -13.858 -1.787 1.00 72.88 318 PRO A O 1
ATOM 2567 N N . GLU A 1 319 ? -12.424 -14.557 -2.676 1.00 79.19 319 GLU A N 1
ATOM 2568 C CA . GLU A 1 319 ? -11.910 -15.238 -1.488 1.00 79.19 319 GLU A CA 1
ATOM 2569 C C . GLU A 1 319 ? -11.028 -14.346 -0.602 1.00 79.19 319 GLU A C 1
ATOM 2571 O O . GLU A 1 319 ? -10.763 -14.713 0.543 1.00 79.19 319 GLU A O 1
ATOM 2576 N N . LYS A 1 320 ? -10.594 -13.167 -1.083 1.00 86.69 320 LYS A N 1
ATOM 2577 C CA . LYS A 1 320 ? -9.668 -12.293 -0.345 1.00 86.69 320 LYS A CA 1
ATOM 2578 C C . LYS A 1 320 ? -10.274 -10.952 0.042 1.00 86.69 320 LYS A C 1
ATOM 2580 O O . LYS A 1 320 ? -10.903 -10.259 -0.752 1.00 86.69 320 LYS A O 1
ATOM 2585 N N . SER A 1 321 ? -10.009 -10.552 1.278 1.00 90.62 321 SER A N 1
ATOM 2586 C CA . SER A 1 321 ? -10.343 -9.233 1.809 1.00 90.62 321 SER A CA 1
ATOM 2587 C C . SER A 1 321 ? -9.276 -8.217 1.405 1.00 90.62 321 SER A C 1
ATOM 2589 O O . SER A 1 321 ? -8.081 -8.490 1.512 1.00 90.62 321 SER A O 1
ATOM 2591 N N . LEU A 1 322 ? -9.699 -7.027 0.980 1.00 95.94 322 LEU A N 1
ATOM 2592 C CA . LEU A 1 322 ? -8.796 -5.940 0.610 1.00 95.94 322 LEU A CA 1
ATOM 2593 C C . LEU A 1 322 ? -8.586 -4.978 1.784 1.00 95.94 322 LEU A C 1
ATOM 2595 O O . LEU A 1 322 ? -9.549 -4.443 2.340 1.00 95.94 322 LEU A O 1
ATOM 2599 N N . VAL A 1 323 ? -7.327 -4.695 2.117 1.00 97.38 323 VAL A N 1
ATOM 2600 C CA . VAL A 1 323 ? -6.960 -3.677 3.110 1.00 97.38 323 VAL A CA 1
ATOM 2601 C C . VAL A 1 323 ? -6.059 -2.627 2.469 1.00 97.38 323 VAL A C 1
ATOM 2603 O O . VAL A 1 323 ? -5.028 -2.948 1.886 1.00 97.38 323 VAL A O 1
ATOM 2606 N N . LEU A 1 324 ? -6.423 -1.357 2.604 1.00 98.19 324 LEU A N 1
ATOM 2607 C CA . LEU A 1 324 ? -5.606 -0.216 2.209 1.00 98.19 324 LEU A CA 1
ATOM 2608 C C . LEU A 1 324 ? -4.804 0.280 3.411 1.00 98.19 324 LEU A C 1
ATOM 2610 O O . LEU A 1 324 ? -5.380 0.656 4.429 1.00 98.19 324 LEU A O 1
ATOM 2614 N N . TYR A 1 325 ? -3.484 0.328 3.297 1.00 98.00 325 TYR A N 1
ATOM 2615 C CA . TYR A 1 325 ? -2.595 0.868 4.317 1.00 98.00 325 TYR A CA 1
ATOM 2616 C C . TYR A 1 325 ? -1.821 2.067 3.762 1.00 98.00 325 TYR A C 1
ATOM 2618 O O . TYR A 1 325 ? -1.018 1.942 2.835 1.00 98.00 325 TYR A O 1
ATOM 2626 N N . GLY A 1 326 ? -2.054 3.240 4.353 1.00 95.62 326 GLY A N 1
ATOM 2627 C CA . GLY A 1 326 ? -1.378 4.482 3.991 1.00 95.62 326 GLY A CA 1
ATOM 2628 C C . GLY A 1 326 ? -0.683 5.110 5.190 1.00 95.62 326 GLY A C 1
ATOM 2629 O O . GLY A 1 326 ? -1.344 5.452 6.167 1.00 95.62 326 GLY A O 1
ATOM 2630 N N . MET A 1 327 ? 0.633 5.313 5.101 1.00 91.56 327 MET A N 1
ATOM 2631 C CA . MET A 1 327 ? 1.423 5.979 6.145 1.00 91.56 327 MET A CA 1
ATOM 2632 C C . MET A 1 327 ? 1.848 7.385 5.713 1.00 91.56 327 MET A C 1
ATOM 2634 O O . MET A 1 327 ? 2.332 7.566 4.595 1.00 91.56 327 MET A O 1
ATOM 2638 N N . CYS A 1 328 ? 1.744 8.372 6.607 1.00 87.12 328 CYS A N 1
ATOM 2639 C CA . CYS A 1 328 ? 2.203 9.750 6.397 1.00 87.12 328 CYS A CA 1
ATOM 2640 C C . CYS A 1 328 ? 1.727 10.310 5.037 1.00 87.12 328 CYS A C 1
ATOM 2642 O O . CYS A 1 328 ? 0.539 10.286 4.730 1.00 87.12 328 CYS A O 1
ATOM 2644 N N . GLY A 1 329 ? 2.645 10.780 4.181 1.00 83.62 329 GLY A N 1
ATOM 2645 C CA . GLY A 1 329 ? 2.334 11.288 2.838 1.00 83.62 329 GLY A CA 1
ATOM 2646 C C . GLY A 1 329 ? 1.584 10.315 1.911 1.00 83.62 329 GLY A C 1
ATOM 2647 O O . GLY A 1 329 ? 0.902 10.787 1.005 1.00 83.62 329 GLY A O 1
ATOM 2648 N N . GLY A 1 330 ? 1.636 9.003 2.169 1.00 90.12 330 GLY A N 1
ATOM 2649 C CA . GLY A 1 330 ? 0.904 7.974 1.423 1.00 90.12 330 GLY A CA 1
ATOM 2650 C C . GLY A 1 330 ? -0.569 7.828 1.829 1.00 90.12 330 GLY A C 1
ATOM 2651 O O . GLY A 1 330 ? -1.366 7.280 1.070 1.00 90.12 330 GLY A O 1
ATOM 2652 N N . ALA A 1 331 ? -0.968 8.358 2.990 1.00 93.38 331 ALA A N 1
ATOM 2653 C CA . ALA A 1 331 ? -2.348 8.282 3.468 1.00 93.38 331 ALA A CA 1
ATOM 2654 C C . ALA A 1 331 ? -3.330 9.090 2.607 1.00 93.38 331 ALA A C 1
ATOM 2656 O O . ALA A 1 331 ? -4.422 8.609 2.322 1.00 93.38 331 ALA A O 1
ATOM 2657 N N . GLY A 1 332 ? -2.946 10.286 2.148 1.00 92.31 332 GLY A N 1
ATOM 2658 C CA . GLY A 1 332 ? -3.798 11.129 1.299 1.00 92.31 332 GLY A CA 1
ATOM 2659 C C . GLY A 1 332 ? -4.297 10.412 0.030 1.00 92.31 332 GLY A C 1
ATOM 2660 O O . GLY A 1 332 ? -5.510 10.320 -0.169 1.00 92.31 332 GLY A O 1
ATOM 2661 N N . PRO A 1 333 ? -3.401 9.855 -0.812 1.00 94.31 333 PRO A N 1
ATOM 2662 C CA . PRO A 1 333 ? -3.784 9.028 -1.952 1.00 94.31 333 PRO A CA 1
ATOM 2663 C C . PRO A 1 333 ? -4.668 7.833 -1.586 1.00 94.31 333 PRO A C 1
ATOM 2665 O O . PRO A 1 333 ? -5.635 7.564 -2.293 1.00 94.31 333 PRO A O 1
ATOM 2668 N N . MET A 1 334 ? -4.370 7.142 -0.480 1.00 96.56 334 MET A N 1
ATOM 2669 C CA . MET A 1 334 ? -5.152 5.989 -0.017 1.00 96.56 334 MET A CA 1
ATOM 2670 C C . MET A 1 334 ? -6.583 6.374 0.372 1.00 96.56 334 MET A C 1
ATOM 2672 O O . MET A 1 334 ? -7.522 5.666 0.021 1.00 96.56 334 MET A O 1
ATOM 2676 N N . ILE A 1 335 ? -6.774 7.525 1.024 1.00 96.38 335 ILE A N 1
ATOM 2677 C CA . ILE A 1 335 ? -8.103 8.061 1.363 1.00 96.38 335 ILE A CA 1
ATOM 2678 C C . ILE A 1 335 ? -8.907 8.371 0.092 1.00 96.38 335 ILE A C 1
ATOM 2680 O O . ILE A 1 335 ? -10.094 8.061 0.018 1.00 96.38 335 ILE A O 1
ATOM 2684 N N . LEU A 1 336 ? -8.270 8.944 -0.934 1.00 95.31 336 LEU A N 1
ATOM 2685 C CA . LEU A 1 336 ? -8.935 9.201 -2.217 1.00 95.31 336 LEU A CA 1
ATOM 2686 C C . LEU A 1 336 ? -9.250 7.918 -2.988 1.00 95.31 336 LEU A C 1
ATOM 2688 O O . LEU A 1 336 ? -10.271 7.842 -3.669 1.00 95.31 336 LEU A O 1
ATOM 2692 N N . ALA A 1 337 ? -8.386 6.908 -2.894 1.00 96.81 337 ALA A N 1
ATOM 2693 C CA . ALA A 1 337 ? -8.668 5.597 -3.460 1.00 96.81 337 ALA A CA 1
ATOM 2694 C C . ALA A 1 337 ? -9.872 4.951 -2.755 1.00 96.81 337 ALA A C 1
ATOM 2696 O O . ALA A 1 337 ? -10.772 4.467 -3.435 1.00 96.81 337 ALA A O 1
ATOM 2697 N N . ALA A 1 338 ? -9.947 5.030 -1.422 1.00 96.75 338 ALA A N 1
ATOM 2698 C CA . ALA A 1 338 ? -11.082 4.544 -0.636 1.00 96.75 338 ALA A CA 1
ATOM 2699 C C . ALA A 1 338 ? -12.414 5.187 -1.059 1.00 96.75 338 ALA A C 1
ATOM 2701 O O . ALA A 1 338 ? -13.376 4.467 -1.313 1.00 96.75 338 ALA A O 1
ATOM 2702 N N . GLU A 1 339 ? -12.461 6.513 -1.234 1.00 95.75 339 GLU A N 1
ATOM 2703 C CA . GLU A 1 339 ? -13.650 7.219 -1.748 1.00 95.75 339 GLU A CA 1
ATOM 2704 C C . GLU A 1 339 ? -14.136 6.624 -3.080 1.00 95.75 339 GLU A C 1
ATOM 2706 O O . GLU A 1 339 ? -15.326 6.401 -3.308 1.00 95.75 339 GLU A O 1
ATOM 2711 N N . ARG A 1 340 ? -13.201 6.329 -3.985 1.00 94.81 340 ARG A N 1
ATOM 2712 C CA . ARG A 1 340 ? -13.515 5.762 -5.299 1.00 94.81 340 ARG A CA 1
ATOM 2713 C C . ARG A 1 340 ? -13.930 4.297 -5.229 1.00 94.81 340 ARG A C 1
ATOM 2715 O O . ARG A 1 340 ? -14.815 3.915 -5.990 1.00 94.81 340 ARG A O 1
ATOM 2722 N N . LEU A 1 341 ? -13.328 3.499 -4.348 1.00 95.50 341 LEU A N 1
ATOM 2723 C CA . LEU A 1 341 ? -13.735 2.111 -4.120 1.00 95.50 341 LEU A CA 1
ATOM 2724 C C . LEU A 1 341 ? -15.145 2.041 -3.524 1.00 95.50 341 LEU A C 1
ATOM 2726 O O . LEU A 1 341 ? -15.941 1.232 -3.993 1.00 95.50 341 LEU A O 1
ATOM 2730 N N . MET A 1 342 ? -15.493 2.944 -2.596 1.00 94.62 342 MET A N 1
ATOM 2731 C CA . MET A 1 342 ? -16.866 3.081 -2.086 1.00 94.62 342 MET A CA 1
ATOM 2732 C C . MET A 1 342 ? -17.851 3.371 -3.220 1.00 94.62 342 MET A C 1
ATOM 2734 O O . MET A 1 342 ? -18.869 2.694 -3.343 1.00 94.62 342 MET A O 1
ATOM 2738 N N . ASN A 1 343 ? -17.521 4.326 -4.095 1.00 93.94 343 ASN A N 1
ATOM 2739 C CA . ASN A 1 343 ? -18.351 4.658 -5.258 1.00 93.94 343 ASN A CA 1
ATOM 2740 C C . ASN A 1 343 ? -18.485 3.490 -6.255 1.00 93.94 343 ASN A C 1
ATOM 2742 O O . ASN A 1 343 ? -19.472 3.419 -6.981 1.00 93.94 343 ASN A O 1
ATOM 2746 N N . GLN A 1 344 ? -17.504 2.583 -6.297 1.00 93.31 344 GLN A N 1
ATOM 2747 C CA . GLN A 1 344 ? -17.521 1.361 -7.112 1.00 93.31 344 GLN A CA 1
ATOM 2748 C C . GLN A 1 344 ? -18.116 0.150 -6.377 1.00 93.31 344 GLN A C 1
ATOM 2750 O O . GLN A 1 344 ? -18.161 -0.929 -6.958 1.00 93.31 344 GLN A O 1
ATOM 2755 N N . GLN A 1 345 ? -18.562 0.313 -5.125 1.00 92.88 345 GLN A N 1
ATOM 2756 C CA . GLN A 1 345 ? -19.074 -0.761 -4.263 1.00 92.88 345 GLN A CA 1
ATOM 2757 C C . GLN A 1 345 ? -18.089 -1.929 -4.077 1.00 92.88 345 GLN A C 1
ATOM 2759 O O . GLN A 1 345 ? -18.496 -3.065 -3.850 1.00 92.88 345 GLN A O 1
ATOM 2764 N N . ILE A 1 346 ? -16.784 -1.658 -4.155 1.00 91.62 346 ILE A N 1
ATOM 2765 C CA . ILE A 1 346 ? -15.746 -2.651 -3.871 1.00 91.62 346 ILE A CA 1
ATOM 2766 C C . ILE A 1 346 ? -15.513 -2.658 -2.353 1.00 91.62 346 ILE A C 1
ATOM 2768 O O . ILE A 1 346 ? -15.144 -1.610 -1.820 1.00 91.62 346 ILE A O 1
ATOM 2772 N N . PRO A 1 347 ? -15.704 -3.785 -1.639 1.00 91.88 347 PRO A N 1
ATOM 2773 C CA . PRO A 1 347 ? -15.465 -3.851 -0.199 1.00 91.88 347 PRO A CA 1
ATOM 2774 C C . PRO A 1 347 ? -13.980 -3.687 0.143 1.00 91.88 347 PRO A C 1
ATOM 2776 O O . PRO A 1 347 ? -13.119 -4.315 -0.473 1.00 91.88 347 PRO A O 1
ATOM 2779 N N . PHE A 1 348 ? -13.674 -2.876 1.155 1.00 95.06 348 PHE A N 1
ATOM 2780 C CA . PHE A 1 348 ? -12.314 -2.693 1.661 1.00 95.06 348 PHE A CA 1
ATOM 2781 C C . PHE A 1 348 ? -12.325 -2.301 3.139 1.00 95.06 348 PHE A C 1
ATOM 2783 O O . PHE A 1 348 ? -13.322 -1.811 3.660 1.00 95.06 348 PHE A O 1
ATOM 2790 N N . LYS A 1 349 ? -11.169 -2.442 3.787 1.00 95.88 349 LYS A N 1
ATOM 2791 C CA . LYS A 1 349 ? -10.841 -1.756 5.043 1.00 95.88 349 LYS A CA 1
ATOM 2792 C C . LYS A 1 349 ? -9.675 -0.804 4.815 1.00 95.88 349 LYS A C 1
ATOM 2794 O O . LYS A 1 349 ? -8.839 -1.060 3.955 1.00 95.88 349 LYS A O 1
ATOM 2799 N N . ILE A 1 350 ? -9.592 0.288 5.567 1.00 97.75 350 ILE A N 1
ATOM 2800 C CA . ILE A 1 350 ? -8.505 1.265 5.464 1.00 97.75 350 ILE A CA 1
ATOM 2801 C C . ILE A 1 350 ? -7.847 1.534 6.818 1.00 97.75 350 ILE A C 1
ATOM 2803 O O . ILE A 1 350 ? -8.502 1.737 7.841 1.00 97.75 350 ILE A O 1
ATOM 2807 N N . ILE A 1 351 ? -6.517 1.564 6.799 1.00 97.62 351 ILE A N 1
ATOM 2808 C CA . ILE A 1 351 ? -5.651 1.922 7.914 1.00 97.62 351 ILE A CA 1
ATOM 2809 C C . ILE A 1 351 ? -4.872 3.176 7.516 1.00 97.62 351 ILE A C 1
ATOM 2811 O O . ILE A 1 351 ? -4.066 3.162 6.584 1.00 97.62 351 ILE A O 1
ATOM 2815 N N . ILE A 1 352 ? -5.111 4.261 8.246 1.00 96.19 352 ILE A N 1
ATOM 2816 C CA . ILE A 1 352 ? -4.433 5.543 8.078 1.00 96.19 352 ILE A CA 1
ATOM 2817 C C . ILE A 1 352 ? -3.426 5.698 9.212 1.00 96.19 352 ILE A C 1
ATOM 2819 O O . ILE A 1 352 ? -3.812 5.874 10.367 1.00 96.19 352 ILE A O 1
ATOM 2823 N N . ASP A 1 353 ? -2.139 5.642 8.892 1.00 93.88 353 ASP A N 1
ATOM 2824 C CA . ASP A 1 353 ? -1.056 5.748 9.863 1.00 93.88 353 ASP A CA 1
ATOM 2825 C C . ASP A 1 353 ? -0.425 7.148 9.852 1.00 93.88 353 ASP A C 1
ATOM 2827 O O . ASP A 1 353 ? 0.156 7.566 8.850 1.00 93.88 353 ASP A O 1
ATOM 2831 N N . ARG A 1 354 ? -0.524 7.865 10.984 1.00 90.00 354 ARG A N 1
ATOM 2832 C CA . ARG A 1 354 ? 0.197 9.124 11.260 1.00 90.00 354 ARG A CA 1
ATOM 2833 C C . ARG A 1 354 ? 0.042 10.167 10.149 1.00 90.00 354 ARG A C 1
ATOM 2835 O O . ARG A 1 354 ? 1.005 10.600 9.522 1.00 90.00 354 ARG A O 1
ATOM 2842 N N . PHE A 1 355 ? -1.200 10.575 9.899 1.00 90.25 355 PHE A N 1
ATOM 2843 C CA . PHE A 1 355 ? -1.529 11.582 8.889 1.00 90.25 355 PHE A CA 1
ATOM 2844 C C . PHE A 1 355 ? -2.243 12.799 9.485 1.00 90.25 355 PHE A C 1
ATOM 2846 O O . PHE A 1 355 ? -2.945 12.710 10.496 1.00 90.25 355 PHE A O 1
ATOM 2853 N N . ALA A 1 356 ? -2.064 13.949 8.839 1.00 87.62 356 ALA A N 1
ATOM 2854 C CA . ALA A 1 356 ? -2.752 15.187 9.181 1.00 87.62 356 ALA A CA 1
ATOM 2855 C C . ALA A 1 356 ? -4.108 15.292 8.461 1.00 87.62 356 ALA A C 1
ATOM 2857 O O . ALA A 1 356 ? -4.363 14.615 7.472 1.00 87.62 356 ALA A O 1
ATOM 2858 N N . GLU A 1 357 ? -4.983 16.185 8.920 1.00 87.69 357 GLU A N 1
ATOM 2859 C CA . GLU A 1 357 ? -6.270 16.469 8.264 1.00 87.69 357 GLU A CA 1
ATOM 2860 C C . GLU A 1 357 ? -6.118 17.039 6.835 1.00 87.69 357 GLU A C 1
ATOM 2862 O O . GLU A 1 357 ? -7.028 16.930 6.009 1.00 87.69 357 GLU A O 1
ATOM 2867 N N . SER A 1 358 ? -4.956 17.627 6.528 1.00 85.94 358 SER A N 1
ATOM 2868 C CA . SER A 1 358 ? -4.611 18.194 5.224 1.00 85.94 358 SER A CA 1
ATOM 2869 C C . SER A 1 358 ? -3.101 18.177 4.970 1.00 85.94 358 SER A C 1
ATOM 2871 O O . SER A 1 358 ? -2.295 18.122 5.899 1.00 85.94 358 SER A O 1
ATOM 2873 N N . TYR A 1 359 ? -2.694 18.317 3.703 1.00 82.56 359 TYR A N 1
ATOM 2874 C CA . TYR A 1 359 ? -1.280 18.534 3.371 1.00 82.56 359 TYR A CA 1
ATOM 2875 C C . TYR A 1 359 ? -0.760 19.910 3.811 1.00 82.56 359 TYR A C 1
ATOM 2877 O O . TYR A 1 359 ? 0.416 20.043 4.143 1.00 82.56 359 TYR A O 1
ATOM 2885 N N . SER A 1 360 ? -1.616 20.935 3.857 1.00 80.94 360 SER A N 1
ATOM 2886 C CA . SER A 1 360 ? -1.219 22.264 4.339 1.00 80.94 360 SER A CA 1
ATOM 2887 C C . SER A 1 360 ? -0.892 22.271 5.836 1.00 80.94 360 SER A C 1
ATOM 2889 O O . SER A 1 360 ? -0.095 23.093 6.282 1.00 80.94 360 SER A O 1
ATOM 2891 N N . SER A 1 361 ? -1.437 21.330 6.611 1.00 81.94 361 SER A N 1
ATOM 2892 C CA . SER A 1 361 ? -1.200 21.214 8.053 1.00 81.94 361 SER A CA 1
ATOM 2893 C C . SER A 1 361 ? 0.242 20.882 8.439 1.00 81.94 361 SER A C 1
ATOM 2895 O O . SER A 1 361 ? 0.695 21.302 9.507 1.00 81.94 361 SER A O 1
ATOM 2897 N N . PHE A 1 362 ? 0.991 20.191 7.574 1.00 75.00 362 PHE A N 1
ATOM 2898 C CA . PHE A 1 362 ? 2.426 19.936 7.777 1.00 75.00 362 PHE A CA 1
ATOM 2899 C C . PHE A 1 362 ? 3.259 21.225 7.745 1.00 75.00 362 PHE A C 1
ATOM 2901 O O . PHE A 1 362 ? 4.359 21.279 8.288 1.00 75.00 362 PHE A O 1
ATOM 2908 N N . LEU A 1 363 ? 2.725 22.270 7.113 1.00 72.12 363 LEU A N 1
ATOM 2909 C CA . LEU A 1 363 ? 3.390 23.549 6.880 1.00 72.12 363 LEU A CA 1
ATOM 2910 C C . LEU A 1 363 ? 2.620 24.700 7.542 1.00 72.12 363 LEU A C 1
ATOM 2912 O O . LEU A 1 363 ? 2.855 25.869 7.246 1.00 72.12 363 LEU A O 1
ATOM 2916 N N . SER A 1 364 ? 1.686 24.383 8.446 1.00 76.94 364 SER A N 1
ATOM 2917 C CA . SER A 1 364 ? 0.980 25.397 9.219 1.00 76.94 364 SER A CA 1
ATOM 2918 C C . SER A 1 364 ? 1.936 26.077 10.193 1.00 76.94 364 SER A C 1
ATOM 2920 O O . SER A 1 364 ? 2.848 25.448 10.736 1.00 76.94 364 SER A O 1
ATOM 2922 N N . TYR A 1 365 ? 1.684 27.354 10.483 1.00 75.00 365 TYR A N 1
ATOM 2923 C CA . TYR A 1 365 ? 2.477 28.114 11.451 1.00 75.00 365 TYR A CA 1
ATOM 2924 C C . TYR A 1 365 ? 2.617 27.387 12.801 1.00 75.00 365 TYR A C 1
ATOM 2926 O O . TYR A 1 365 ? 3.695 27.365 13.386 1.00 75.00 365 TYR A O 1
ATOM 2934 N N . LYS A 1 366 ? 1.551 26.735 13.291 1.00 79.31 366 LYS A N 1
ATOM 2935 C CA . LYS A 1 366 ? 1.595 25.964 14.547 1.00 79.31 366 LYS A CA 1
ATOM 2936 C C . LYS A 1 366 ? 2.566 24.783 14.466 1.00 79.31 366 LYS A C 1
ATOM 2938 O O . LYS A 1 366 ? 3.311 24.547 15.417 1.00 79.31 366 LYS A O 1
ATOM 2943 N N . THR A 1 367 ? 2.550 24.049 13.355 1.00 77.69 367 THR A N 1
ATOM 2944 C CA . THR A 1 367 ? 3.441 22.905 13.119 1.00 77.69 367 THR A CA 1
ATOM 2945 C C . THR A 1 367 ? 4.890 23.366 12.957 1.00 77.69 367 THR A C 1
ATOM 2947 O O . THR A 1 367 ? 5.767 22.848 13.648 1.00 77.69 367 THR A O 1
ATOM 2950 N N . LEU A 1 368 ? 5.137 24.397 12.142 1.00 75.25 368 LEU A N 1
ATOM 2951 C CA . LEU A 1 368 ? 6.471 24.969 11.928 1.00 75.25 368 LEU A CA 1
ATOM 2952 C C . LEU A 1 368 ? 7.062 25.540 13.221 1.00 75.25 368 LEU A C 1
ATOM 2954 O O . LEU A 1 368 ? 8.164 25.159 13.611 1.00 75.25 368 LEU A O 1
ATOM 2958 N N . LYS A 1 369 ? 6.298 26.355 13.959 1.00 75.12 369 LYS A N 1
ATOM 2959 C CA . LYS A 1 369 ? 6.715 26.911 15.254 1.00 75.12 369 LYS A CA 1
ATOM 2960 C C . LYS A 1 369 ? 7.065 25.819 16.261 1.00 75.12 369 LYS A C 1
ATOM 2962 O O . LYS A 1 369 ? 8.069 25.929 16.961 1.00 75.12 369 LYS A O 1
ATOM 2967 N N . ARG A 1 370 ? 6.246 24.763 16.345 1.00 75.06 370 ARG A N 1
ATOM 2968 C CA . ARG A 1 370 ? 6.521 23.605 17.205 1.00 75.06 370 ARG A CA 1
ATOM 2969 C C . ARG A 1 370 ? 7.824 22.929 16.791 1.00 75.06 370 ARG A C 1
ATOM 2971 O O . ARG A 1 370 ? 8.664 22.695 17.652 1.00 75.06 370 ARG A O 1
ATOM 2978 N N . ARG A 1 371 ? 8.010 22.649 15.499 1.00 73.19 371 ARG A N 1
ATOM 2979 C CA . ARG A 1 371 ? 9.230 22.027 14.975 1.00 73.19 371 ARG A CA 1
ATOM 2980 C C . ARG A 1 371 ? 10.470 22.863 15.288 1.00 73.19 371 ARG A C 1
ATOM 2982 O O . ARG A 1 371 ? 11.432 22.310 15.803 1.00 73.19 371 ARG A O 1
ATOM 2989 N N . MET A 1 372 ? 10.428 24.174 15.048 1.00 71.00 372 MET A N 1
ATOM 2990 C CA . MET A 1 372 ? 11.530 25.090 15.367 1.00 71.00 372 MET A CA 1
ATOM 2991 C C . MET A 1 372 ? 11.834 25.113 16.866 1.00 71.00 372 MET A C 1
ATOM 2993 O O . MET A 1 372 ? 12.990 24.973 17.249 1.00 71.00 372 MET A O 1
ATOM 2997 N N . GLY A 1 373 ? 10.810 25.235 17.718 1.00 69.81 373 GLY A N 1
ATOM 2998 C CA . GLY A 1 373 ? 10.995 25.239 19.171 1.00 69.81 373 GLY A CA 1
ATOM 2999 C C . GLY A 1 373 ? 11.598 23.933 19.690 1.00 69.81 373 GLY A C 1
ATOM 3000 O O . GLY A 1 373 ? 12.481 23.955 20.541 1.00 69.81 373 GLY A O 1
ATOM 3001 N N . LEU A 1 374 ? 11.176 22.794 19.140 1.00 68.88 374 LEU A N 1
ATOM 3002 C CA . LEU A 1 374 ? 11.751 21.496 19.483 1.00 68.88 374 LEU A CA 1
ATOM 3003 C C . LEU A 1 374 ? 13.178 21.334 18.945 1.00 68.88 374 LEU A C 1
ATOM 3005 O O . LEU A 1 374 ? 14.034 20.812 19.647 1.00 68.88 374 LEU A O 1
ATOM 3009 N N . GLN A 1 375 ? 13.458 21.802 17.728 1.00 68.00 375 GLN A N 1
ATOM 3010 C CA . GLN A 1 375 ? 14.801 21.764 17.152 1.00 68.00 375 GLN A CA 1
ATOM 3011 C C . GLN A 1 375 ? 15.779 22.619 17.967 1.00 68.00 375 GLN A C 1
ATOM 3013 O O . GLN A 1 375 ? 16.858 22.140 18.291 1.00 68.00 375 GLN A O 1
ATOM 3018 N N . GLN A 1 376 ? 15.375 23.819 18.395 1.00 67.38 376 GLN A N 1
ATOM 3019 C CA . GLN A 1 376 ? 16.161 24.677 19.295 1.00 67.38 376 GLN A CA 1
ATOM 3020 C C . GLN A 1 376 ? 16.462 23.994 20.635 1.00 67.38 376 GLN A C 1
ATOM 3022 O O . GLN A 1 376 ? 17.575 24.090 21.148 1.00 67.38 376 GLN A O 1
ATOM 3027 N N . GLN A 1 377 ? 15.489 23.265 21.191 1.00 63.56 377 GLN A N 1
ATOM 3028 C CA . GLN A 1 377 ? 15.686 22.482 22.415 1.00 63.56 377 GLN A CA 1
ATOM 3029 C C . GLN A 1 377 ? 16.690 21.332 22.238 1.00 63.56 377 GLN A C 1
ATOM 3031 O O . GLN A 1 377 ? 17.285 20.902 23.223 1.00 63.56 377 GLN A O 1
ATOM 3036 N N . ILE A 1 378 ? 16.875 20.836 21.010 1.00 63.72 378 ILE A N 1
ATOM 3037 C CA . ILE A 1 378 ? 17.783 19.727 20.682 1.00 63.72 378 ILE A CA 1
ATOM 3038 C C . ILE A 1 378 ? 19.186 20.227 20.357 1.00 63.72 378 ILE A C 1
ATOM 3040 O O . ILE A 1 378 ? 20.158 19.663 20.850 1.00 63.72 378 ILE A O 1
ATOM 3044 N N . THR A 1 379 ? 19.297 21.250 19.507 1.00 63.12 379 THR A N 1
ATOM 3045 C CA . THR A 1 379 ? 20.587 21.714 18.980 1.00 63.12 379 THR A CA 1
ATOM 3046 C C . THR A 1 379 ? 21.259 22.752 19.872 1.00 63.12 379 THR A C 1
ATOM 3048 O O . THR A 1 379 ? 22.431 23.040 19.666 1.00 63.12 379 THR A O 1
ATOM 3051 N N . HIS A 1 380 ? 20.560 23.294 20.881 1.00 58.78 380 HIS A N 1
ATOM 3052 C CA . HIS A 1 380 ? 21.044 24.388 21.736 1.00 58.78 380 HIS A CA 1
ATOM 3053 C C . HIS A 1 380 ? 21.486 25.643 20.950 1.00 58.78 380 HIS A C 1
ATOM 3055 O O . HIS A 1 380 ? 22.209 26.488 21.474 1.00 58.78 380 HIS A O 1
ATOM 3061 N N . GLU A 1 381 ? 21.041 25.793 19.700 1.00 53.91 381 GLU A N 1
ATOM 3062 C CA . GLU A 1 381 ? 21.404 26.919 18.842 1.00 53.91 381 GLU A CA 1
ATOM 3063 C C . GLU A 1 381 ? 20.470 28.114 19.070 1.00 53.91 381 GLU A C 1
ATOM 3065 O O . GLU A 1 381 ? 19.241 27.993 19.050 1.00 53.91 381 GLU A O 1
ATOM 3070 N N . VAL A 1 382 ? 21.061 29.298 19.256 1.00 53.75 382 VAL A N 1
ATOM 3071 C CA . VAL A 1 382 ? 20.327 30.567 19.329 1.00 53.75 382 VAL A CA 1
ATOM 3072 C C . VAL A 1 382 ? 20.046 31.043 17.899 1.00 53.75 382 VAL A C 1
ATOM 3074 O O . VAL A 1 382 ? 20.985 31.164 17.111 1.00 53.75 382 VAL A O 1
ATOM 3077 N N . PRO A 1 383 ? 18.788 31.326 17.516 1.00 56.31 383 PRO A N 1
ATOM 3078 C CA . PRO A 1 383 ? 18.496 31.806 16.171 1.00 56.31 383 PRO A CA 1
ATOM 3079 C C . PRO A 1 383 ? 19.137 33.183 15.924 1.00 56.31 383 PRO A C 1
ATOM 3081 O O . PRO A 1 383 ? 18.847 34.144 16.631 1.00 56.31 383 PRO A O 1
ATOM 3084 N N . CYS A 1 384 ? 19.964 33.292 14.878 1.00 53.38 384 CYS A N 1
ATOM 3085 C CA . CYS A 1 384 ? 20.623 34.543 14.463 1.00 53.38 384 CYS A CA 1
ATOM 3086 C C . CYS A 1 384 ? 19.707 35.544 13.725 1.00 53.38 384 CYS A C 1
ATOM 3088 O O . CYS A 1 384 ? 20.130 36.664 13.452 1.00 53.38 384 CYS A O 1
ATOM 3090 N N . LEU A 1 385 ? 18.469 35.169 13.374 1.00 60.03 385 LEU A N 1
ATOM 3091 C CA . LEU A 1 385 ? 17.517 36.037 12.662 1.00 60.03 385 LEU A CA 1
ATOM 3092 C C . LEU A 1 385 ? 16.423 36.565 13.613 1.00 60.03 385 LEU A C 1
ATOM 3094 O O . LEU A 1 385 ? 15.956 35.810 14.470 1.00 60.03 385 LEU A O 1
ATOM 3098 N N . PRO A 1 386 ? 15.926 37.806 13.432 1.00 69.81 386 PRO A N 1
ATOM 3099 C CA . PRO A 1 386 ? 14.849 38.342 14.256 1.00 69.81 386 PRO A CA 1
ATOM 3100 C C . PRO A 1 386 ? 13.568 37.510 14.102 1.00 69.81 386 PRO A C 1
ATOM 3102 O O . PRO A 1 386 ? 13.099 37.256 12.991 1.00 69.81 386 PRO A O 1
ATOM 3105 N N . LEU A 1 387 ? 12.976 37.123 15.237 1.00 65.69 387 LEU A N 1
ATOM 3106 C CA . LEU A 1 387 ? 11.800 36.245 15.339 1.00 65.69 387 LEU A CA 1
ATOM 3107 C C . LEU A 1 387 ? 10.618 36.708 14.463 1.00 65.69 387 LEU A C 1
ATOM 3109 O O . LEU A 1 387 ? 9.871 35.893 13.932 1.00 65.69 387 LEU A O 1
ATOM 3113 N N . PHE A 1 388 ? 10.473 38.022 14.276 1.00 70.06 388 PHE A N 1
ATOM 3114 C CA . PHE A 1 388 ? 9.435 38.631 13.445 1.00 70.06 388 PHE A CA 1
ATOM 3115 C C . PHE A 1 388 ? 9.572 38.295 11.950 1.00 70.06 388 PHE A C 1
ATOM 3117 O O . PHE A 1 388 ? 8.572 38.008 11.292 1.00 70.06 388 PHE A O 1
ATOM 3124 N N . LEU A 1 389 ? 10.799 38.275 11.416 1.00 76.12 389 LEU A N 1
ATOM 3125 C CA . LEU A 1 389 ? 11.043 37.972 10.003 1.00 76.12 389 LEU A CA 1
ATOM 3126 C C . LEU A 1 389 ? 10.731 36.500 9.692 1.00 76.12 389 LEU A C 1
ATOM 3128 O O . LEU A 1 389 ? 10.135 36.206 8.660 1.00 76.12 389 LEU A O 1
ATOM 3132 N N . TRP A 1 390 ? 11.044 35.593 10.623 1.00 72.06 390 TRP A N 1
ATOM 3133 C CA . TRP A 1 390 ? 10.655 34.182 10.532 1.00 72.06 390 TRP A CA 1
ATOM 3134 C C . TRP A 1 390 ? 9.140 33.993 10.506 1.00 72.06 390 TRP A C 1
ATOM 3136 O O . TRP A 1 390 ? 8.628 33.274 9.655 1.00 72.06 390 TRP A O 1
ATOM 3146 N N . VAL A 1 391 ? 8.409 34.690 11.383 1.00 70.62 391 VAL A N 1
ATOM 3147 C CA . VAL A 1 391 ? 6.940 34.617 11.415 1.00 70.62 391 VAL A CA 1
ATOM 3148 C C . VAL A 1 391 ? 6.332 35.082 10.088 1.00 70.62 391 VAL A C 1
ATOM 3150 O O . VAL A 1 391 ? 5.419 34.434 9.578 1.00 70.62 391 VAL A O 1
ATOM 3153 N N . LEU A 1 392 ? 6.839 36.173 9.504 1.00 77.25 392 LEU A N 1
ATOM 3154 C CA . LEU A 1 392 ? 6.370 36.657 8.202 1.00 77.25 392 LEU A CA 1
ATOM 3155 C C . LEU A 1 392 ? 6.658 35.660 7.072 1.00 77.25 392 LEU A C 1
ATOM 3157 O O . LEU A 1 392 ? 5.779 35.417 6.244 1.00 77.25 392 LEU A O 1
ATOM 3161 N N . LEU A 1 393 ? 7.853 35.062 7.053 1.00 78.88 393 LEU A N 1
ATOM 3162 C CA . LEU A 1 393 ? 8.228 34.050 6.063 1.00 78.88 393 LEU A CA 1
ATOM 3163 C C . LEU A 1 393 ? 7.366 32.787 6.180 1.00 7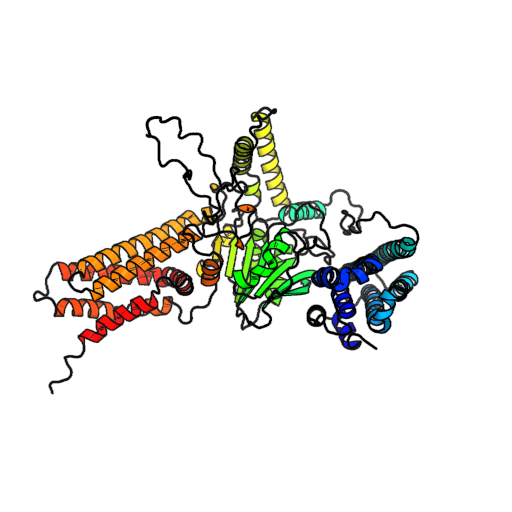8.88 393 LEU A C 1
ATOM 3165 O O . LEU A 1 393 ? 6.905 32.283 5.159 1.00 78.88 393 LEU A O 1
ATOM 3169 N N . ASP A 1 394 ? 7.078 32.322 7.397 1.00 72.88 394 ASP A N 1
ATOM 3170 C CA . ASP A 1 394 ? 6.222 31.153 7.630 1.00 72.88 394 ASP A CA 1
ATOM 3171 C C . ASP A 1 394 ? 4.778 31.402 7.172 1.00 72.88 394 ASP A C 1
ATOM 3173 O O . ASP A 1 394 ? 4.162 30.541 6.539 1.00 72.88 394 ASP A O 1
ATOM 3177 N N . ILE A 1 395 ? 4.230 32.592 7.450 1.00 77.50 395 ILE A N 1
ATOM 3178 C CA . ILE A 1 395 ? 2.886 32.974 6.993 1.00 77.50 395 ILE A CA 1
ATOM 3179 C C . ILE A 1 395 ? 2.848 33.051 5.462 1.00 77.50 395 ILE A C 1
ATOM 3181 O O . ILE A 1 395 ? 1.922 32.519 4.844 1.00 77.50 395 ILE A O 1
ATOM 3185 N N . ALA A 1 396 ? 3.849 33.683 4.841 1.00 81.25 396 ALA A N 1
ATOM 3186 C CA . ALA A 1 396 ? 3.942 33.783 3.387 1.00 81.25 396 ALA A CA 1
ATOM 3187 C C . ALA A 1 396 ? 4.068 32.398 2.731 1.00 81.25 396 ALA A C 1
ATOM 3189 O O . ALA A 1 396 ? 3.354 32.105 1.770 1.00 81.25 396 ALA A O 1
ATOM 3190 N N . ALA A 1 397 ? 4.913 31.524 3.284 1.00 78.00 397 ALA A N 1
ATOM 3191 C CA . ALA A 1 397 ? 5.073 30.152 2.820 1.00 78.00 397 ALA A CA 1
ATOM 3192 C C . ALA A 1 397 ? 3.755 29.374 2.918 1.00 78.00 397 ALA A C 1
ATOM 3194 O O . ALA A 1 397 ? 3.337 28.762 1.936 1.00 78.00 397 ALA A O 1
ATOM 3195 N N . TYR A 1 398 ? 3.060 29.454 4.058 1.00 80.12 398 TYR A N 1
ATOM 3196 C CA . TYR A 1 398 ? 1.771 28.793 4.261 1.00 80.12 398 TYR A CA 1
ATOM 3197 C C . TYR A 1 398 ? 0.745 29.177 3.184 1.00 80.12 398 TYR A C 1
ATOM 3199 O O . TYR A 1 398 ? 0.157 28.298 2.551 1.00 80.12 398 TYR A O 1
ATOM 3207 N N . TRP A 1 399 ? 0.558 30.475 2.920 1.00 81.94 399 TRP A N 1
ATOM 3208 C CA . TRP A 1 399 ? -0.387 30.934 1.895 1.00 81.94 399 TRP A CA 1
ATOM 3209 C C . TRP A 1 399 ? 0.030 30.530 0.481 1.00 81.94 399 TRP A C 1
ATOM 3211 O O . TRP A 1 399 ? -0.825 30.136 -0.315 1.00 81.94 399 TRP A O 1
ATOM 3221 N N . LEU A 1 400 ? 1.331 30.556 0.181 1.00 82.69 400 LEU A N 1
ATOM 3222 C CA . LEU A 1 400 ? 1.860 30.097 -1.102 1.00 82.69 400 LEU A CA 1
ATOM 3223 C C . LEU A 1 400 ? 1.568 28.608 -1.323 1.00 82.69 400 LEU A C 1
ATOM 3225 O O . LEU A 1 400 ? 1.171 28.215 -2.418 1.00 82.69 400 LEU A O 1
ATOM 3229 N N . ILE A 1 401 ? 1.688 27.785 -0.281 1.00 79.50 401 ILE A N 1
ATOM 3230 C CA . ILE A 1 401 ? 1.364 26.355 -0.337 1.00 79.50 401 ILE A CA 1
ATOM 3231 C C . ILE A 1 401 ? -0.134 26.140 -0.524 1.00 79.50 401 ILE A C 1
ATOM 3233 O O . ILE A 1 401 ? -0.525 25.351 -1.378 1.00 79.50 401 ILE A O 1
ATOM 3237 N N . VAL A 1 402 ? -0.984 26.841 0.230 1.00 81.44 402 VAL A N 1
ATOM 3238 C CA . VAL A 1 402 ? -2.445 26.739 0.070 1.00 81.44 402 VAL A CA 1
ATOM 3239 C C . VAL A 1 402 ? -2.855 27.100 -1.360 1.00 81.44 402 VAL A C 1
ATOM 3241 O O . VAL A 1 402 ? -3.635 26.375 -1.980 1.00 81.44 402 VAL A O 1
ATOM 3244 N N . PHE A 1 403 ? -2.279 28.167 -1.916 1.00 82.81 403 PHE A N 1
ATOM 3245 C CA . PHE A 1 403 ? -2.495 28.549 -3.307 1.00 82.81 403 PHE A CA 1
ATOM 3246 C C . PHE A 1 403 ? -1.986 27.478 -4.284 1.00 82.81 403 PHE A C 1
ATOM 3248 O O . PHE A 1 403 ? -2.699 27.095 -5.210 1.00 82.81 403 PHE A O 1
ATOM 3255 N N . ALA A 1 404 ? -0.793 26.927 -4.051 1.00 80.69 404 ALA A N 1
ATOM 3256 C CA . ALA A 1 404 ? -0.228 25.868 -4.880 1.00 80.69 404 ALA A CA 1
ATOM 3257 C C . ALA A 1 404 ? -1.091 24.593 -4.879 1.00 80.69 404 ALA A C 1
ATOM 3259 O O . ALA A 1 404 ? -1.331 24.018 -5.942 1.00 80.69 404 ALA A O 1
ATOM 3260 N N . LEU A 1 405 ? -1.609 24.183 -3.716 1.00 82.19 405 LEU A N 1
ATOM 3261 C CA . LEU A 1 405 ? -2.535 23.054 -3.569 1.00 82.19 405 LEU A CA 1
ATOM 3262 C C . LEU A 1 405 ? -3.849 23.300 -4.314 1.00 82.19 405 LEU A C 1
ATOM 3264 O O . LEU A 1 405 ? -4.321 22.419 -5.038 1.00 82.19 405 LEU A O 1
ATOM 3268 N N . TYR A 1 406 ? -4.399 24.512 -4.198 1.00 83.19 406 TYR A N 1
ATOM 3269 C CA . TYR A 1 406 ? -5.592 24.925 -4.932 1.00 83.19 406 TYR A CA 1
ATOM 3270 C C . TYR A 1 406 ? -5.371 24.853 -6.450 1.00 83.19 406 TYR A C 1
ATOM 3272 O O . TYR A 1 406 ? -6.151 24.227 -7.171 1.00 83.19 406 TYR A O 1
ATOM 3280 N N . CYS A 1 407 ? -4.260 25.404 -6.943 1.00 80.00 407 CYS A N 1
ATOM 3281 C CA . CYS A 1 407 ? -3.878 25.325 -8.352 1.00 80.00 407 CYS A CA 1
ATOM 3282 C C . CYS A 1 407 ? -3.654 23.878 -8.824 1.00 80.00 407 CYS A C 1
ATOM 3284 O O . CYS A 1 407 ? -4.014 23.546 -9.957 1.00 80.00 407 CYS A O 1
ATOM 3286 N N . ALA A 1 408 ? -3.115 23.007 -7.962 1.00 75.00 408 ALA A N 1
ATOM 3287 C CA . ALA A 1 408 ? -2.947 21.573 -8.208 1.00 75.00 408 ALA A CA 1
ATOM 3288 C C . ALA A 1 408 ? -4.259 20.770 -8.173 1.00 75.00 408 ALA A C 1
ATOM 3290 O O . ALA A 1 408 ? -4.276 19.618 -8.603 1.00 75.00 408 ALA A O 1
ATOM 3291 N N . ARG A 1 409 ? -5.374 21.380 -7.738 1.00 80.81 409 ARG A N 1
ATOM 3292 C CA . ARG A 1 409 ? -6.660 20.704 -7.481 1.00 80.81 409 ARG A CA 1
ATOM 3293 C C . ARG A 1 409 ? -6.527 19.537 -6.496 1.00 80.81 409 ARG A C 1
ATOM 3295 O O . ARG A 1 409 ? -7.272 18.557 -6.569 1.00 80.81 409 ARG A O 1
ATOM 3302 N N . THR A 1 410 ? -5.581 19.647 -5.572 1.00 75.69 410 THR A N 1
ATOM 3303 C CA . THR A 1 410 ? -5.451 18.702 -4.467 1.00 75.69 410 THR A CA 1
ATOM 3304 C C . THR A 1 410 ? -6.551 18.998 -3.446 1.00 75.69 410 THR A C 1
ATOM 3306 O O . THR A 1 410 ? -6.785 20.170 -3.143 1.00 75.69 410 THR A O 1
ATOM 3309 N N . PRO A 1 411 ? -7.244 17.982 -2.902 1.00 76.56 411 PRO A N 1
ATOM 3310 C CA . PRO A 1 411 ? -8.211 18.199 -1.834 1.00 76.56 411 PRO A CA 1
ATOM 3311 C C . PRO A 1 411 ? -7.559 18.911 -0.648 1.00 76.56 411 PRO A C 1
ATOM 3313 O O . PRO A 1 411 ? -6.522 18.484 -0.140 1.00 76.56 411 PRO A O 1
ATOM 3316 N N . ASN A 1 412 ? -8.185 19.994 -0.191 1.00 71.25 412 ASN A N 1
ATOM 3317 C CA . ASN A 1 412 ? -7.673 20.775 0.935 1.00 71.25 412 ASN A CA 1
ATOM 3318 C C . ASN A 1 412 ? -7.935 20.104 2.291 1.00 71.25 412 ASN A C 1
ATOM 3320 O O . ASN A 1 412 ? -7.305 20.484 3.273 1.00 71.25 412 ASN A O 1
ATOM 3324 N N . ARG A 1 413 ? -8.867 19.144 2.365 1.00 82.06 413 ARG A N 1
ATOM 3325 C CA . ARG A 1 413 ? -9.301 18.484 3.602 1.00 82.06 413 ARG A CA 1
ATOM 3326 C C . ARG A 1 413 ? -9.643 17.022 3.345 1.00 82.06 413 ARG A C 1
ATOM 3328 O O . ARG A 1 413 ? -10.605 16.734 2.639 1.00 82.06 413 ARG A O 1
ATOM 3335 N N . PHE A 1 414 ? -8.864 16.114 3.923 1.00 88.81 414 PHE A N 1
ATOM 3336 C CA . PHE A 1 414 ? -9.102 14.672 3.815 1.00 88.81 414 PHE A CA 1
ATOM 3337 C C . PHE A 1 414 ? -10.099 14.177 4.854 1.00 88.81 414 PHE A C 1
ATOM 3339 O O . PHE A 1 414 ? -10.779 13.184 4.623 1.00 88.81 414 PHE A O 1
ATOM 3346 N N . ASP A 1 415 ? -10.239 14.886 5.973 1.00 87.50 415 ASP A N 1
ATOM 3347 C CA . ASP A 1 415 ? -11.172 14.514 7.030 1.00 87.50 415 ASP A CA 1
ATOM 3348 C C . ASP A 1 415 ? -12.617 14.430 6.527 1.00 87.50 415 ASP A C 1
ATOM 3350 O O . ASP A 1 415 ? -13.332 13.524 6.935 1.00 87.50 415 ASP A O 1
ATOM 3354 N N . VAL A 1 416 ? -13.027 15.287 5.587 1.00 89.81 416 VAL A N 1
ATOM 3355 C CA . VAL A 1 416 ? -14.375 15.251 4.988 1.00 89.81 416 VAL A CA 1
ATOM 3356 C C . VAL A 1 416 ? -14.668 13.902 4.329 1.00 89.81 416 VAL A C 1
ATOM 3358 O O . VAL A 1 416 ? -15.754 13.361 4.514 1.00 89.81 416 VAL A O 1
ATOM 3361 N N . ILE A 1 417 ? -13.695 13.345 3.605 1.00 90.31 417 ILE A N 1
ATOM 3362 C CA . ILE A 1 417 ? -13.817 12.038 2.948 1.00 90.31 417 ILE A CA 1
ATOM 3363 C C . ILE A 1 417 ? -13.830 10.935 4.005 1.00 90.31 417 ILE A C 1
ATOM 3365 O O . ILE A 1 417 ? -14.675 10.048 3.981 1.00 90.31 417 ILE A O 1
ATOM 3369 N N . VAL A 1 418 ? -12.930 11.018 4.986 1.00 91.38 418 VAL A N 1
ATOM 3370 C CA . VAL A 1 418 ? -12.811 10.006 6.044 1.00 91.38 418 VAL A CA 1
ATOM 3371 C C . VAL A 1 418 ? -14.090 9.910 6.888 1.00 91.38 418 VAL A C 1
ATOM 3373 O O . VAL A 1 418 ? -14.433 8.818 7.322 1.00 91.38 418 VAL A O 1
ATOM 3376 N N . HIS A 1 419 ? -14.843 11.003 7.075 1.00 90.50 419 HIS A N 1
ATOM 3377 C CA . HIS A 1 419 ? -16.144 10.976 7.769 1.00 90.50 419 HIS A CA 1
ATOM 3378 C C . HIS A 1 419 ? -17.235 10.197 7.015 1.00 90.50 419 HIS A C 1
ATOM 3380 O O . HIS A 1 419 ? -18.250 9.860 7.621 1.00 90.50 419 HIS A O 1
ATOM 3386 N N . GLN A 1 420 ? -17.057 9.940 5.717 1.00 91.81 420 GLN A N 1
ATOM 3387 C CA . GLN A 1 420 ? -17.993 9.150 4.912 1.00 91.81 420 GLN A CA 1
ATOM 3388 C C . GLN A 1 420 ? -17.700 7.646 5.001 1.00 91.81 420 GLN A C 1
ATOM 3390 O O . GLN A 1 420 ? -18.574 6.838 4.697 1.00 91.81 420 GLN A O 1
ATOM 3395 N N . ILE A 1 421 ? -16.487 7.268 5.418 1.00 92.50 421 ILE A N 1
ATOM 3396 C CA . ILE A 1 421 ? -16.078 5.869 5.549 1.00 92.50 421 ILE A CA 1
ATOM 3397 C C . ILE A 1 421 ? -16.713 5.287 6.823 1.00 92.50 421 ILE A C 1
ATOM 3399 O O . ILE A 1 421 ? -16.586 5.894 7.891 1.00 92.50 421 ILE A O 1
ATOM 3403 N N . PRO A 1 422 ? -17.369 4.113 6.756 1.00 90.19 422 PRO A N 1
ATOM 3404 C CA . PRO A 1 422 ? -17.915 3.460 7.938 1.00 90.19 422 PRO A CA 1
ATOM 3405 C C . PRO A 1 422 ? -16.849 3.201 9.012 1.00 90.19 422 PRO A C 1
ATOM 3407 O O . PRO A 1 422 ? -15.742 2.748 8.728 1.00 90.19 422 PRO A O 1
ATOM 3410 N N . ASP A 1 423 ? -17.209 3.404 10.281 1.00 85.50 423 ASP A N 1
ATOM 3411 C CA . ASP A 1 423 ? -16.319 3.172 11.433 1.00 85.50 423 ASP A CA 1
ATOM 3412 C C . ASP A 1 423 ? -15.773 1.729 11.518 1.00 85.50 423 ASP A C 1
ATOM 3414 O O . ASP A 1 423 ? -14.704 1.484 12.089 1.00 85.50 423 ASP A O 1
ATOM 3418 N N . ALA A 1 424 ? -16.522 0.760 10.982 1.00 87.25 424 ALA A N 1
ATOM 3419 C CA . ALA A 1 424 ? -16.129 -0.647 10.925 1.00 87.25 424 ALA A CA 1
ATOM 3420 C C . ALA A 1 424 ? -14.953 -0.892 9.962 1.00 87.25 424 ALA A C 1
ATOM 3422 O O . ALA A 1 424 ? -14.167 -1.824 10.175 1.00 87.25 424 ALA A O 1
ATOM 3423 N N . ASP A 1 425 ? -14.797 -0.012 8.970 1.00 92.69 425 ASP A N 1
ATOM 3424 C CA . ASP A 1 425 ? -13.840 -0.124 7.871 1.00 92.69 425 ASP A CA 1
ATOM 3425 C C . ASP A 1 425 ? -12.702 0.891 7.968 1.00 92.69 425 ASP A C 1
ATOM 3427 O O . ASP A 1 425 ? -11.821 0.912 7.114 1.00 92.69 425 ASP A O 1
ATOM 3431 N N . LEU A 1 426 ? -12.662 1.686 9.042 1.00 94.38 426 LEU A N 1
ATOM 3432 C CA . LEU A 1 426 ? -11.670 2.733 9.266 1.00 94.38 426 LEU A CA 1
ATOM 3433 C C . LEU A 1 426 ? -10.870 2.518 10.561 1.00 94.38 426 LEU A C 1
ATOM 3435 O O . LEU A 1 426 ? -11.424 2.424 11.661 1.00 94.38 426 LEU A O 1
ATOM 3439 N N . LEU A 1 427 ? -9.540 2.542 10.440 1.00 94.94 427 LEU A N 1
ATOM 3440 C CA . LEU A 1 427 ? -8.600 2.613 11.558 1.00 94.94 427 LEU A CA 1
ATOM 3441 C C . LEU A 1 427 ? -7.634 3.789 11.364 1.00 94.94 427 LEU A C 1
ATOM 3443 O O . LEU A 1 427 ? -6.940 3.864 10.356 1.00 94.94 427 LEU A O 1
ATOM 3447 N N . ILE A 1 428 ? -7.555 4.694 12.345 1.00 94.50 428 ILE A N 1
ATOM 3448 C CA . ILE A 1 428 ? -6.632 5.841 12.317 1.00 94.50 428 ILE A CA 1
ATOM 3449 C C . ILE A 1 428 ? -5.618 5.704 13.450 1.00 94.50 428 ILE A C 1
ATOM 3451 O O . ILE A 1 428 ? -5.982 5.793 14.626 1.00 94.50 428 ILE A O 1
ATOM 3455 N N . LEU A 1 429 ? -4.347 5.536 13.095 1.00 93.31 429 LEU A N 1
ATOM 3456 C CA . LEU A 1 429 ? -3.233 5.474 14.031 1.00 93.31 429 LEU A CA 1
ATOM 3457 C C . LEU A 1 429 ? -2.598 6.856 14.198 1.00 93.31 429 LEU A C 1
ATOM 3459 O O . LEU A 1 429 ? -2.371 7.585 13.235 1.00 93.31 429 LEU A O 1
ATOM 3463 N N . GLN A 1 430 ? -2.300 7.215 15.443 1.00 89.12 430 GLN A N 1
ATOM 3464 C CA . GLN A 1 430 ? -1.740 8.513 15.814 1.00 89.12 430 GLN A CA 1
ATOM 3465 C C . GLN A 1 430 ? -0.377 8.337 16.479 1.00 89.12 430 GLN A C 1
ATOM 3467 O O . GLN A 1 430 ? -0.250 7.576 17.441 1.00 89.12 430 GLN A O 1
ATOM 3472 N N . ALA A 1 431 ? 0.613 9.129 16.065 1.00 80.25 431 ALA A N 1
ATOM 3473 C CA . ALA A 1 431 ? 1.864 9.261 16.804 1.00 80.25 431 ALA A CA 1
ATOM 3474 C C . ALA A 1 431 ? 1.587 9.961 18.138 1.00 80.25 431 ALA A C 1
ATOM 3476 O O . ALA A 1 431 ? 1.097 11.091 18.181 1.00 80.25 431 ALA A O 1
ATOM 3477 N N . LYS A 1 432 ? 1.874 9.300 19.264 1.00 73.12 432 LYS A N 1
ATOM 3478 C CA . LYS A 1 432 ? 1.735 9.944 20.570 1.00 73.12 432 LYS A CA 1
ATOM 3479 C C . LYS A 1 432 ? 2.742 9.417 21.578 1.00 73.12 432 LYS A C 1
ATOM 3481 O O . LYS A 1 432 ? 2.527 8.383 22.202 1.00 73.12 432 LYS A O 1
ATOM 3486 N N . GLY A 1 433 ? 3.780 10.214 21.815 1.00 58.16 433 GLY A N 1
ATOM 3487 C CA . GLY A 1 433 ? 4.706 9.998 22.922 1.00 58.16 433 GLY A CA 1
ATOM 3488 C C . GLY A 1 433 ? 4.013 10.019 24.300 1.00 58.16 433 GLY A C 1
ATOM 3489 O O . GLY A 1 433 ? 2.887 10.532 24.435 1.00 58.16 433 GLY A O 1
ATOM 3490 N N . PRO A 1 434 ? 4.655 9.448 25.336 1.00 49.66 434 PRO A N 1
ATOM 3491 C CA . PRO A 1 434 ? 4.168 9.518 26.711 1.00 49.66 434 PRO A CA 1
ATOM 3492 C C . PRO A 1 434 ? 3.995 10.975 27.168 1.00 49.66 434 PRO A C 1
ATOM 3494 O O . PRO A 1 434 ? 4.685 11.882 26.711 1.00 49.66 434 PRO A O 1
ATOM 3497 N N . LYS A 1 435 ? 3.025 11.211 28.062 1.00 43.50 435 LYS A N 1
ATOM 3498 C CA . LYS A 1 435 ? 2.683 12.563 28.544 1.00 43.50 435 LYS A CA 1
ATOM 3499 C C . LYS A 1 435 ? 3.677 13.124 29.574 1.00 43.50 435 LYS A C 1
ATOM 3501 O O . LYS A 1 435 ? 3.656 14.328 29.794 1.00 43.50 435 LYS A O 1
ATOM 3506 N N . THR A 1 436 ? 4.491 12.281 30.209 1.00 37.59 436 THR A N 1
ATOM 3507 C CA . THR A 1 436 ? 5.386 12.641 31.322 1.00 37.59 436 THR A CA 1
ATOM 3508 C C . THR A 1 436 ? 6.582 11.690 31.373 1.00 37.59 436 THR A C 1
ATOM 3510 O O . THR A 1 436 ? 6.417 10.496 31.122 1.00 37.59 436 THR A O 1
ATOM 3513 N N . LEU A 1 437 ? 7.762 12.221 31.710 1.00 45.34 437 LEU A N 1
ATOM 3514 C CA . LEU A 1 437 ? 8.979 11.450 31.979 1.00 45.34 437 LEU A CA 1
ATOM 3515 C C . LEU A 1 437 ? 8.865 10.628 33.267 1.00 45.34 437 LEU A C 1
ATOM 3517 O O . LEU A 1 437 ? 8.303 11.091 34.257 1.00 45.34 437 LEU A O 1
ATOM 3521 N N . GLN A 1 438 ? 9.548 9.488 33.294 1.00 36.38 438 GLN A N 1
ATOM 3522 C CA . GLN A 1 438 ? 10.227 9.026 34.501 1.00 36.38 438 GLN A CA 1
ATOM 3523 C C . GLN A 1 438 ? 11.717 8.867 34.168 1.00 36.38 438 GLN A C 1
ATOM 3525 O O . GLN A 1 438 ? 12.029 8.192 33.188 1.00 36.38 438 GLN A O 1
ATOM 3530 N N . PRO A 1 439 ? 12.646 9.473 34.927 1.00 37.91 439 PRO A N 1
ATOM 3531 C CA . PRO A 1 439 ? 14.051 9.106 34.835 1.00 37.91 439 PRO A CA 1
ATOM 3532 C C . PRO A 1 439 ? 14.268 7.731 35.499 1.00 37.91 439 PRO A C 1
ATOM 3534 O O . PRO A 1 439 ? 13.748 7.509 36.595 1.00 37.91 439 PRO A O 1
ATOM 3537 N N . PRO A 1 440 ? 15.072 6.822 34.916 1.00 37.03 440 PRO A N 1
ATOM 3538 C CA . PRO A 1 440 ? 15.348 5.514 35.513 1.00 37.03 440 PRO A CA 1
ATOM 3539 C C . PRO A 1 440 ? 16.297 5.552 36.733 1.00 37.03 440 PRO A C 1
ATOM 3541 O O . PRO A 1 440 ? 16.648 4.496 37.245 1.00 37.03 440 PRO A O 1
ATOM 3544 N N . PHE A 1 441 ? 16.691 6.728 37.253 1.00 41.25 441 PHE A N 1
ATOM 3545 C CA . PHE A 1 441 ? 17.739 6.834 38.288 1.00 41.25 441 PHE A CA 1
ATOM 3546 C C . PHE A 1 441 ? 17.431 7.659 39.550 1.00 41.25 441 PHE A C 1
ATOM 3548 O O . PHE A 1 441 ? 18.320 7.832 40.376 1.00 41.25 441 PHE A O 1
ATOM 3555 N N . PHE A 1 442 ? 16.194 8.099 39.800 1.00 41.09 442 PHE A N 1
ATOM 3556 C CA . PHE A 1 442 ? 15.863 8.776 41.068 1.00 41.09 442 PHE A CA 1
ATOM 3557 C C . PHE A 1 442 ? 14.902 7.956 41.934 1.00 41.09 442 PHE A C 1
ATOM 3559 O O . PHE A 1 442 ? 13.715 8.249 42.036 1.00 41.09 442 PHE A O 1
ATOM 3566 N N . LYS A 1 443 ? 15.443 6.930 42.606 1.00 39.78 443 LYS A N 1
ATOM 3567 C CA . LYS A 1 443 ? 14.853 6.379 43.844 1.00 39.78 443 LYS A CA 1
ATOM 3568 C C . LYS A 1 443 ? 15.416 7.023 45.116 1.00 39.78 443 LYS A C 1
ATOM 3570 O O . LYS A 1 443 ? 14.979 6.678 46.207 1.00 39.78 443 LYS A O 1
ATOM 3575 N N . ILE A 1 444 ? 16.358 7.960 45.010 1.00 43.88 444 ILE A N 1
ATOM 3576 C CA . ILE A 1 444 ? 16.968 8.611 46.172 1.00 43.88 444 ILE A CA 1
ATOM 3577 C C . ILE A 1 444 ? 17.183 10.084 45.833 1.00 43.88 444 ILE A C 1
ATOM 3579 O O . ILE A 1 444 ? 18.150 10.405 45.161 1.00 43.88 444 ILE A O 1
ATOM 3583 N N . LEU A 1 445 ? 16.259 10.960 46.234 1.00 36.22 445 LEU A N 1
ATOM 3584 C CA . LEU A 1 445 ? 16.516 12.309 46.769 1.00 36.22 445 LEU A CA 1
ATOM 3585 C C . LEU A 1 445 ? 15.181 13.048 46.949 1.00 36.22 445 LEU A C 1
ATOM 3587 O O . LEU A 1 445 ? 14.284 12.971 46.113 1.00 36.22 445 LEU A O 1
ATOM 3591 N N . LYS A 1 446 ? 15.046 13.693 48.110 1.00 38.09 446 LYS A N 1
ATOM 3592 C CA . LYS A 1 446 ? 13.818 14.312 48.626 1.00 38.09 446 LYS A CA 1
ATOM 3593 C C . LYS A 1 446 ? 13.297 15.443 47.716 1.00 38.09 446 LYS A C 1
ATOM 3595 O O . LYS A 1 446 ? 14.111 16.160 47.132 1.00 38.09 446 LYS A O 1
ATOM 3600 N N . PRO A 1 447 ? 11.969 15.644 47.616 1.00 40.56 447 PRO A N 1
ATOM 3601 C CA . PRO A 1 447 ? 11.363 16.524 46.628 1.00 40.56 447 PRO A CA 1
ATOM 3602 C C . PRO A 1 447 ? 11.005 17.891 47.231 1.00 40.56 447 PRO A C 1
ATOM 3604 O O . PRO A 1 447 ? 9.841 18.131 47.503 1.00 40.56 447 PRO A O 1
ATOM 3607 N N . ASP A 1 448 ? 11.964 18.803 47.409 1.00 39.75 448 ASP A N 1
ATOM 3608 C CA . ASP A 1 448 ? 11.663 20.147 47.952 1.00 39.75 448 ASP A CA 1
ATOM 3609 C C . ASP A 1 448 ? 12.259 21.291 47.115 1.00 39.75 448 ASP A C 1
ATOM 3611 O O . ASP A 1 448 ? 12.794 22.267 47.637 1.00 39.75 448 ASP A O 1
ATOM 3615 N N . SER A 1 449 ? 12.156 21.220 45.782 1.00 40.31 449 SER A N 1
ATOM 3616 C CA . SER A 1 449 ? 12.297 22.442 44.979 1.00 40.31 449 SER A CA 1
ATOM 3617 C C . SER A 1 449 ? 11.378 22.458 43.745 1.00 40.31 449 SER A C 1
ATOM 3619 O O . SER A 1 449 ? 11.452 21.571 42.893 1.00 40.31 449 SER A O 1
ATOM 3621 N N . PRO A 1 450 ? 10.524 23.488 43.582 1.00 42.03 450 PRO A N 1
ATOM 3622 C CA . PRO A 1 450 ? 9.604 23.598 42.446 1.00 42.03 450 PRO A CA 1
ATOM 3623 C C . PRO A 1 450 ? 10.293 24.003 41.127 1.00 42.03 450 PRO A C 1
ATOM 3625 O O . PRO A 1 450 ? 9.624 24.151 40.109 1.00 42.03 450 PRO A O 1
ATOM 3628 N N . LYS A 1 451 ? 11.626 24.169 41.117 1.00 37.12 451 LYS A N 1
ATOM 3629 C CA . LYS A 1 451 ? 12.416 24.586 39.942 1.00 37.12 451 LYS A CA 1
ATOM 3630 C C . LYS A 1 451 ? 13.143 23.448 39.207 1.00 37.12 451 LYS A C 1
ATOM 3632 O O . LYS A 1 451 ? 13.677 23.693 38.137 1.00 37.12 451 LYS A O 1
ATOM 3637 N N . VAL A 1 452 ? 13.107 22.207 39.706 1.00 38.62 452 VAL A N 1
ATOM 3638 C CA . VAL A 1 452 ? 13.660 21.023 38.997 1.00 38.62 452 VAL A CA 1
ATOM 3639 C C . VAL A 1 452 ? 12.653 20.425 37.989 1.00 38.62 452 VAL A C 1
ATOM 3641 O O . VAL A 1 452 ? 12.990 19.585 37.162 1.00 38.62 452 VAL A O 1
ATOM 3644 N N . LEU A 1 453 ? 11.409 20.918 37.981 1.00 34.62 453 LEU A N 1
ATOM 3645 C CA . LEU A 1 453 ? 10.336 20.496 37.068 1.00 34.62 453 LEU A CA 1
ATOM 3646 C C . LEU A 1 453 ? 10.491 20.993 35.613 1.00 34.62 453 LEU A C 1
ATOM 3648 O O . LEU A 1 453 ? 9.703 20.587 34.760 1.00 34.62 453 LEU A O 1
ATOM 3652 N N . SER A 1 454 ? 11.472 21.852 35.303 1.00 32.66 454 SER A N 1
ATOM 3653 C CA . SER A 1 454 ? 11.612 22.487 33.979 1.00 32.66 454 SER A CA 1
ATOM 3654 C C . SER A 1 454 ? 12.638 21.855 33.029 1.00 32.66 454 SER A C 1
ATOM 3656 O O . SER A 1 454 ? 12.705 22.275 31.879 1.00 32.66 454 SER A O 1
ATOM 3658 N N . GLU A 1 455 ? 13.394 20.831 33.434 1.00 39.38 455 GLU A N 1
ATOM 3659 C CA . GLU A 1 455 ? 14.402 20.172 32.570 1.00 39.38 455 GLU A CA 1
ATOM 3660 C C . GLU A 1 455 ? 14.006 18.744 32.173 1.00 39.38 455 GLU A C 1
ATOM 3662 O O . GLU A 1 455 ? 14.792 17.800 32.120 1.00 39.38 455 GLU A O 1
ATOM 3667 N N . LEU A 1 456 ? 12.723 18.586 31.884 1.00 43.16 456 LEU A N 1
ATOM 3668 C CA . LEU A 1 456 ? 12.088 17.339 31.501 1.00 43.16 456 LEU A CA 1
ATOM 3669 C C . LEU A 1 456 ? 12.174 17.156 29.968 1.00 43.16 456 LEU A C 1
ATOM 3671 O O . LEU A 1 456 ? 11.299 17.607 29.231 1.00 43.16 456 LEU A O 1
ATOM 3675 N N . ARG A 1 457 ? 13.248 16.514 29.474 1.00 50.03 457 ARG A N 1
ATOM 3676 C CA . ARG A 1 457 ? 13.475 16.245 28.033 1.00 50.03 457 ARG A CA 1
ATOM 3677 C C . ARG A 1 457 ? 12.577 15.111 27.506 1.00 50.03 457 ARG A C 1
ATOM 3679 O O . ARG A 1 457 ? 12.589 14.021 28.071 1.00 50.03 457 ARG A O 1
ATOM 3686 N N . PRO A 1 458 ? 11.827 15.282 26.408 1.00 50.16 458 PRO A N 1
ATOM 3687 C CA . PRO A 1 458 ? 11.099 14.167 25.810 1.00 50.16 458 PRO A CA 1
ATOM 3688 C C . PRO A 1 458 ? 12.080 13.153 25.207 1.00 50.16 458 PRO A C 1
ATOM 3690 O O . PRO A 1 458 ? 12.979 13.544 24.474 1.00 50.16 458 PRO A O 1
ATOM 3693 N N . ALA A 1 459 ? 11.875 11.856 25.439 1.00 52.22 459 ALA A N 1
ATOM 3694 C CA . ALA A 1 459 ? 12.568 10.820 24.666 1.00 52.22 459 ALA A CA 1
ATOM 3695 C C . ALA A 1 459 ? 11.950 10.655 23.261 1.00 52.22 459 ALA A C 1
ATOM 3697 O O . ALA A 1 459 ? 12.636 10.249 22.330 1.00 52.22 459 ALA A O 1
ATOM 3698 N N . TYR A 1 460 ? 10.669 11.023 23.082 1.00 60.44 460 TYR A N 1
ATOM 3699 C CA . TYR A 1 460 ? 9.914 10.807 21.840 1.00 60.44 460 TYR A CA 1
ATOM 3700 C C . TYR A 1 460 ? 8.908 11.923 21.576 1.00 60.44 460 TYR A C 1
ATOM 3702 O O . TYR A 1 460 ? 8.091 12.237 22.448 1.00 60.44 460 TYR A O 1
ATOM 3710 N N . ILE A 1 461 ? 8.923 12.504 20.376 1.00 62.12 461 ILE A N 1
ATOM 3711 C CA . ILE A 1 461 ? 8.040 13.620 20.010 1.00 62.12 461 ILE A CA 1
ATOM 3712 C C . ILE A 1 461 ? 7.482 13.394 18.609 1.00 62.12 461 ILE A C 1
ATOM 3714 O O . ILE A 1 461 ? 8.122 12.782 17.769 1.00 62.12 461 ILE A O 1
ATOM 3718 N N . ASP A 1 462 ? 6.267 13.875 18.363 1.00 67.12 462 ASP A N 1
ATOM 3719 C CA . ASP A 1 462 ? 5.789 14.100 16.999 1.00 67.12 462 ASP A CA 1
ATOM 3720 C C . ASP A 1 462 ? 6.255 15.493 16.557 1.00 67.12 462 ASP A C 1
ATOM 3722 O O . ASP A 1 462 ? 5.761 16.510 17.074 1.00 67.12 462 ASP A O 1
ATOM 3726 N N . PHE A 1 463 ? 7.261 15.534 15.684 1.00 65.00 463 PHE A N 1
ATOM 3727 C CA . PHE A 1 463 ? 7.819 16.779 15.144 1.00 65.00 463 PHE A CA 1
ATOM 3728 C C . PHE A 1 463 ? 7.106 17.247 13.875 1.00 65.00 463 PHE A C 1
ATOM 3730 O O . PHE A 1 463 ? 7.294 18.390 13.456 1.00 65.00 463 PHE A O 1
ATOM 3737 N N . VAL A 1 464 ? 6.322 16.365 13.256 1.00 69.44 464 VAL A N 1
ATOM 3738 C CA . VAL A 1 464 ? 5.881 16.502 11.867 1.00 69.44 464 VAL A CA 1
ATOM 3739 C C . VAL A 1 464 ? 4.478 17.084 11.784 1.00 69.44 464 VAL A C 1
ATOM 3741 O O . VAL A 1 464 ? 4.195 17.843 10.859 1.00 69.44 464 VAL A O 1
ATOM 3744 N N . VAL A 1 465 ? 3.610 16.791 12.758 1.00 72.62 465 VAL A N 1
ATOM 3745 C CA . VAL A 1 465 ? 2.235 17.302 12.783 1.00 72.62 465 VAL A CA 1
ATOM 3746 C C . VAL A 1 465 ? 1.901 17.882 14.156 1.00 72.62 465 VAL A C 1
ATOM 3748 O O . VAL A 1 465 ? 2.072 17.250 15.200 1.00 72.62 465 VAL A O 1
ATOM 3751 N N . HIS A 1 466 ? 1.393 19.118 14.188 1.00 79.06 466 HIS A N 1
ATOM 3752 C CA . HIS A 1 466 ? 0.836 19.657 15.426 1.00 79.06 466 HIS A CA 1
ATOM 3753 C C . HIS A 1 466 ? -0.422 18.855 15.830 1.00 79.06 466 HIS A C 1
ATOM 3755 O O . HIS A 1 466 ? -1.283 18.642 14.980 1.00 79.06 466 HIS A O 1
ATOM 3761 N N . PRO A 1 467 ? -0.620 18.483 17.113 1.00 77.31 467 PRO A N 1
ATOM 3762 C CA . PRO A 1 467 ? -1.739 17.634 17.547 1.00 77.31 467 PRO A CA 1
ATOM 3763 C C . PRO A 1 467 ? -3.137 18.130 17.158 1.00 77.31 467 PRO A C 1
ATOM 3765 O O . PRO A 1 467 ? -4.051 17.324 16.993 1.00 77.31 467 PRO A O 1
ATOM 3768 N N . ASP A 1 468 ? -3.308 19.447 17.029 1.00 81.00 468 ASP A N 1
ATOM 3769 C CA . ASP A 1 468 ? -4.562 20.066 16.574 1.00 81.00 468 ASP A CA 1
ATOM 3770 C C . ASP A 1 468 ? -4.920 19.687 15.131 1.00 81.00 468 ASP A C 1
ATOM 3772 O O . ASP A 1 468 ? -6.098 19.630 14.805 1.00 81.00 468 ASP A O 1
ATOM 3776 N N . HIS A 1 469 ? -3.914 19.425 14.295 1.00 83.81 469 HIS A N 1
ATOM 3777 C CA . HIS A 1 469 ? -4.062 19.122 12.873 1.00 83.81 469 HIS A CA 1
ATOM 3778 C C . HIS A 1 469 ? -3.988 17.628 12.553 1.00 83.81 469 HIS A C 1
ATOM 3780 O O . HIS A 1 469 ? -4.089 17.234 11.393 1.00 83.81 469 HIS A O 1
ATOM 3786 N N . ASP A 1 470 ? -3.769 16.789 13.560 1.00 85.69 470 ASP A N 1
ATOM 3787 C CA . ASP A 1 470 ? -3.786 15.340 13.409 1.00 85.69 470 ASP A CA 1
ATOM 3788 C C . ASP A 1 470 ? -5.173 14.893 12.924 1.00 85.69 470 ASP A C 1
ATOM 3790 O O . ASP A 1 470 ? -6.193 15.292 13.500 1.00 85.69 470 ASP A O 1
ATOM 3794 N N . LEU A 1 471 ? -5.228 14.047 11.889 1.00 88.06 471 LEU A N 1
ATOM 3795 C CA . LEU A 1 471 ? -6.491 13.572 11.321 1.00 88.06 471 LEU A CA 1
ATOM 3796 C C . LEU A 1 471 ? -7.376 12.946 12.401 1.00 88.06 471 LEU A C 1
ATOM 3798 O O . LEU A 1 471 ? -8.586 13.170 12.442 1.00 88.06 471 LEU A O 1
ATOM 3802 N N . ARG A 1 472 ? -6.776 12.219 13.346 1.00 87.12 472 ARG A N 1
ATOM 3803 C CA . ARG A 1 472 ? -7.480 11.611 14.466 1.00 87.12 472 ARG A CA 1
ATOM 3804 C C . ARG A 1 472 ? -8.187 12.675 15.304 1.00 87.12 472 ARG A C 1
ATOM 3806 O O . ARG A 1 472 ? -9.258 12.389 15.835 1.00 87.12 472 ARG A O 1
ATOM 3813 N N . THR A 1 473 ? -7.657 13.885 15.463 1.00 86.19 473 THR A N 1
ATOM 3814 C CA . THR A 1 473 ? -8.278 14.946 16.281 1.00 86.19 473 THR A CA 1
ATOM 3815 C C . THR A 1 473 ? -9.651 15.370 15.753 1.00 86.19 473 THR A C 1
ATOM 3817 O O . THR A 1 473 ? -10.534 15.650 16.568 1.00 86.19 473 THR A O 1
ATOM 3820 N N . THR A 1 474 ? -9.895 15.284 14.444 1.00 84.81 474 THR A N 1
ATOM 3821 C CA . THR A 1 474 ? -11.209 15.588 13.842 1.00 84.81 474 THR A CA 1
ATOM 3822 C C . THR A 1 474 ? -12.329 14.677 14.382 1.00 84.81 474 THR A C 1
ATOM 3824 O O . THR A 1 474 ? -13.414 15.146 14.715 1.00 84.81 474 THR A O 1
ATOM 3827 N N . PHE A 1 475 ? -12.013 13.412 14.681 1.00 86.81 475 PHE A N 1
ATOM 3828 C CA . PHE A 1 475 ? -12.928 12.414 15.261 1.00 86.81 475 PHE A CA 1
ATOM 3829 C C . PHE A 1 475 ? -13.014 12.450 16.800 1.00 86.81 475 PHE A C 1
ATOM 3831 O O . PHE A 1 475 ? -13.487 11.507 17.443 1.00 86.81 475 PHE A O 1
ATOM 3838 N N . LYS A 1 476 ? -12.512 13.507 17.457 1.00 89.12 476 LYS A N 1
ATOM 3839 C CA . LYS A 1 476 ? -12.464 13.573 18.929 1.00 89.12 476 LYS A CA 1
ATOM 3840 C C . LYS A 1 476 ? -13.850 13.483 19.569 1.00 89.12 476 LYS A C 1
ATOM 3842 O O . LYS A 1 476 ? -14.013 12.674 20.476 1.00 89.12 476 LYS A O 1
ATOM 3847 N N . LYS A 1 477 ? -14.835 14.240 19.071 1.00 89.56 477 LYS A N 1
ATOM 3848 C CA . LYS A 1 477 ? -16.199 14.254 19.631 1.00 89.56 477 LYS A CA 1
ATOM 3849 C C . LYS A 1 477 ? -16.863 12.875 19.567 1.00 89.56 477 LYS A C 1
ATOM 3851 O O . LYS A 1 477 ? -17.321 12.382 20.592 1.00 89.56 477 LYS A O 1
ATOM 3856 N N . GLN A 1 478 ? -16.835 12.227 18.401 1.00 89.62 478 GLN A N 1
ATOM 3857 C CA . GLN A 1 478 ? -17.402 10.885 18.217 1.00 89.62 478 GLN A CA 1
ATOM 3858 C C . GLN A 1 478 ? -16.726 9.849 19.125 1.00 89.62 478 GLN A C 1
ATOM 3860 O O . GLN A 1 478 ? -17.392 9.040 19.764 1.00 89.62 478 GLN A O 1
ATOM 3865 N N . ARG A 1 479 ? -15.395 9.890 19.265 1.00 90.56 479 ARG A N 1
ATOM 3866 C CA . ARG A 1 479 ? -14.699 8.989 20.198 1.00 90.56 479 ARG A CA 1
ATOM 3867 C C . ARG A 1 479 ? -15.027 9.263 21.658 1.00 90.56 479 ARG A C 1
ATOM 3869 O O . ARG A 1 479 ? -15.099 8.315 22.434 1.00 90.56 479 ARG A O 1
ATOM 3876 N N . ASP A 1 480 ? -15.173 10.523 22.049 1.00 93.62 480 ASP A N 1
ATOM 3877 C CA . ASP A 1 480 ? -15.536 10.874 23.422 1.00 93.62 480 ASP A CA 1
ATOM 3878 C C . ASP A 1 480 ? -16.960 10.383 23.742 1.00 93.62 480 ASP A C 1
ATOM 3880 O O . ASP A 1 480 ? -17.179 9.850 24.828 1.00 93.62 480 ASP A O 1
ATOM 3884 N N . GLN A 1 481 ? -17.881 10.422 22.769 1.00 93.38 481 GLN A N 1
ATOM 3885 C CA . GLN A 1 481 ? -19.203 9.787 22.865 1.00 93.38 481 GLN A CA 1
ATOM 3886 C C . GLN A 1 481 ? -19.107 8.259 23.000 1.00 93.38 481 GLN A C 1
ATOM 3888 O O . GLN A 1 481 ? -19.655 7.705 23.950 1.00 93.38 481 GLN A O 1
ATOM 3893 N N . LYS A 1 482 ? -18.347 7.574 22.130 1.00 93.38 482 LYS A N 1
ATOM 3894 C CA . LYS A 1 482 ? -18.117 6.115 22.228 1.00 93.38 482 LYS A CA 1
ATOM 3895 C C . LYS A 1 482 ? -17.555 5.727 23.600 1.00 93.38 482 LYS A C 1
ATOM 3897 O O . LYS A 1 482 ? -18.022 4.789 24.237 1.00 93.38 482 LYS A O 1
ATOM 3902 N N . LYS A 1 483 ? -16.579 6.488 24.101 1.00 95.62 483 LYS A N 1
ATOM 3903 C CA . LYS A 1 483 ? -16.004 6.280 25.437 1.00 95.62 483 LYS A CA 1
ATOM 3904 C C . LYS A 1 483 ? -17.006 6.521 26.553 1.00 95.62 483 LYS A C 1
ATOM 3906 O O . LYS A 1 483 ? -16.932 5.829 27.561 1.00 95.62 483 LYS A O 1
ATOM 3911 N N . LEU A 1 484 ? -17.890 7.504 26.412 1.00 96.75 484 LEU A N 1
ATOM 3912 C CA . LEU A 1 484 ? -18.939 7.758 27.392 1.00 96.75 484 LEU A CA 1
ATOM 3913 C C . LEU A 1 484 ? -19.898 6.568 27.469 1.00 96.75 484 LEU A C 1
ATOM 3915 O O . LEU A 1 484 ? -20.129 6.078 28.568 1.00 96.75 484 LEU A O 1
ATOM 3919 N N . VAL A 1 485 ? -20.363 6.054 26.325 1.00 96.38 485 VAL A N 1
ATOM 3920 C CA . VAL A 1 485 ? -21.203 4.845 26.256 1.00 96.38 485 VAL A CA 1
ATOM 3921 C C . VAL A 1 485 ? -20.525 3.673 26.966 1.00 96.38 485 VAL A C 1
ATOM 3923 O O . VAL A 1 485 ? -21.099 3.097 27.884 1.00 96.38 485 VAL A O 1
ATOM 3926 N N . LEU A 1 486 ? -19.272 3.370 26.616 1.00 96.94 486 LEU A N 1
ATOM 3927 C CA . LEU A 1 486 ? -18.527 2.258 27.216 1.00 96.94 486 LEU A CA 1
ATOM 3928 C C . LEU A 1 486 ? -18.292 2.443 28.723 1.00 96.94 486 LEU A C 1
ATOM 3930 O O . LEU A 1 486 ? -18.391 1.484 29.480 1.00 96.94 486 LEU A O 1
ATOM 3934 N N . LYS A 1 487 ? -18.013 3.669 29.186 1.00 97.56 487 LYS A N 1
ATOM 3935 C CA . LYS A 1 487 ? -17.880 3.971 30.623 1.00 97.56 487 LYS A CA 1
ATOM 3936 C C . LYS A 1 487 ? -19.196 3.790 31.373 1.00 97.56 487 LYS A C 1
ATOM 3938 O O . LYS A 1 487 ? -19.175 3.304 32.500 1.00 97.56 487 LYS A O 1
ATOM 3943 N N . THR A 1 488 ? -20.311 4.190 30.767 1.00 97.19 488 THR A N 1
ATOM 3944 C CA . THR A 1 488 ? -21.647 3.998 31.336 1.00 97.19 488 THR A CA 1
ATOM 3945 C C . THR A 1 488 ? -21.961 2.511 31.447 1.00 97.19 488 THR A C 1
ATOM 3947 O O . THR A 1 488 ? -22.241 2.055 32.548 1.00 97.19 488 THR A O 1
ATOM 3950 N N . LEU A 1 489 ? -21.780 1.738 30.371 1.00 97.00 489 LEU A N 1
ATOM 3951 C CA . LEU A 1 489 ? -21.994 0.286 30.381 1.00 97.00 489 LEU A CA 1
ATOM 3952 C C . LEU A 1 489 ? -21.087 -0.435 31.386 1.00 97.00 489 LEU A C 1
ATOM 3954 O O . LEU A 1 489 ? -21.560 -1.289 32.126 1.00 97.00 489 LEU A O 1
ATOM 3958 N N . LYS A 1 490 ? -19.812 -0.036 31.486 1.00 96.56 490 LYS A N 1
ATOM 3959 C CA . LYS A 1 490 ? -18.879 -0.542 32.504 1.00 96.56 490 LYS A CA 1
ATOM 3960 C C . LYS A 1 490 ? -19.369 -0.269 33.929 1.00 96.56 490 LYS A C 1
ATOM 3962 O O . LYS A 1 490 ? -19.258 -1.121 34.804 1.00 96.56 490 LYS A O 1
ATOM 3967 N N . ARG A 1 491 ? -19.866 0.943 34.192 1.00 96.50 491 ARG A N 1
ATOM 3968 C CA . ARG A 1 491 ? -20.396 1.320 35.509 1.00 96.50 491 ARG A CA 1
ATOM 3969 C C . ARG A 1 491 ? -21.669 0.541 35.823 1.00 96.50 491 ARG A C 1
ATOM 3971 O O . ARG A 1 491 ? -21.840 0.098 36.952 1.00 96.50 491 ARG A O 1
ATOM 3978 N N . ASP A 1 492 ? -22.554 0.405 34.847 1.00 95.38 492 ASP A N 1
ATOM 3979 C CA . ASP A 1 492 ? -23.837 -0.262 35.030 1.00 95.38 492 ASP A CA 1
ATOM 3980 C C . ASP A 1 492 ? -23.639 -1.780 35.212 1.00 95.38 492 ASP A C 1
ATOM 3982 O O . ASP A 1 492 ? -24.300 -2.369 36.063 1.00 95.38 492 ASP A O 1
ATOM 3986 N N . SER A 1 493 ? -22.640 -2.391 34.558 1.00 95.50 493 SER A N 1
ATOM 3987 C CA . SER A 1 493 ? -22.252 -3.781 34.832 1.00 95.50 493 SER A CA 1
ATOM 3988 C C . SER A 1 493 ? -21.676 -3.964 36.243 1.00 95.50 493 SER A C 1
ATOM 3990 O O . SER A 1 493 ? -22.015 -4.930 36.911 1.00 95.50 493 SER A O 1
ATOM 3992 N N . LEU A 1 494 ? -20.871 -3.022 36.754 1.00 94.75 494 LEU A N 1
ATOM 3993 C CA . LEU A 1 494 ? -20.380 -3.077 38.143 1.00 94.75 494 LEU A CA 1
ATOM 3994 C C . LEU A 1 494 ? -21.505 -2.920 39.171 1.00 94.75 494 LEU A C 1
ATOM 3996 O O . LEU A 1 494 ? -21.473 -3.562 40.217 1.00 94.75 494 LEU A O 1
ATOM 4000 N N . LYS A 1 495 ? -22.512 -2.087 38.881 1.00 93.56 495 LYS A N 1
ATOM 4001 C CA . LYS A 1 495 ? -23.712 -1.990 39.724 1.00 93.56 495 LYS A CA 1
ATOM 4002 C C . LYS A 1 495 ? -24.481 -3.306 39.742 1.00 93.56 495 LYS A C 1
ATOM 4004 O O . LYS A 1 495 ? -24.883 -3.737 40.812 1.00 93.56 495 LYS A O 1
ATOM 4009 N N . LEU A 1 496 ? -24.640 -3.948 38.584 1.00 92.19 496 LEU A N 1
ATOM 4010 C CA . LEU A 1 496 ? -25.278 -5.260 38.486 1.00 92.19 496 LEU A CA 1
ATOM 4011 C C . LEU A 1 496 ? -24.498 -6.340 39.235 1.00 92.19 496 LEU A C 1
ATOM 4013 O O . LEU A 1 496 ? -25.117 -7.133 39.933 1.00 92.19 496 LEU A O 1
ATOM 4017 N N . ALA A 1 497 ? -23.165 -6.332 39.152 1.00 91.38 497 ALA A N 1
ATOM 4018 C CA . ALA A 1 497 ? -22.322 -7.229 39.937 1.00 91.38 497 ALA A CA 1
ATOM 4019 C C . ALA A 1 497 ? -22.535 -7.015 41.446 1.00 91.38 497 ALA A C 1
ATOM 4021 O O . ALA A 1 497 ? -22.798 -7.971 42.167 1.00 91.38 497 ALA A O 1
ATOM 4022 N N . TYR A 1 498 ? -22.530 -5.759 41.909 1.00 88.69 498 TYR A N 1
ATOM 4023 C CA . TYR A 1 498 ? -22.773 -5.420 43.316 1.00 88.69 498 TYR A CA 1
ATOM 4024 C C . TYR A 1 498 ? -24.170 -5.848 43.802 1.00 88.69 498 TYR A C 1
ATOM 4026 O O . TYR A 1 498 ? -24.306 -6.446 44.869 1.00 88.69 498 TYR A O 1
ATOM 4034 N N . SER A 1 499 ? -25.206 -5.599 42.996 1.00 85.00 499 SER A N 1
ATOM 4035 C CA . SER A 1 499 ? -26.580 -6.040 43.274 1.00 85.00 499 SER A CA 1
ATOM 4036 C C . SER A 1 499 ? -26.759 -7.563 43.201 1.00 85.00 499 SER A C 1
ATOM 4038 O O . SER A 1 499 ? -27.758 -8.070 43.696 1.00 85.00 499 SER A O 1
ATOM 4040 N N . ALA A 1 500 ? -25.815 -8.291 42.598 1.00 83.06 500 ALA A N 1
ATOM 4041 C CA . ALA A 1 500 ? -25.825 -9.746 42.471 1.00 83.06 500 ALA A CA 1
ATOM 4042 C C . ALA A 1 500 ? -24.786 -10.442 43.370 1.00 83.06 500 ALA A C 1
ATOM 4044 O O . ALA A 1 500 ? -24.494 -11.610 43.146 1.00 83.06 500 ALA A O 1
ATOM 4045 N N . THR A 1 501 ? -24.246 -9.769 44.392 1.00 80.12 501 THR A N 1
ATOM 4046 C CA . THR A 1 501 ? -23.224 -10.320 45.315 1.00 80.12 501 THR A CA 1
ATOM 4047 C C . THR A 1 501 ? -23.652 -11.606 46.030 1.00 80.12 501 THR A C 1
ATOM 4049 O O . THR A 1 501 ? -22.821 -12.440 46.376 1.00 80.12 501 THR A O 1
ATOM 4052 N N . CYS A 1 502 ? -24.956 -11.825 46.214 1.00 73.81 502 CYS A N 1
ATOM 4053 C CA . CYS A 1 502 ? -25.493 -13.083 46.744 1.00 73.81 502 CYS A CA 1
ATOM 4054 C C . CYS A 1 502 ? -25.459 -14.247 45.729 1.00 73.81 502 CYS A C 1
ATOM 4056 O O . CYS A 1 502 ? -25.745 -15.384 46.093 1.00 73.81 502 CYS A O 1
ATOM 4058 N N . PHE A 1 503 ? -25.095 -13.979 44.470 1.00 78.94 503 PHE A N 1
ATOM 4059 C CA . PHE A 1 503 ? -25.039 -14.923 43.354 1.00 78.94 503 PHE A CA 1
ATOM 4060 C C . PHE A 1 503 ? -23.651 -14.872 42.707 1.00 78.94 503 PHE A C 1
ATOM 4062 O O . PHE A 1 503 ? -23.482 -14.228 41.667 1.00 78.94 503 PHE A O 1
ATOM 4069 N N . PRO A 1 504 ? -22.659 -15.594 43.265 1.00 82.88 504 PRO A N 1
ATOM 4070 C CA . PRO A 1 504 ? -21.260 -15.496 42.840 1.00 82.88 504 PRO A CA 1
ATOM 4071 C C . PRO A 1 504 ? -21.049 -15.688 41.332 1.00 82.88 504 PRO A C 1
ATOM 4073 O O . PRO A 1 504 ? -20.175 -15.069 40.728 1.00 82.88 504 PRO A O 1
ATOM 4076 N N . PHE A 1 505 ? -21.877 -16.524 40.697 1.00 85.12 505 PHE A N 1
ATOM 4077 C CA . PHE A 1 505 ? -21.831 -16.724 39.251 1.00 85.12 505 PHE A CA 1
ATOM 4078 C C . PHE A 1 505 ? -22.304 -15.486 38.467 1.00 85.12 505 PHE A C 1
ATOM 4080 O O . PHE A 1 505 ? -21.601 -15.035 37.566 1.00 85.12 505 PHE A O 1
ATOM 4087 N N . LEU A 1 506 ? -23.458 -14.897 38.814 1.00 87.12 506 LEU A N 1
ATOM 4088 C CA . LEU A 1 506 ? -23.965 -13.684 38.154 1.00 87.12 506 LEU A CA 1
ATOM 4089 C C . LEU A 1 506 ? -23.052 -12.483 38.409 1.00 87.12 506 LEU A C 1
ATOM 4091 O O . LEU A 1 506 ? -22.761 -11.731 37.479 1.00 87.12 506 LEU A O 1
ATOM 4095 N N . GLU A 1 507 ? -22.553 -12.341 39.638 1.00 89.75 507 GLU A N 1
ATOM 4096 C CA . GLU A 1 507 ? -21.527 -11.358 39.983 1.00 89.75 507 GLU A CA 1
ATOM 4097 C C . GLU A 1 507 ? -20.309 -11.496 39.056 1.00 89.75 507 GLU A C 1
ATOM 4099 O O . GLU A 1 507 ? -19.901 -10.523 38.419 1.00 89.75 507 GLU A O 1
ATOM 4104 N N . SER A 1 508 ? -19.786 -12.718 38.896 1.00 91.19 508 SER A N 1
ATOM 4105 C CA . SER A 1 508 ? -18.657 -13.008 38.005 1.00 91.19 508 SER A CA 1
ATOM 4106 C C . SER A 1 508 ? -18.945 -12.650 36.541 1.00 91.19 508 SER A C 1
ATOM 4108 O O . SER A 1 508 ? -18.104 -12.040 35.873 1.00 91.19 508 SER A O 1
ATOM 4110 N N . VAL A 1 509 ? -20.140 -12.964 36.029 1.00 91.94 509 VAL A N 1
ATOM 4111 C CA . VAL A 1 509 ? -20.533 -12.635 34.648 1.00 91.94 509 VAL A CA 1
ATOM 4112 C C . VAL A 1 509 ? -20.583 -11.116 34.431 1.00 91.94 509 VAL A C 1
ATOM 4114 O O . VAL A 1 509 ? -20.021 -10.611 33.454 1.00 91.94 509 VAL A O 1
ATOM 4117 N N . PHE A 1 510 ? -21.184 -10.354 35.349 1.00 93.94 510 PHE A N 1
ATOM 4118 C CA . PHE A 1 510 ? -21.237 -8.890 35.241 1.00 93.94 510 PHE A CA 1
ATOM 4119 C C . PHE A 1 510 ? -19.876 -8.213 35.463 1.00 93.94 510 PHE A C 1
ATOM 4121 O O . PHE A 1 510 ? -19.581 -7.192 34.824 1.00 93.94 510 PHE A O 1
ATOM 4128 N N . GLN A 1 511 ? -19.005 -8.809 36.281 1.00 93.62 511 GLN A N 1
ATOM 4129 C CA . GLN A 1 511 ? -17.611 -8.388 36.406 1.00 93.62 511 GLN A CA 1
ATOM 4130 C C . GLN A 1 511 ? -16.859 -8.580 35.081 1.00 93.62 511 GLN A C 1
ATOM 4132 O O . GLN A 1 511 ? -16.192 -7.659 34.610 1.00 93.62 511 GLN A O 1
ATOM 4137 N N . ARG A 1 512 ? -17.060 -9.715 34.399 1.00 93.25 512 ARG A N 1
ATOM 4138 C CA . ARG A 1 512 ? -16.479 -9.970 33.070 1.00 93.25 512 ARG A CA 1
ATOM 4139 C C . ARG A 1 512 ? -16.990 -9.009 31.999 1.00 93.25 512 ARG A C 1
ATOM 4141 O O . ARG A 1 512 ? -16.205 -8.603 31.142 1.00 93.25 512 ARG A O 1
ATOM 4148 N N . PHE A 1 513 ? -18.260 -8.595 32.048 1.00 94.69 513 PHE A N 1
ATOM 4149 C CA . PHE A 1 513 ? -18.746 -7.490 31.209 1.00 94.69 513 PHE A CA 1
ATOM 4150 C C . PHE A 1 513 ? -17.979 -6.192 31.490 1.00 94.69 513 PHE A C 1
ATOM 4152 O O . PHE A 1 513 ? -17.608 -5.488 30.550 1.00 94.69 513 PHE A O 1
ATOM 4159 N N . SER A 1 514 ? -17.699 -5.883 32.761 1.00 95.00 514 SER A N 1
ATOM 4160 C CA . SER A 1 514 ? -16.911 -4.700 33.131 1.00 95.00 514 SER A CA 1
ATOM 4161 C C . SER A 1 514 ? -15.511 -4.737 32.520 1.00 95.00 514 SER A C 1
ATOM 4163 O O . SER A 1 514 ? -15.078 -3.761 31.898 1.00 95.00 514 SER A O 1
ATOM 4165 N N . ASP A 1 515 ? -14.836 -5.881 32.639 1.00 93.38 515 ASP A N 1
ATOM 4166 C CA . ASP A 1 515 ? -13.500 -6.102 32.085 1.00 93.38 515 ASP A CA 1
ATOM 4167 C C . ASP A 1 515 ? -13.508 -6.003 30.554 1.00 93.38 515 ASP A C 1
ATOM 4169 O O . ASP A 1 515 ? -12.634 -5.372 29.958 1.00 93.38 515 ASP A O 1
ATOM 4173 N N . PHE A 1 516 ? -14.543 -6.544 29.905 1.00 93.75 516 PHE A N 1
ATOM 4174 C CA . PHE A 1 516 ? -14.744 -6.415 28.463 1.00 93.75 516 PHE A CA 1
ATOM 4175 C C . PHE A 1 516 ? -14.885 -4.947 28.021 1.00 93.75 516 PHE A C 1
ATOM 4177 O O . PHE A 1 516 ? -14.215 -4.513 27.075 1.00 93.75 516 PHE A O 1
ATOM 4184 N N . PHE A 1 517 ? -15.709 -4.147 28.707 1.00 95.69 517 PHE A N 1
ATOM 4185 C CA . PHE A 1 517 ? -15.851 -2.723 28.382 1.00 95.69 517 PHE A CA 1
ATOM 4186 C C . PHE A 1 517 ? -14.572 -1.929 28.676 1.00 95.69 517 PHE A C 1
ATOM 4188 O O . PHE A 1 517 ? -14.268 -0.973 27.954 1.00 95.69 517 PHE A O 1
ATOM 4195 N N . ASP A 1 518 ? -13.784 -2.331 29.678 1.00 93.06 518 ASP A N 1
ATOM 4196 C CA . ASP A 1 518 ? -12.446 -1.777 29.889 1.00 93.06 518 ASP A CA 1
ATOM 4197 C C . ASP A 1 518 ? -11.505 -2.110 28.723 1.00 93.06 518 ASP A C 1
ATOM 4199 O O . ASP A 1 518 ? -10.858 -1.211 28.181 1.00 93.06 518 ASP A O 1
ATOM 4203 N N . GLY A 1 519 ? -11.517 -3.358 28.246 1.00 91.12 519 GLY A N 1
ATOM 4204 C CA . GLY A 1 519 ? -10.811 -3.781 27.035 1.00 91.12 519 GLY A CA 1
ATOM 4205 C C . GLY A 1 519 ? -11.192 -2.944 25.808 1.00 91.12 519 GLY A C 1
ATOM 4206 O O . GLY A 1 519 ? -10.320 -2.479 25.068 1.00 91.12 519 GLY A O 1
ATOM 4207 N N . CYS A 1 520 ? -12.481 -2.641 25.630 1.00 92.81 520 CYS A N 1
ATOM 4208 C CA . CYS A 1 520 ? -12.965 -1.754 24.566 1.00 92.81 520 CYS A CA 1
ATOM 4209 C C . CYS A 1 520 ? -12.400 -0.326 24.692 1.00 92.81 520 CYS A C 1
ATOM 4211 O O . CYS A 1 520 ? -11.947 0.271 23.710 1.00 92.81 520 CYS A O 1
ATOM 4213 N N . LEU A 1 521 ? -12.375 0.235 25.907 1.00 93.31 521 LEU A N 1
ATOM 4214 C CA . LEU A 1 521 ? -11.788 1.553 26.180 1.00 93.31 521 LEU A CA 1
ATOM 4215 C C . LEU A 1 521 ? -10.271 1.580 25.924 1.00 93.31 521 LEU A C 1
ATOM 4217 O O . LEU A 1 521 ? -9.738 2.582 25.416 1.00 93.31 521 LEU A O 1
ATOM 4221 N N . GLN A 1 522 ? -9.578 0.491 26.264 1.00 89.94 522 GLN A N 1
ATOM 4222 C CA . GLN A 1 522 ? -8.160 0.299 25.976 1.00 89.94 522 GLN A CA 1
ATOM 4223 C C . GLN A 1 522 ? -7.913 0.207 24.466 1.00 89.94 522 GLN A C 1
ATOM 4225 O O . GLN A 1 522 ? -7.006 0.879 23.978 1.00 89.94 522 GLN A O 1
ATOM 4230 N N . SER A 1 523 ? -8.761 -0.502 23.715 1.00 89.44 523 SER A N 1
ATOM 4231 C CA . SER A 1 523 ? -8.696 -0.616 22.250 1.00 89.44 523 SER A CA 1
ATOM 4232 C C . SER A 1 523 ? -8.762 0.752 21.551 1.00 89.44 523 SER A C 1
ATOM 4234 O O . SER A 1 523 ? -7.862 1.105 20.792 1.00 89.44 523 SER A O 1
ATOM 4236 N N . ILE A 1 524 ? -9.715 1.620 21.924 1.00 90.94 524 ILE A N 1
ATOM 4237 C CA . ILE A 1 524 ? -9.784 3.007 21.403 1.00 90.94 524 ILE A CA 1
ATOM 4238 C C . ILE A 1 524 ? -8.525 3.815 21.775 1.00 90.94 524 ILE A C 1
ATOM 4240 O O . ILE A 1 524 ? -8.131 4.779 21.111 1.00 90.94 524 ILE A O 1
ATOM 4244 N N . SER A 1 525 ? -7.897 3.484 22.902 1.00 88.50 525 SER A N 1
ATOM 4245 C CA . SER A 1 525 ? -6.668 4.140 23.349 1.00 88.50 525 SER A CA 1
ATOM 4246 C C . SER A 1 525 ? -5.417 3.597 22.650 1.00 88.50 525 SER A C 1
ATOM 4248 O O . SER A 1 525 ? -4.441 4.344 22.556 1.00 88.50 525 SER A O 1
ATOM 4250 N N . ASN A 1 526 ? -5.470 2.365 22.137 1.00 89.31 526 ASN A N 1
ATOM 4251 C CA . ASN A 1 526 ? -4.400 1.661 21.430 1.00 89.31 526 ASN A CA 1
ATOM 4252 C C . ASN A 1 526 ? -4.171 2.152 19.996 1.00 89.31 526 ASN A C 1
ATOM 4254 O O . ASN A 1 526 ? -3.088 1.949 19.464 1.00 89.31 526 ASN A O 1
ATOM 4258 N N . GLU A 1 527 ? -5.106 2.914 19.428 1.00 91.19 527 GLU A N 1
ATOM 4259 C CA . GLU A 1 527 ? -4.890 3.711 18.206 1.00 91.19 527 GLU A CA 1
ATOM 4260 C C . GLU A 1 527 ? -3.710 4.699 18.324 1.00 91.19 527 GLU A C 1
ATOM 4262 O O . GLU A 1 527 ? -3.247 5.261 17.337 1.00 91.19 527 GLU A O 1
ATOM 4267 N N . LYS A 1 528 ? -3.240 4.981 19.544 1.00 88.31 528 LYS A N 1
ATOM 4268 C CA . LYS A 1 528 ? -2.063 5.818 19.789 1.00 88.31 528 LYS A CA 1
ATOM 4269 C C . LYS A 1 528 ? -0.815 4.956 19.857 1.00 88.31 528 LYS A C 1
ATOM 4271 O O . LYS A 1 528 ? -0.740 4.059 20.696 1.00 88.31 528 LYS A O 1
ATOM 4276 N N . LEU A 1 529 ? 0.163 5.306 19.039 1.00 87.25 529 LEU A N 1
ATOM 4277 C CA . LEU A 1 529 ? 1.430 4.609 18.905 1.00 87.25 529 LEU A CA 1
ATOM 4278 C C . LEU A 1 529 ? 2.502 5.228 19.800 1.00 87.25 529 LEU A C 1
ATOM 4280 O O . LEU A 1 529 ? 2.593 6.452 19.933 1.00 87.25 529 LEU A O 1
ATOM 4284 N N . THR A 1 530 ? 3.323 4.363 20.381 1.00 80.50 530 THR A N 1
ATOM 4285 C CA . THR A 1 530 ? 4.481 4.687 21.213 1.00 80.50 530 THR A CA 1
ATOM 4286 C C . THR A 1 530 ? 5.607 3.681 20.943 1.00 80.50 530 THR A C 1
ATOM 4288 O O . THR A 1 530 ? 5.447 2.788 20.116 1.00 80.50 530 THR A O 1
ATOM 4291 N N . LEU A 1 531 ? 6.755 3.828 21.597 1.00 74.50 531 LEU A N 1
ATOM 4292 C CA . LEU A 1 531 ? 7.854 2.863 21.521 1.00 74.50 531 LEU A CA 1
ATOM 4293 C C . LEU A 1 531 ? 7.835 1.931 22.726 1.00 74.50 531 LEU A C 1
ATOM 4295 O O . LEU A 1 531 ? 7.278 2.261 23.775 1.00 74.50 531 LEU A O 1
ATOM 4299 N N . ASN A 1 532 ? 8.431 0.753 22.570 1.00 66.88 532 ASN A N 1
ATOM 4300 C CA . ASN A 1 532 ? 8.586 -0.163 23.686 1.00 66.88 532 ASN A CA 1
ATOM 4301 C C . ASN A 1 532 ? 9.623 0.414 24.666 1.00 66.88 532 ASN A C 1
ATOM 4303 O O . ASN A 1 532 ? 10.758 0.665 24.281 1.00 66.88 532 ASN A O 1
ATOM 4307 N N . CYS A 1 533 ? 9.234 0.653 25.922 1.00 54.59 533 CYS A N 1
ATOM 4308 C CA . CYS A 1 533 ? 10.062 1.346 26.922 1.00 54.59 533 CYS A CA 1
ATOM 4309 C C . CYS A 1 533 ? 11.331 0.583 27.357 1.00 54.59 533 CYS A C 1
ATOM 4311 O O . CYS A 1 533 ? 12.070 1.096 28.195 1.00 54.59 533 CYS A O 1
ATOM 4313 N N . ALA A 1 534 ? 11.561 -0.635 26.855 1.00 49.00 534 ALA A N 1
ATOM 4314 C CA . ALA A 1 534 ? 12.603 -1.535 27.345 1.00 49.00 534 ALA A CA 1
ATOM 4315 C C . ALA A 1 534 ? 14.040 -1.129 26.950 1.00 49.00 534 ALA A C 1
ATOM 4317 O O . ALA A 1 534 ? 14.962 -1.484 27.675 1.00 49.00 534 ALA A O 1
ATOM 4318 N N . ASP A 1 535 ? 14.231 -0.321 25.899 1.00 46.16 535 ASP A N 1
ATOM 4319 C CA . ASP A 1 535 ? 15.566 0.004 25.352 1.00 46.16 535 ASP A CA 1
ATOM 4320 C C . ASP A 1 535 ? 15.992 1.477 25.568 1.00 46.16 535 ASP A C 1
ATOM 4322 O O . ASP A 1 535 ? 16.786 2.051 24.816 1.00 46.16 535 ASP A O 1
ATOM 4326 N N . ASN A 1 536 ? 15.462 2.137 26.601 1.00 48.22 536 ASN A N 1
ATOM 4327 C CA . ASN A 1 536 ? 15.586 3.590 26.765 1.00 48.22 536 ASN A CA 1
ATOM 4328 C C . ASN A 1 536 ? 16.897 4.034 27.445 1.00 48.22 536 ASN A C 1
ATOM 4330 O O . ASN A 1 536 ? 16.902 4.400 28.620 1.00 48.22 536 ASN A O 1
ATOM 4334 N N . TYR A 1 537 ? 17.981 4.113 26.668 1.00 48.25 537 TYR A N 1
ATOM 4335 C CA . TYR A 1 537 ? 19.178 4.911 26.997 1.00 48.25 537 TYR A CA 1
ATOM 4336 C C . TYR A 1 537 ? 19.462 6.038 25.982 1.00 48.25 537 TYR A C 1
ATOM 4338 O O . TYR A 1 537 ? 20.546 6.621 25.993 1.00 48.25 537 TYR A O 1
ATOM 4346 N N . SER A 1 538 ? 18.521 6.398 25.096 1.00 50.22 538 SER A N 1
ATOM 4347 C CA . SER A 1 538 ? 18.749 7.515 24.168 1.00 50.22 538 SER A CA 1
ATOM 4348 C C . SER A 1 538 ? 18.530 8.869 24.853 1.00 50.22 538 SER A C 1
ATOM 4350 O O . SER A 1 538 ? 17.415 9.225 25.229 1.00 50.22 538 SER A O 1
ATOM 4352 N N . ILE A 1 539 ? 19.600 9.659 24.966 1.00 51.25 539 ILE A N 1
ATOM 4353 C CA . ILE A 1 539 ? 19.591 11.030 25.516 1.00 51.25 539 ILE A CA 1
ATOM 4354 C C . ILE A 1 539 ? 18.879 12.025 24.566 1.00 51.25 539 ILE A C 1
ATOM 4356 O O . ILE A 1 539 ? 18.509 13.126 24.980 1.00 51.25 539 ILE A O 1
ATOM 4360 N N . GLN A 1 540 ? 18.672 11.649 23.296 1.00 57.53 540 GLN A N 1
ATOM 4361 C CA . GLN A 1 540 ? 18.081 12.503 22.262 1.00 57.53 540 GLN A CA 1
ATOM 4362 C C . GLN A 1 540 ? 16.606 12.163 21.989 1.00 57.53 540 GLN A C 1
ATOM 4364 O O . GLN A 1 540 ? 16.252 10.983 21.967 1.00 57.53 540 GLN A O 1
ATOM 4369 N N . PRO A 1 541 ? 15.748 13.172 21.745 1.00 60.91 541 PRO A N 1
ATOM 4370 C CA . PRO A 1 541 ? 14.374 12.946 21.323 1.00 60.91 541 PRO A CA 1
ATOM 4371 C C . PRO A 1 541 ? 14.326 12.315 19.930 1.00 60.91 541 PRO A C 1
ATOM 4373 O O . PRO A 1 541 ? 14.955 12.807 18.994 1.00 60.91 541 PRO A O 1
ATOM 4376 N N . ILE A 1 542 ? 13.523 11.266 19.782 1.00 68.62 542 ILE A N 1
ATOM 4377 C CA . ILE A 1 542 ? 13.310 10.579 18.507 1.00 68.62 542 ILE A CA 1
ATOM 4378 C C . ILE A 1 542 ? 11.929 10.951 17.949 1.00 68.62 542 ILE A C 1
ATOM 4380 O O . ILE A 1 542 ? 10.926 10.961 18.671 1.00 68.62 542 ILE A O 1
ATOM 4384 N N . ASP A 1 543 ? 11.873 11.265 16.653 1.00 75.75 543 ASP A N 1
ATOM 4385 C CA . ASP A 1 543 ? 10.616 11.523 15.956 1.00 75.75 543 ASP A CA 1
ATOM 4386 C C . ASP A 1 543 ? 9.867 10.223 15.668 1.00 75.75 543 ASP A C 1
ATOM 4388 O O . ASP A 1 543 ? 10.318 9.400 14.871 1.00 75.75 543 ASP A O 1
ATOM 4392 N N . ILE A 1 544 ? 8.692 10.051 16.278 1.00 77.31 544 ILE A N 1
ATOM 4393 C CA . ILE A 1 544 ? 7.884 8.841 16.084 1.00 77.31 544 ILE A CA 1
ATOM 4394 C C . ILE A 1 544 ? 7.454 8.708 14.618 1.00 77.31 544 ILE A C 1
ATOM 4396 O O . ILE A 1 544 ? 7.300 7.583 14.160 1.00 77.31 544 ILE A O 1
ATOM 4400 N N . HIS A 1 545 ? 7.277 9.798 13.859 1.00 78.62 545 HIS A N 1
ATOM 4401 C CA . HIS A 1 545 ? 6.860 9.727 12.448 1.00 78.62 545 HIS A CA 1
ATOM 4402 C C . HIS A 1 545 ? 7.880 9.027 11.537 1.00 78.62 545 HIS A C 1
ATOM 4404 O O . HIS A 1 545 ? 7.481 8.391 10.562 1.00 78.62 545 HIS A O 1
ATOM 4410 N N . GLY A 1 546 ? 9.173 9.096 11.865 1.00 76.56 546 GLY A N 1
ATOM 4411 C CA . GLY A 1 546 ? 10.241 8.449 11.097 1.00 76.56 546 GLY A CA 1
ATOM 4412 C C . GLY A 1 546 ? 10.409 6.954 11.378 1.00 76.56 546 GLY A C 1
ATOM 4413 O O . GLY A 1 546 ? 11.141 6.277 10.661 1.00 76.56 546 GLY A O 1
ATOM 4414 N N . ILE A 1 547 ? 9.741 6.419 12.402 1.00 83.19 547 ILE A N 1
ATOM 4415 C CA . ILE A 1 547 ? 9.932 5.033 12.843 1.00 83.19 547 ILE A CA 1
ATOM 4416 C C . ILE A 1 547 ? 8.980 4.101 12.086 1.00 83.19 547 ILE A C 1
ATOM 4418 O O . ILE A 1 547 ? 7.787 4.414 11.969 1.00 83.19 547 ILE A O 1
ATOM 4422 N N . PRO A 1 548 ? 9.444 2.947 11.580 1.00 85.25 548 PRO A N 1
ATOM 4423 C CA . PRO A 1 548 ? 8.545 1.978 10.979 1.00 85.25 548 PRO A CA 1
ATOM 4424 C C . PRO A 1 548 ? 7.560 1.382 11.973 1.00 85.25 548 PRO A C 1
ATOM 4426 O O . PRO A 1 548 ? 7.885 1.125 13.130 1.00 85.25 548 PRO A O 1
ATOM 4429 N N . LEU A 1 549 ? 6.336 1.153 11.497 1.00 87.12 549 LEU A N 1
ATOM 4430 C CA . LEU A 1 549 ? 5.229 0.690 12.328 1.00 87.12 549 LEU A CA 1
ATOM 4431 C C . LEU A 1 549 ? 5.541 -0.640 13.038 1.00 87.12 549 LEU A C 1
ATOM 4433 O O . LEU A 1 549 ? 5.100 -0.849 14.164 1.00 87.12 549 LEU A O 1
ATOM 4437 N N . THR A 1 550 ? 6.367 -1.490 12.424 1.00 86.50 550 THR A N 1
ATOM 4438 C CA . THR A 1 550 ? 6.850 -2.765 12.979 1.00 86.50 550 THR A CA 1
ATOM 4439 C C . THR A 1 550 ? 7.678 -2.616 14.260 1.00 86.50 550 THR A C 1
ATOM 4441 O O . THR A 1 550 ? 7.781 -3.575 15.015 1.00 86.50 550 THR A O 1
ATOM 4444 N N . PHE A 1 551 ? 8.253 -1.437 14.525 1.00 84.56 551 PHE A N 1
ATOM 4445 C CA . PHE A 1 551 ? 9.050 -1.149 15.728 1.00 84.56 551 PHE A CA 1
ATOM 4446 C C . PHE A 1 551 ? 8.252 -0.424 16.816 1.00 84.56 551 PHE A C 1
ATOM 4448 O O . PHE A 1 551 ? 8.762 -0.172 17.908 1.00 84.56 551 PHE A O 1
ATOM 4455 N N . LEU A 1 552 ? 7.008 -0.049 16.524 1.00 86.00 552 LEU A N 1
ATOM 4456 C CA . LEU A 1 552 ? 6.150 0.665 17.456 1.00 86.00 552 LEU A CA 1
ATOM 4457 C C . LEU A 1 552 ? 5.287 -0.319 18.262 1.00 86.00 552 LEU A C 1
ATOM 4459 O O . LEU A 1 552 ? 5.056 -1.467 17.886 1.00 86.00 552 LEU A O 1
ATOM 4463 N N . THR A 1 553 ? 4.760 0.166 19.381 1.00 86.44 553 THR A N 1
ATOM 4464 C CA . THR A 1 553 ? 3.741 -0.508 20.188 1.00 86.44 553 THR A CA 1
ATOM 4465 C C . THR A 1 553 ? 2.539 0.411 20.397 1.00 86.44 553 THR A C 1
ATOM 4467 O O . THR A 1 553 ? 2.631 1.633 20.264 1.00 86.44 553 THR A O 1
ATOM 4470 N N . THR A 1 554 ? 1.383 -0.149 20.747 1.00 87.69 554 THR A N 1
ATOM 4471 C CA . THR A 1 554 ? 0.237 0.670 21.158 1.00 87.69 554 THR A CA 1
ATOM 4472 C C . THR A 1 554 ? 0.472 1.295 22.538 1.00 87.69 554 THR A C 1
ATOM 4474 O O . THR A 1 554 ? 1.324 0.849 23.308 1.00 87.69 554 THR A O 1
ATOM 4477 N N . ARG A 1 555 ? -0.330 2.304 22.894 1.00 84.19 555 ARG A N 1
ATOM 4478 C CA . ARG A 1 555 ? -0.293 2.989 24.199 1.00 84.19 555 ARG A CA 1
ATOM 4479 C C . ARG A 1 555 ? -0.338 2.053 25.411 1.00 84.19 555 ARG A C 1
ATOM 4481 O O . ARG A 1 555 ? 0.258 2.391 26.426 1.00 84.19 555 ARG A O 1
ATOM 4488 N N . ASN A 1 556 ? -1.068 0.942 25.330 1.00 83.31 556 ASN A N 1
ATOM 4489 C CA . ASN A 1 556 ? -1.152 -0.048 26.408 1.00 83.31 556 ASN A CA 1
ATOM 4490 C C . ASN A 1 556 ? -0.236 -1.258 26.144 1.00 83.31 556 ASN A C 1
ATOM 4492 O O . ASN A 1 556 ? -0.545 -2.369 26.565 1.00 83.31 556 ASN A O 1
ATOM 4496 N N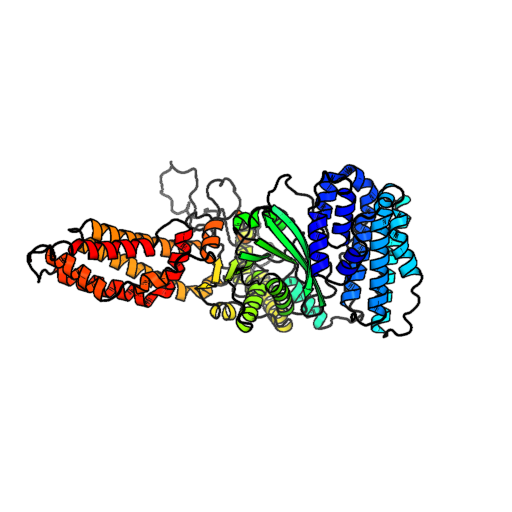 . HIS A 1 557 ? 0.855 -1.060 25.399 1.00 82.25 557 HIS A N 1
ATOM 4497 C CA . HIS A 1 557 ? 1.879 -2.067 25.107 1.00 82.25 557 HIS A CA 1
ATOM 4498 C C . HIS A 1 557 ? 1.352 -3.344 24.425 1.00 82.25 557 HIS A C 1
ATOM 4500 O O . HIS A 1 557 ? 1.903 -4.430 24.582 1.00 82.25 557 HIS A O 1
ATOM 4506 N N . THR A 1 558 ? 0.259 -3.232 23.664 1.00 83.25 558 THR A N 1
ATOM 4507 C CA . THR A 1 558 ? -0.219 -4.332 22.816 1.00 83.25 558 THR A CA 1
ATOM 4508 C C . THR A 1 558 ? 0.605 -4.355 21.525 1.00 83.25 558 THR A C 1
ATOM 4510 O O . THR A 1 558 ? 0.784 -3.287 20.929 1.00 83.25 558 THR A O 1
ATOM 4513 N N . PRO A 1 559 ? 1.067 -5.529 21.053 1.00 87.62 559 PRO A N 1
ATOM 4514 C CA . PRO A 1 559 ? 1.716 -5.638 19.750 1.00 87.62 559 PRO A CA 1
ATOM 4515 C C . PRO A 1 559 ? 0.820 -5.068 18.646 1.00 87.62 559 PRO A C 1
ATOM 4517 O O . PRO A 1 559 ? -0.347 -5.455 18.536 1.00 87.62 559 PRO A O 1
ATOM 4520 N N . ILE A 1 560 ? 1.352 -4.149 17.833 1.00 90.12 560 ILE A N 1
ATOM 4521 C CA . ILE A 1 560 ? 0.560 -3.475 16.791 1.00 90.12 560 ILE A CA 1
ATOM 4522 C C . ILE A 1 560 ? 0.065 -4.477 15.752 1.00 90.12 560 ILE A C 1
ATOM 4524 O O . ILE A 1 560 ? -1.085 -4.374 15.342 1.00 90.12 560 ILE A O 1
ATOM 4528 N N . SER A 1 561 ? 0.881 -5.469 15.388 1.00 90.88 561 SER A N 1
ATOM 4529 C CA . SER A 1 561 ? 0.497 -6.541 14.462 1.00 90.88 561 SER A CA 1
ATOM 4530 C C . SER A 1 561 ? -0.812 -7.212 14.879 1.00 90.88 561 SER A C 1
ATOM 4532 O O . SER A 1 561 ? -1.751 -7.284 14.095 1.00 90.88 561 SER A O 1
ATOM 4534 N N . ARG A 1 562 ? -0.934 -7.603 16.155 1.00 88.44 562 ARG A N 1
ATOM 4535 C CA . ARG A 1 562 ? -2.164 -8.202 16.703 1.00 88.44 562 ARG A CA 1
ATOM 4536 C C . ARG A 1 562 ? -3.338 -7.227 16.711 1.00 88.44 562 ARG A C 1
ATOM 4538 O O . ARG A 1 562 ? -4.453 -7.614 16.384 1.00 88.44 562 ARG A O 1
ATOM 4545 N N . PHE A 1 563 ? -3.091 -5.972 17.088 1.00 90.44 563 PHE A N 1
ATOM 4546 C CA . PHE A 1 563 ? -4.126 -4.937 17.117 1.00 90.44 563 PHE A CA 1
ATOM 4547 C C . PHE A 1 563 ? -4.695 -4.647 15.719 1.00 90.44 563 PHE A C 1
ATOM 4549 O O . PHE A 1 563 ? -5.906 -4.526 15.557 1.00 90.44 563 PHE A O 1
ATOM 4556 N N . ILE A 1 564 ? -3.822 -4.567 14.716 1.00 92.69 564 ILE A N 1
ATOM 4557 C CA . ILE A 1 564 ? -4.184 -4.351 13.316 1.00 92.69 564 ILE A CA 1
ATOM 4558 C C . ILE A 1 564 ? -4.847 -5.592 12.722 1.00 92.69 564 ILE A C 1
ATOM 4560 O O . ILE A 1 564 ? -5.860 -5.455 12.045 1.00 92.69 564 ILE A O 1
ATOM 4564 N N . TYR A 1 565 ? -4.333 -6.789 13.002 1.00 90.44 565 TYR A N 1
ATOM 4565 C CA . TYR A 1 565 ? -4.939 -8.027 12.519 1.00 90.44 565 TYR A CA 1
ATOM 4566 C C . TYR A 1 565 ? -6.385 -8.174 13.002 1.00 90.44 565 TYR A C 1
ATOM 4568 O O . TYR A 1 565 ? -7.275 -8.396 12.187 1.00 90.44 565 TYR A O 1
ATOM 4576 N N . GLY A 1 566 ? -6.652 -7.903 14.286 1.00 88.69 566 GLY A N 1
ATOM 4577 C CA . GLY A 1 566 ? -8.017 -7.896 14.825 1.00 88.69 566 GLY A CA 1
ATOM 4578 C C . GLY A 1 566 ? -8.974 -6.919 14.122 1.00 88.69 566 GLY A C 1
ATOM 4579 O O . GLY A 1 566 ? -10.184 -7.111 14.145 1.00 88.69 566 GLY A O 1
ATOM 4580 N N . PHE A 1 567 ? -8.471 -5.863 13.474 1.00 91.38 567 PHE A N 1
ATOM 4581 C CA . PHE A 1 567 ? -9.312 -4.888 12.774 1.00 91.38 567 PHE A CA 1
ATOM 4582 C C . PHE A 1 567 ? -9.926 -5.409 11.467 1.00 91.38 567 PHE A C 1
ATOM 4584 O O . PHE A 1 567 ? -11.056 -5.023 11.141 1.00 91.38 567 PHE A O 1
ATOM 4591 N N . TYR A 1 568 ? -9.227 -6.272 10.727 1.00 90.19 568 TYR A N 1
ATOM 4592 C CA . TYR A 1 568 ? -9.731 -6.823 9.463 1.00 90.19 568 TYR A CA 1
ATOM 4593 C C . TYR A 1 568 ? -9.952 -8.330 9.457 1.00 90.19 568 TYR A C 1
ATOM 4595 O O . TYR A 1 568 ? -10.589 -8.820 8.528 1.00 90.19 568 TYR A O 1
ATOM 4603 N N . SER A 1 569 ? -9.490 -9.055 10.474 1.00 85.94 569 SER A N 1
ATOM 4604 C CA . SER A 1 569 ? -9.802 -10.472 10.637 1.00 85.94 569 SER A CA 1
ATOM 4605 C C . SER A 1 569 ? -11.314 -10.697 10.665 1.00 85.94 569 SER A C 1
ATOM 4607 O O . SER A 1 569 ? -12.035 -9.982 11.367 1.00 85.94 569 SER A O 1
ATOM 4609 N N . LYS A 1 570 ? -11.789 -11.717 9.950 1.00 78.25 570 LYS A N 1
ATOM 4610 C CA . LYS A 1 570 ? -13.192 -12.137 9.997 1.00 78.25 570 LYS A CA 1
ATOM 4611 C C . LYS A 1 570 ? -13.409 -13.037 11.222 1.00 78.25 570 LYS A C 1
ATOM 4613 O O . LYS A 1 570 ? -12.778 -14.092 11.299 1.00 78.25 570 LYS A O 1
ATOM 4618 N N . PRO A 1 571 ? -14.256 -12.655 12.194 1.00 72.00 571 PRO A N 1
ATOM 4619 C CA . PRO A 1 571 ? -14.602 -13.551 13.291 1.00 72.00 571 PRO A CA 1
ATOM 4620 C C . PRO A 1 571 ? -15.434 -14.730 12.761 1.00 72.00 571 PRO A C 1
ATOM 4622 O O . PRO A 1 571 ? -16.218 -14.570 11.828 1.00 72.00 571 PRO A O 1
ATOM 4625 N N . ALA A 1 572 ? -15.297 -15.908 13.377 1.00 67.75 572 ALA A N 1
ATOM 4626 C CA . ALA A 1 572 ? -16.091 -17.089 13.009 1.00 67.75 572 ALA A CA 1
ATOM 4627 C C . ALA A 1 572 ? -17.601 -16.883 13.239 1.00 67.75 572 ALA A C 1
ATOM 4629 O O . ALA A 1 572 ? -18.423 -17.434 12.515 1.00 67.75 572 ALA A O 1
ATOM 4630 N N . MET A 1 573 ? -17.954 -16.073 14.239 1.00 70.06 573 MET A N 1
ATOM 4631 C CA . MET A 1 573 ? -19.313 -15.618 14.513 1.00 70.06 573 MET A CA 1
ATOM 4632 C C . MET A 1 573 ? -19.257 -14.114 14.799 1.00 70.06 573 MET A C 1
ATOM 4634 O O . MET A 1 573 ? -18.543 -13.725 15.728 1.00 70.06 573 MET A O 1
ATOM 4638 N N . PRO A 1 574 ? -19.967 -13.267 14.035 1.00 81.56 574 PRO A N 1
ATOM 4639 C CA . PRO A 1 574 ? -20.039 -11.840 14.318 1.00 81.56 574 PRO A CA 1
ATOM 4640 C C . PRO A 1 574 ? -20.597 -11.589 15.721 1.00 81.56 574 PRO A C 1
ATOM 4642 O O . PRO A 1 574 ? -21.687 -12.051 16.068 1.00 81.56 574 PRO A O 1
ATOM 4645 N N . SER A 1 575 ? -19.882 -10.818 16.544 1.00 84.94 575 SER A N 1
ATOM 4646 C CA . SER A 1 575 ? -20.313 -10.549 17.925 1.00 84.94 575 SER A CA 1
ATOM 4647 C C . SER A 1 575 ? -21.662 -9.825 17.998 1.00 84.94 575 SER A C 1
ATOM 4649 O O . SER A 1 575 ? -22.368 -9.926 19.003 1.00 84.94 575 SER A O 1
ATOM 4651 N N . ILE A 1 576 ? -22.037 -9.099 16.939 1.00 86.69 576 ILE A N 1
ATOM 4652 C CA . ILE A 1 576 ? -23.326 -8.406 16.842 1.00 86.69 576 ILE A CA 1
ATOM 4653 C C . ILE A 1 576 ? -24.512 -9.377 16.917 1.00 86.69 576 ILE A C 1
ATOM 4655 O O . ILE A 1 576 ? -25.490 -9.085 17.605 1.00 86.69 576 ILE A O 1
ATOM 4659 N N . ASP A 1 577 ? -24.395 -10.562 16.314 1.00 86.12 577 ASP A N 1
ATOM 4660 C CA . ASP A 1 577 ? -25.465 -11.562 16.298 1.00 86.12 577 ASP A CA 1
ATOM 4661 C C . ASP A 1 577 ? -25.712 -12.106 17.707 1.00 86.12 577 ASP A C 1
ATOM 4663 O O . ASP A 1 577 ? -26.852 -12.216 18.154 1.00 86.12 577 ASP A O 1
ATOM 4667 N N . SER A 1 578 ? -24.634 -12.339 18.462 1.00 86.38 578 SER A N 1
ATOM 4668 C CA . SER A 1 578 ? -24.724 -12.747 19.868 1.00 86.38 578 SER A CA 1
ATOM 4669 C C . SER A 1 578 ? -25.353 -11.665 20.747 1.00 86.38 578 SER A C 1
ATOM 4671 O O . SER A 1 578 ? -26.137 -11.972 21.640 1.00 86.38 578 SER A O 1
ATOM 4673 N N . ILE A 1 579 ? -25.073 -10.385 20.483 1.00 89.25 579 ILE A N 1
ATOM 4674 C CA . ILE A 1 579 ? -25.700 -9.269 21.208 1.00 89.25 579 ILE A CA 1
ATOM 4675 C C . ILE A 1 579 ? -27.218 -9.241 20.981 1.00 89.25 579 ILE A C 1
ATOM 4677 O O . ILE A 1 579 ? -27.977 -8.941 21.907 1.00 89.25 579 ILE A O 1
ATOM 4681 N N . HIS A 1 580 ? -27.682 -9.580 19.777 1.00 87.56 580 HIS A N 1
ATOM 4682 C CA . HIS A 1 580 ? -29.112 -9.635 19.474 1.00 87.56 580 HIS A CA 1
ATOM 4683 C C . HIS A 1 580 ? -29.859 -10.744 20.234 1.00 87.56 580 HIS A C 1
ATOM 4685 O O . HIS A 1 580 ? -31.072 -10.623 20.423 1.00 87.56 580 HIS A O 1
ATOM 4691 N N . LEU A 1 581 ? -29.155 -11.755 20.759 1.00 85.81 581 LEU A N 1
ATOM 4692 C CA . LEU A 1 581 ? -29.739 -12.805 21.603 1.00 85.81 581 LEU A CA 1
ATOM 4693 C C . LEU A 1 581 ? -30.138 -12.324 23.006 1.00 85.81 581 LEU A C 1
ATOM 4695 O O . LEU A 1 581 ? -30.921 -13.004 23.669 1.00 85.81 581 LEU A O 1
ATOM 4699 N N . LEU A 1 582 ? -29.680 -11.141 23.443 1.00 86.56 582 LEU A N 1
ATOM 4700 C CA . LEU A 1 582 ? -29.977 -10.563 24.760 1.00 86.56 582 LEU A CA 1
ATOM 4701 C C . LEU A 1 582 ? -31.442 -10.096 24.903 1.00 86.56 582 LEU A C 1
ATOM 4703 O O . LEU A 1 582 ? -31.704 -8.946 25.234 1.00 86.56 582 LEU A O 1
ATOM 4707 N N . ASN A 1 583 ? -32.432 -10.921 24.585 1.00 83.94 583 ASN A N 1
ATOM 4708 C CA . ASN A 1 583 ? -33.838 -10.542 24.435 1.00 83.94 583 ASN A CA 1
ATOM 4709 C C . ASN A 1 583 ? -34.588 -10.350 25.776 1.00 83.94 583 ASN A C 1
ATOM 4711 O O . ASN A 1 583 ? -34.040 -10.527 26.861 1.00 83.94 583 ASN A O 1
ATOM 4715 N N . LYS A 1 584 ? -35.862 -9.945 25.687 1.00 85.44 584 LYS A N 1
ATOM 4716 C CA . LYS A 1 584 ? -36.708 -9.702 26.866 1.00 85.44 584 LYS A CA 1
ATOM 4717 C C . LYS A 1 584 ? -36.976 -10.980 27.674 1.00 85.44 584 LYS A C 1
ATOM 4719 O O . LYS A 1 584 ? -37.042 -10.914 28.892 1.00 85.44 584 LYS A O 1
ATOM 4724 N N . ALA A 1 585 ? -37.061 -12.136 27.013 1.00 85.75 585 ALA A N 1
ATOM 4725 C CA . ALA A 1 585 ? -37.258 -13.417 27.690 1.00 85.75 585 ALA A CA 1
ATOM 4726 C C . ALA A 1 585 ? -36.072 -13.762 28.606 1.00 85.75 585 ALA A C 1
ATOM 4728 O O . ALA A 1 585 ? -36.257 -14.217 29.728 1.00 85.75 585 ALA A O 1
ATOM 4729 N N . MET A 1 586 ? -34.846 -13.480 28.163 1.00 85.62 586 MET A N 1
ATOM 4730 C CA . MET A 1 586 ? -33.647 -13.663 28.977 1.00 85.62 586 MET A CA 1
ATOM 4731 C C . MET A 1 586 ? -33.581 -12.664 30.147 1.00 85.62 586 MET A C 1
ATOM 4733 O O . MET A 1 586 ? -33.186 -13.044 31.246 1.00 85.62 586 MET A O 1
ATOM 4737 N N . GLU A 1 587 ? -34.004 -11.410 29.946 1.00 88.00 587 GLU A N 1
ATOM 4738 C CA . GLU A 1 587 ? -34.155 -10.433 31.037 1.00 88.00 587 GLU A CA 1
ATOM 4739 C C . GLU A 1 587 ? -35.135 -10.939 32.109 1.00 88.00 587 GLU A C 1
ATOM 4741 O O . GLU A 1 587 ? -34.804 -10.957 33.294 1.00 88.00 587 GLU A O 1
ATOM 4746 N N . GLU A 1 588 ? -36.318 -11.395 31.692 1.00 87.00 588 GLU A N 1
ATOM 4747 C CA . GLU A 1 588 ? -37.355 -11.935 32.578 1.00 87.00 588 GLU A CA 1
ATOM 4748 C C . GLU A 1 588 ? -36.862 -13.170 33.342 1.00 87.00 588 GLU A C 1
ATOM 4750 O O . GLU A 1 588 ? -37.038 -13.249 34.559 1.00 87.00 588 GLU A O 1
ATOM 4755 N N . ALA A 1 589 ? -36.163 -14.083 32.670 1.00 84.44 589 ALA A N 1
ATOM 4756 C CA . ALA A 1 589 ? -35.659 -15.298 33.294 1.00 84.44 589 ALA A CA 1
ATOM 4757 C C . ALA A 1 589 ? -34.526 -15.048 34.307 1.00 84.44 589 ALA A C 1
ATOM 4759 O O . ALA A 1 589 ? -34.464 -15.706 35.348 1.00 84.44 589 ALA A O 1
ATOM 4760 N N . LEU A 1 590 ? -33.656 -14.060 34.067 1.00 85.94 590 LEU A N 1
ATOM 4761 C CA . LEU A 1 590 ? -32.651 -13.636 35.052 1.00 85.94 590 LEU A CA 1
ATOM 4762 C C . LEU A 1 590 ? -33.295 -13.016 36.293 1.00 85.94 590 LEU A C 1
ATOM 4764 O O . LEU A 1 590 ? -32.874 -13.292 37.415 1.00 85.94 590 LEU A O 1
ATOM 4768 N N . ILE A 1 591 ? -34.343 -12.208 36.108 1.00 85.62 591 ILE A N 1
ATOM 4769 C CA . ILE A 1 591 ? -35.118 -11.657 37.226 1.00 85.62 591 ILE A CA 1
ATOM 4770 C C . ILE A 1 591 ? -35.787 -12.792 38.012 1.00 85.62 591 ILE A C 1
ATOM 4772 O O . ILE A 1 591 ? -35.795 -12.766 39.241 1.00 85.62 591 ILE A O 1
ATOM 4776 N N . GLN A 1 592 ? -36.327 -13.799 37.324 1.00 82.75 592 GLN A N 1
ATOM 4777 C CA . GLN A 1 592 ? -36.974 -14.948 37.957 1.00 82.75 592 GLN A CA 1
ATOM 4778 C C . GLN A 1 592 ? -35.981 -15.816 38.744 1.00 82.75 592 GLN A C 1
ATOM 4780 O O . GLN A 1 592 ? -36.288 -16.218 39.862 1.00 82.75 592 GLN A O 1
ATOM 4785 N N . THR A 1 593 ? -34.763 -15.994 38.224 1.00 78.38 593 THR A N 1
ATOM 4786 C CA . THR A 1 593 ? -33.640 -16.666 38.910 1.00 78.38 593 THR A CA 1
ATOM 4787 C C . THR A 1 593 ? -33.270 -15.989 40.234 1.00 78.38 593 THR A C 1
ATOM 4789 O O . THR A 1 593 ? -32.929 -16.647 41.218 1.00 78.38 593 THR A O 1
ATOM 4792 N N . LEU A 1 594 ? -33.337 -14.658 40.277 1.00 78.56 594 LEU A N 1
ATOM 4793 C CA . LEU A 1 594 ? -33.114 -13.891 41.503 1.00 78.56 594 LEU A CA 1
ATOM 4794 C C . LEU A 1 594 ? -34.284 -14.022 42.478 1.00 78.56 594 LEU A C 1
ATOM 4796 O O . LEU A 1 594 ? -34.067 -14.194 43.675 1.00 78.56 594 LEU A O 1
ATOM 4800 N N . ARG A 1 595 ? -35.521 -13.988 41.971 1.00 79.12 595 ARG A N 1
ATOM 4801 C CA . ARG A 1 595 ? -36.733 -14.146 42.788 1.00 79.12 595 ARG A CA 1
ATOM 4802 C C . ARG A 1 595 ? -36.816 -15.508 43.462 1.00 79.12 595 ARG A C 1
ATOM 4804 O O . ARG A 1 595 ? -37.129 -15.555 44.640 1.00 79.12 595 ARG A O 1
ATOM 4811 N N . SER A 1 596 ? -36.494 -16.596 42.761 1.00 74.50 596 SER A N 1
ATOM 4812 C CA . SER A 1 596 ? -36.570 -17.956 43.318 1.00 74.50 596 SER A CA 1
ATOM 4813 C C . SER A 1 596 ? -35.642 -18.185 44.517 1.00 74.50 596 SER A C 1
ATOM 4815 O O . SER A 1 596 ? -35.824 -19.142 45.260 1.00 74.50 596 SER A O 1
ATOM 4817 N N . ASN A 1 597 ? -34.649 -17.315 44.705 1.00 68.06 597 ASN A N 1
ATOM 4818 C CA . ASN A 1 597 ? -33.652 -17.398 45.768 1.00 68.06 597 ASN A CA 1
ATOM 4819 C C . ASN A 1 597 ? -33.839 -16.328 46.864 1.00 68.06 597 ASN A C 1
ATOM 4821 O O . ASN A 1 597 ? -33.049 -16.275 47.805 1.00 68.06 597 ASN A O 1
ATOM 4825 N N . HIS A 1 598 ? -34.883 -15.496 46.772 1.00 67.44 598 HIS A N 1
ATOM 4826 C CA . HIS A 1 598 ? -35.267 -14.527 47.799 1.00 67.44 598 HIS A CA 1
ATOM 4827 C C . HIS A 1 598 ? -36.644 -14.873 48.375 1.00 67.44 598 HIS A C 1
ATOM 4829 O O . HIS A 1 598 ? -37.585 -15.165 47.649 1.00 67.44 598 HIS A O 1
ATOM 4835 N N . SER A 1 599 ? -36.777 -14.793 49.699 1.00 58.56 599 SER A N 1
ATOM 4836 C CA . SER A 1 599 ? -38.032 -15.057 50.415 1.00 58.56 599 SER A CA 1
ATOM 4837 C C . SER A 1 599 ? -39.064 -13.925 50.315 1.00 58.56 599 SER A C 1
ATOM 4839 O O . SER A 1 599 ? -40.221 -14.137 50.666 1.00 58.56 599 SER A O 1
ATOM 4841 N N . ASP A 1 600 ? -38.666 -12.740 49.839 1.00 66.44 600 ASP A N 1
ATOM 4842 C CA . ASP A 1 600 ? -39.526 -11.560 49.708 1.00 66.44 600 ASP A CA 1
ATOM 4843 C C . ASP A 1 600 ? -39.504 -11.035 48.261 1.00 66.44 600 ASP A C 1
ATOM 4845 O O . ASP A 1 600 ? -38.506 -10.475 47.797 1.00 66.44 600 ASP A O 1
ATOM 4849 N N . GLU A 1 601 ? -40.612 -11.223 47.536 1.00 58.66 601 GLU A N 1
ATOM 4850 C CA . GLU A 1 601 ? -40.767 -10.803 46.133 1.00 58.66 601 GLU A CA 1
ATOM 4851 C C . GLU A 1 601 ? -40.643 -9.283 45.932 1.00 58.66 601 GLU A C 1
ATOM 4853 O O . GLU A 1 601 ? -40.356 -8.828 44.819 1.00 58.66 601 GLU A O 1
ATOM 4858 N N . ASN A 1 602 ? -40.846 -8.499 46.997 1.00 63.06 602 ASN A N 1
ATOM 4859 C CA . ASN A 1 602 ? -40.800 -7.039 46.978 1.00 63.06 602 ASN A CA 1
ATOM 4860 C C . ASN A 1 602 ? -39.503 -6.465 47.555 1.00 63.06 602 ASN A C 1
ATOM 4862 O O . ASN A 1 602 ? -39.454 -5.267 47.853 1.00 63.06 602 ASN A O 1
ATOM 4866 N N . SER A 1 603 ? -38.446 -7.274 47.686 1.00 72.31 603 SER A N 1
ATOM 4867 C CA . SER A 1 603 ? -37.165 -6.761 48.161 1.00 72.31 603 SER A CA 1
ATOM 4868 C C . SER A 1 603 ? -36.693 -5.589 47.287 1.00 72.31 603 SER A C 1
ATOM 4870 O O . SER A 1 603 ? -36.758 -5.612 46.049 1.00 72.31 603 SER A O 1
ATOM 4872 N N . LEU A 1 604 ? -36.226 -4.527 47.948 1.00 76.00 604 LEU A N 1
ATOM 4873 C CA . LEU A 1 604 ? -35.692 -3.335 47.288 1.00 76.00 604 LEU A CA 1
ATOM 4874 C C . LEU A 1 604 ? -34.558 -3.714 46.316 1.00 76.00 604 LEU A C 1
ATOM 4876 O O . LEU A 1 604 ? -34.426 -3.113 45.250 1.00 76.00 604 LEU A O 1
ATOM 4880 N N . ASP A 1 605 ? -33.796 -4.753 46.656 1.00 74.31 605 ASP A N 1
ATOM 4881 C CA . ASP A 1 605 ? -32.665 -5.264 45.884 1.00 74.31 605 ASP A CA 1
ATOM 4882 C C . ASP A 1 605 ? -33.104 -5.889 44.551 1.00 74.31 605 ASP A C 1
ATOM 4884 O O . ASP A 1 605 ? -32.507 -5.594 43.514 1.00 74.31 605 ASP A O 1
ATOM 4888 N N . ILE A 1 606 ? -34.201 -6.661 44.528 1.00 78.50 606 ILE A N 1
ATOM 4889 C CA . ILE A 1 606 ? -34.759 -7.224 43.284 1.00 78.50 606 ILE A CA 1
ATOM 4890 C C . ILE A 1 606 ? -35.279 -6.108 42.371 1.00 78.50 606 ILE A C 1
ATOM 4892 O O . ILE A 1 606 ? -35.057 -6.137 41.155 1.00 78.50 606 ILE A O 1
ATOM 4896 N N . GLN A 1 607 ? -35.957 -5.101 42.932 1.00 81.06 607 GLN A N 1
ATOM 4897 C CA . GLN A 1 607 ? -36.455 -3.967 42.148 1.00 81.06 607 GLN A CA 1
ATOM 4898 C C . GLN A 1 607 ? -35.309 -3.127 41.565 1.00 81.06 607 GLN A C 1
ATOM 4900 O O . GLN A 1 607 ? -35.365 -2.733 40.394 1.00 81.06 607 GLN A O 1
ATOM 4905 N N . GLN A 1 608 ? -34.251 -2.893 42.346 1.00 83.06 608 GLN A N 1
ATOM 4906 C CA . GLN A 1 608 ? -33.050 -2.198 41.885 1.00 83.06 608 GLN A CA 1
ATOM 4907 C C . GLN A 1 608 ? -32.314 -2.995 40.805 1.00 83.06 608 GLN A C 1
ATOM 4909 O O . GLN A 1 608 ? -31.997 -2.431 39.756 1.00 83.06 608 GLN A O 1
ATOM 4914 N N . PHE A 1 609 ? -32.113 -4.301 41.005 1.00 87.12 609 PHE A N 1
ATOM 4915 C CA . PHE A 1 609 ? -31.480 -5.166 40.013 1.00 87.12 609 PHE A CA 1
ATOM 4916 C C . PHE A 1 609 ? -32.256 -5.168 38.694 1.00 87.12 609 PHE A C 1
ATOM 4918 O O . PHE A 1 609 ? -31.669 -4.942 37.638 1.00 87.12 609 PHE A O 1
ATOM 4925 N N . LYS A 1 610 ? -33.585 -5.339 38.742 1.00 88.25 610 LYS A N 1
ATOM 4926 C CA . LYS A 1 610 ? -34.453 -5.294 37.555 1.00 88.25 610 LYS A CA 1
ATOM 4927 C C . LYS A 1 610 ? -34.297 -3.981 36.787 1.00 88.25 610 LYS A C 1
ATOM 4929 O O . LYS A 1 610 ? -34.141 -3.993 35.566 1.00 88.25 610 LYS A O 1
ATOM 4934 N N . SER A 1 611 ? -34.324 -2.854 37.499 1.00 87.06 611 SER A N 1
ATOM 4935 C CA . SER A 1 611 ? -34.151 -1.528 36.900 1.00 87.06 611 SER A CA 1
ATOM 4936 C C . SER A 1 611 ? -32.785 -1.394 36.215 1.00 87.06 611 SER A C 1
ATOM 4938 O O . SER A 1 611 ? -32.707 -0.991 35.052 1.00 87.06 611 SER A O 1
ATOM 4940 N N . PHE A 1 612 ? -31.705 -1.804 36.889 1.00 90.62 612 PHE A N 1
ATOM 4941 C CA . PHE A 1 612 ? -30.359 -1.752 36.319 1.00 90.62 612 PHE A CA 1
ATOM 4942 C C . PHE A 1 612 ? -30.173 -2.707 35.138 1.00 90.62 612 PHE A C 1
ATOM 4944 O O . PHE A 1 612 ? -29.534 -2.325 34.157 1.00 90.62 612 PHE A O 1
ATOM 4951 N N . LEU A 1 613 ? -30.754 -3.909 35.188 1.00 92.56 613 LEU A N 1
ATOM 4952 C CA . LEU A 1 613 ? -30.606 -4.920 34.143 1.00 92.56 613 LEU A CA 1
ATOM 4953 C C . LEU A 1 613 ? -31.269 -4.455 32.850 1.00 92.56 613 LEU A C 1
ATOM 4955 O O . LEU A 1 613 ? -30.646 -4.498 31.789 1.00 92.56 613 LEU A O 1
ATOM 4959 N N . SER A 1 614 ? -32.495 -3.942 32.950 1.00 90.94 614 SER A N 1
ATOM 4960 C CA . SER A 1 614 ? -33.230 -3.423 31.799 1.00 90.94 614 SER A CA 1
ATOM 4961 C C . SER A 1 614 ? -32.475 -2.285 31.105 1.00 90.94 614 SER A C 1
ATOM 4963 O O . SER A 1 614 ? -32.298 -2.287 29.883 1.00 90.94 614 SER A O 1
ATOM 4965 N N . VAL A 1 615 ? -31.958 -1.324 31.881 1.00 92.44 615 VAL A N 1
ATOM 4966 C CA . VAL A 1 615 ? -31.152 -0.207 31.355 1.00 92.44 615 VAL A CA 1
ATOM 4967 C C . VAL A 1 615 ? -29.866 -0.714 30.702 1.00 92.44 615 VAL A C 1
ATOM 4969 O O . VAL A 1 615 ? -29.514 -0.263 29.612 1.00 92.44 615 VAL A O 1
ATOM 4972 N N . PHE A 1 616 ? -29.185 -1.671 31.332 1.00 95.06 616 PHE A N 1
ATOM 4973 C CA . PHE A 1 616 ? -27.938 -2.241 30.835 1.00 95.06 616 PHE A CA 1
ATOM 4974 C C . PHE A 1 616 ? -28.119 -2.996 29.512 1.00 95.06 616 PHE A C 1
ATOM 4976 O O . PHE A 1 616 ? -27.431 -2.691 28.536 1.00 95.06 616 PHE A O 1
ATOM 4983 N N . LEU A 1 617 ? -29.070 -3.934 29.440 1.00 93.62 617 LEU A N 1
ATOM 4984 C CA . LEU A 1 617 ? -29.322 -4.733 28.236 1.00 93.62 617 LEU A CA 1
ATOM 4985 C C . LEU A 1 617 ? -29.796 -3.861 27.067 1.00 93.62 617 LEU A C 1
ATOM 4987 O O . LEU A 1 617 ? -29.314 -4.021 25.942 1.00 93.62 617 LEU A O 1
ATOM 4991 N N . ASN A 1 618 ? -30.678 -2.891 27.329 1.00 92.19 618 ASN A N 1
ATOM 4992 C CA . ASN A 1 618 ? -31.078 -1.912 26.317 1.00 92.19 618 ASN A CA 1
ATOM 4993 C C . ASN A 1 618 ? -29.895 -1.042 25.877 1.00 92.19 618 ASN A C 1
ATOM 4995 O O . ASN A 1 618 ? -29.735 -0.772 24.687 1.00 92.19 618 ASN A O 1
ATOM 4999 N N . GLY A 1 619 ? -29.023 -0.652 26.809 1.00 93.69 619 GLY A N 1
ATOM 5000 C CA . GLY A 1 619 ? -27.785 0.061 26.513 1.00 93.69 619 GLY A CA 1
ATOM 5001 C C . GLY A 1 619 ? -26.863 -0.715 25.570 1.00 93.69 619 GLY A C 1
ATOM 5002 O O . GLY A 1 619 ? -26.350 -0.129 24.613 1.00 93.69 619 GLY A O 1
ATOM 5003 N N . ILE A 1 620 ? -26.688 -2.024 25.790 1.00 94.25 620 ILE A N 1
ATOM 5004 C CA . ILE A 1 620 ? -25.906 -2.889 24.895 1.00 94.25 620 ILE A CA 1
ATOM 5005 C C . ILE A 1 620 ? -26.570 -2.971 23.517 1.00 94.25 620 ILE A C 1
ATOM 5007 O O . ILE A 1 620 ? -25.910 -2.703 22.514 1.00 94.25 620 ILE A O 1
ATOM 5011 N N . LYS A 1 621 ? -27.870 -3.277 23.444 1.00 92.25 621 LYS A N 1
ATOM 5012 C CA . LYS A 1 621 ? -28.596 -3.414 22.167 1.00 92.25 621 LYS A CA 1
ATOM 5013 C C . LYS A 1 621 ? -28.578 -2.147 21.325 1.00 92.25 621 LYS A C 1
ATOM 5015 O O . LYS A 1 621 ? -28.276 -2.205 20.137 1.00 92.25 621 LYS A O 1
ATOM 5020 N N . ASN A 1 622 ? -28.839 -0.998 21.945 1.00 93.81 622 ASN A N 1
ATOM 5021 C CA . ASN A 1 622 ? -28.835 0.296 21.260 1.00 93.81 622 ASN A CA 1
ATOM 5022 C C . ASN A 1 622 ? -27.453 0.645 20.684 1.00 93.81 622 ASN A C 1
ATOM 5024 O O . ASN A 1 622 ? -27.347 1.495 19.806 1.00 93.81 622 ASN A O 1
ATOM 5028 N N . ASN A 1 623 ? -26.396 -0.017 21.164 1.00 93.94 623 ASN A N 1
ATOM 5029 C CA . ASN A 1 623 ? -25.021 0.161 20.714 1.00 93.94 623 ASN A CA 1
ATOM 5030 C C . ASN A 1 623 ? -24.424 -1.132 20.125 1.00 93.94 623 ASN A C 1
ATOM 5032 O O . ASN A 1 623 ? -23.200 -1.256 20.061 1.00 93.94 623 ASN A O 1
ATOM 5036 N N . ALA A 1 624 ? -25.256 -2.080 19.671 1.00 91.75 624 ALA A N 1
ATOM 5037 C CA . ALA A 1 624 ? -24.818 -3.411 19.246 1.00 91.75 624 ALA A CA 1
ATOM 5038 C C . ALA A 1 624 ? -23.759 -3.366 18.136 1.00 91.75 624 ALA A C 1
ATOM 5040 O O . ALA A 1 624 ? -22.765 -4.076 18.218 1.00 91.75 624 ALA A O 1
ATOM 5041 N N . SER A 1 625 ? -23.909 -2.474 17.150 1.00 89.62 625 SER A N 1
ATOM 5042 C CA . SER A 1 625 ? -22.913 -2.300 16.082 1.00 89.62 625 SER A CA 1
ATOM 5043 C C . SER A 1 625 ? -21.557 -1.823 16.618 1.00 89.62 625 SER A C 1
ATOM 5045 O O . SER A 1 625 ? -20.518 -2.386 16.280 1.00 89.62 625 SER A O 1
ATOM 5047 N N . LEU A 1 626 ? -21.543 -0.820 17.504 1.00 91.00 626 LEU A N 1
ATOM 5048 C CA . LEU A 1 626 ? -20.310 -0.319 18.122 1.00 91.00 626 LEU A CA 1
ATOM 5049 C C . LEU A 1 626 ? -19.625 -1.405 18.960 1.00 91.00 626 LEU A C 1
ATOM 5051 O O . LEU A 1 626 ? -18.413 -1.593 18.860 1.00 91.00 626 LEU A O 1
ATOM 5055 N N . ILE A 1 627 ? -20.400 -2.083 19.808 1.00 92.62 627 ILE A N 1
ATOM 5056 C CA . ILE A 1 627 ? -19.891 -3.087 20.742 1.00 92.62 627 ILE A CA 1
ATOM 5057 C C . ILE A 1 627 ? -19.430 -4.329 19.983 1.00 92.62 627 ILE A C 1
ATOM 5059 O O . ILE A 1 627 ? -18.329 -4.800 20.243 1.00 92.62 627 ILE A O 1
ATOM 5063 N N . GLY A 1 628 ? -20.221 -4.808 19.021 1.00 89.56 628 GLY A N 1
ATOM 5064 C CA . GLY A 1 628 ? -19.888 -5.950 18.174 1.00 89.56 628 GLY A CA 1
ATOM 5065 C C . GLY A 1 628 ? -18.586 -5.720 17.410 1.00 89.56 628 GLY A C 1
ATOM 5066 O O . GLY A 1 628 ? -17.656 -6.506 17.542 1.00 89.56 628 GLY A O 1
ATOM 5067 N N . ASN A 1 629 ? -18.448 -4.566 16.747 1.00 87.62 629 ASN A N 1
ATOM 5068 C CA . ASN A 1 629 ? -17.221 -4.212 16.029 1.00 87.62 629 ASN A CA 1
ATOM 5069 C C . ASN A 1 629 ? -15.981 -4.152 16.941 1.00 87.62 629 ASN A C 1
ATOM 5071 O O . ASN A 1 629 ? -14.885 -4.519 16.524 1.00 87.62 629 ASN A O 1
ATOM 5075 N N . LEU A 1 630 ? -16.113 -3.653 18.175 1.00 89.62 630 LEU A N 1
ATOM 5076 C CA . LEU A 1 630 ? -15.003 -3.631 19.135 1.00 89.62 630 LEU A CA 1
ATOM 5077 C C . LEU A 1 630 ? -14.713 -5.021 19.713 1.00 89.62 630 LEU A C 1
ATOM 5079 O O . LEU A 1 630 ? -13.549 -5.335 19.956 1.00 89.62 630 LEU A O 1
ATOM 5083 N N . ALA A 1 631 ? -15.742 -5.843 19.910 1.00 88.12 631 ALA A N 1
ATOM 5084 C CA . ALA A 1 631 ? -15.613 -7.211 20.385 1.00 88.12 631 ALA A CA 1
ATOM 5085 C C . ALA A 1 631 ? -14.875 -8.089 19.376 1.00 88.12 631 ALA A C 1
ATOM 5087 O O . ALA A 1 631 ? -13.927 -8.768 19.759 1.00 88.12 631 ALA A O 1
ATOM 5088 N N . ASP A 1 632 ? -15.229 -8.000 18.094 1.00 86.12 632 ASP A N 1
ATOM 5089 C CA . ASP A 1 632 ? -14.576 -8.765 17.029 1.00 86.12 632 ASP A CA 1
ATOM 5090 C C . ASP A 1 632 ? -13.075 -8.430 16.954 1.00 86.12 632 ASP A C 1
ATOM 5092 O O . ASP A 1 632 ? -12.231 -9.324 16.869 1.00 86.12 632 ASP A O 1
ATOM 5096 N N . ARG A 1 633 ? -12.723 -7.146 17.136 1.00 85.94 633 ARG A N 1
ATOM 5097 C CA . ARG A 1 633 ? -11.325 -6.688 17.235 1.00 85.94 633 ARG A CA 1
ATOM 5098 C C . ARG A 1 633 ? -10.574 -7.278 18.428 1.00 85.94 633 ARG A C 1
ATOM 5100 O O . ARG A 1 633 ? -9.378 -7.549 18.336 1.00 85.94 633 ARG A O 1
ATOM 5107 N N . LEU A 1 634 ? -11.248 -7.420 19.567 1.00 84.06 634 LEU A N 1
ATOM 5108 C CA . LEU A 1 634 ? -10.656 -7.893 20.820 1.00 84.06 634 LEU A CA 1
ATOM 5109 C C . LEU A 1 634 ? -10.554 -9.418 20.898 1.00 84.06 634 LEU A C 1
ATOM 5111 O O . LEU A 1 634 ? -9.587 -9.929 21.466 1.00 84.06 634 LEU A O 1
ATOM 5115 N N . ALA A 1 635 ? -11.504 -10.139 20.298 1.00 75.81 635 ALA A N 1
ATOM 5116 C CA . ALA A 1 635 ? -11.544 -11.597 20.293 1.00 75.81 635 ALA A CA 1
ATOM 5117 C C . ALA A 1 635 ? -10.248 -12.189 19.716 1.00 75.81 635 ALA A C 1
ATOM 5119 O O . ALA A 1 635 ? -9.650 -13.086 20.308 1.00 75.81 635 ALA A O 1
ATOM 5120 N N . VAL A 1 636 ? -9.744 -11.604 18.627 1.00 70.00 636 VAL A N 1
ATOM 5121 C CA . VAL A 1 636 ? -8.484 -12.014 17.987 1.00 70.00 636 VAL A CA 1
ATOM 5122 C C . VAL A 1 636 ? -7.245 -11.626 18.805 1.00 70.00 636 VAL A C 1
ATOM 5124 O O . VAL A 1 636 ? -6.214 -12.292 18.740 1.00 70.00 636 VAL A O 1
ATOM 5127 N N . ALA A 1 637 ? -7.345 -10.600 19.655 1.00 59.94 637 ALA A N 1
ATOM 5128 C CA . ALA A 1 637 ? -6.293 -10.234 20.601 1.00 59.94 637 ALA A CA 1
ATOM 5129 C C . ALA A 1 637 ? -6.251 -11.139 21.855 1.00 59.94 637 ALA A C 1
ATOM 5131 O O . ALA A 1 637 ? -5.382 -10.944 22.710 1.00 59.94 637 ALA A O 1
ATOM 5132 N N . GLY A 1 638 ? -7.161 -12.119 21.968 1.00 59.50 638 GLY A N 1
ATOM 5133 C CA . GLY A 1 638 ? -7.202 -13.112 23.047 1.00 59.50 638 GLY A CA 1
ATOM 5134 C C . GLY A 1 638 ? -7.666 -12.560 24.397 1.00 59.50 638 GLY A C 1
ATOM 5135 O O . GLY A 1 638 ? -7.398 -13.168 25.431 1.00 59.50 638 GLY A O 1
ATOM 5136 N N . LYS A 1 639 ? -8.320 -11.393 24.416 1.00 58.31 639 LYS A N 1
ATOM 5137 C CA . LYS A 1 639 ? -8.743 -10.714 25.646 1.00 58.31 639 LYS A CA 1
ATOM 5138 C C . LYS A 1 639 ? -10.221 -10.356 25.556 1.00 58.31 639 LYS A C 1
ATOM 5140 O O . LYS A 1 639 ? -10.579 -9.463 24.804 1.00 58.31 639 LYS A O 1
ATOM 5145 N N . HIS A 1 640 ? -11.038 -11.013 26.380 1.00 67.38 640 HIS A N 1
ATOM 5146 C CA . HIS A 1 640 ? -12.461 -10.720 26.596 1.00 67.38 640 HIS A CA 1
ATOM 5147 C C . HIS A 1 640 ? -13.351 -10.926 25.357 1.00 67.38 640 HIS A C 1
ATOM 5149 O O . HIS A 1 640 ? -13.438 -10.079 24.473 1.00 67.38 640 HIS A O 1
ATOM 5155 N N . ASN A 1 641 ? -14.065 -12.053 25.325 1.00 80.69 641 ASN A N 1
ATOM 5156 C CA . ASN A 1 641 ? -15.016 -12.378 24.267 1.00 80.69 641 ASN A CA 1
ATOM 5157 C C . ASN A 1 641 ? -16.453 -12.172 24.765 1.00 80.69 641 ASN A C 1
ATOM 5159 O O . ASN A 1 641 ? -16.920 -12.933 25.614 1.00 80.69 641 ASN A O 1
ATOM 5163 N N . ILE A 1 642 ? -17.152 -11.169 24.225 1.00 87.81 642 ILE A N 1
ATOM 5164 C CA . ILE A 1 642 ? -18.545 -10.892 24.597 1.00 87.81 642 ILE A CA 1
ATOM 5165 C C . ILE A 1 642 ? -19.470 -12.071 24.273 1.00 87.81 642 ILE A C 1
ATOM 5167 O O . ILE A 1 642 ? -20.380 -12.334 25.047 1.00 87.81 642 ILE A O 1
ATOM 5171 N N . VAL A 1 643 ? -19.199 -12.830 23.205 1.00 87.38 643 VAL A N 1
ATOM 5172 C CA . VAL A 1 643 ? -19.983 -14.017 22.824 1.00 87.38 643 VAL A CA 1
ATOM 5173 C C . VAL A 1 643 ? -19.996 -15.036 23.961 1.00 87.38 643 VAL A C 1
ATOM 5175 O O . VAL A 1 643 ? -21.061 -15.479 24.374 1.00 87.38 643 VAL A O 1
ATOM 5178 N N . SER A 1 644 ? -18.826 -15.338 24.534 1.00 87.38 644 SER A N 1
ATOM 5179 C CA . SER A 1 644 ? -18.722 -16.256 25.677 1.00 87.38 644 SER A CA 1
ATOM 5180 C C . SER A 1 644 ? -19.442 -15.712 26.912 1.00 87.38 644 SER A C 1
ATOM 5182 O O . SER A 1 644 ? -20.147 -16.463 27.571 1.00 87.38 644 SER A O 1
ATOM 5184 N N . ILE A 1 645 ? -19.325 -14.412 27.206 1.00 90.19 645 ILE A N 1
ATOM 5185 C CA . ILE A 1 645 ? -20.006 -13.814 28.367 1.00 90.19 645 ILE A CA 1
ATOM 5186 C C . ILE A 1 645 ? -21.536 -13.917 28.211 1.00 90.19 645 ILE A C 1
ATOM 5188 O O . ILE A 1 645 ? -22.239 -14.206 29.176 1.00 90.19 645 ILE A O 1
ATOM 5192 N N . ILE A 1 646 ? -22.057 -13.715 26.996 1.00 90.00 646 ILE A N 1
ATOM 5193 C CA . ILE A 1 646 ? -23.488 -13.854 26.691 1.00 90.00 646 ILE A CA 1
ATOM 5194 C C . ILE A 1 646 ? -23.934 -15.321 26.790 1.00 90.00 646 ILE A C 1
ATOM 5196 O O . ILE A 1 646 ? -25.001 -15.596 27.335 1.00 90.00 646 ILE A O 1
ATOM 5200 N N . GLN A 1 647 ? -23.120 -16.269 26.318 1.00 88.25 647 GLN A N 1
ATOM 5201 C CA . GLN A 1 647 ? -23.391 -17.704 26.467 1.00 88.25 647 GLN A CA 1
ATOM 5202 C C . GLN A 1 647 ? -23.464 -18.125 27.942 1.00 88.25 647 GLN A C 1
ATOM 5204 O O . GLN A 1 647 ? -24.389 -18.839 28.322 1.00 88.25 647 GLN A O 1
ATOM 5209 N N . ASP A 1 648 ? -22.557 -17.627 28.784 1.00 87.94 648 ASP A N 1
ATOM 5210 C CA . ASP A 1 648 ? -22.574 -17.899 30.227 1.00 87.94 648 ASP A CA 1
ATOM 5211 C C . ASP A 1 648 ? -23.839 -17.336 30.891 1.00 87.94 648 ASP A C 1
ATOM 5213 O O . ASP A 1 648 ? -24.450 -17.978 31.745 1.00 87.94 648 ASP A O 1
ATOM 5217 N N . LEU A 1 649 ? -24.282 -16.157 30.448 1.00 87.94 649 LEU A N 1
ATOM 5218 C CA . LEU A 1 649 ? -25.518 -15.532 30.912 1.00 87.94 649 LEU A CA 1
ATOM 5219 C C . LEU A 1 649 ? -26.768 -16.332 30.485 1.00 87.94 649 LEU A C 1
ATOM 5221 O O . LEU A 1 649 ? -27.717 -16.442 31.260 1.00 87.94 649 LEU A O 1
ATOM 5225 N N . HIS A 1 650 ? -26.763 -16.949 29.297 1.00 85.00 650 HIS A N 1
ATOM 5226 C CA . HIS A 1 650 ? -27.807 -17.896 28.882 1.00 85.00 650 HIS A CA 1
ATOM 5227 C C . HIS A 1 650 ? -27.785 -19.192 29.700 1.00 85.00 650 HIS A C 1
ATOM 5229 O O . HIS A 1 650 ? -28.845 -19.715 30.045 1.00 85.00 650 HIS A O 1
ATOM 5235 N N . HIS A 1 651 ? -26.601 -19.696 30.044 1.00 84.00 651 HIS A N 1
ATOM 5236 C CA . HIS A 1 651 ? -26.464 -20.889 30.871 1.00 84.00 651 HIS A CA 1
ATOM 5237 C C . HIS A 1 651 ? -27.038 -20.679 32.286 1.00 84.00 651 HIS A C 1
ATOM 5239 O O . HIS A 1 651 ? -27.700 -21.581 32.799 1.00 84.00 651 HIS A O 1
ATOM 5245 N N . CYS A 1 652 ? -26.901 -19.477 32.877 1.00 76.31 652 CYS A N 1
ATOM 5246 C CA . CYS A 1 652 ? -27.575 -19.123 34.142 1.00 76.31 652 CYS A CA 1
ATOM 5247 C C . CYS A 1 652 ? -29.074 -19.415 34.099 1.00 76.31 652 CYS A C 1
ATOM 5249 O O . CYS A 1 652 ? -29.634 -19.994 35.023 1.00 76.31 652 CYS A O 1
ATOM 5251 N N . VAL A 1 653 ? -29.716 -18.986 33.013 1.00 77.62 653 VAL A N 1
ATOM 5252 C CA . VAL A 1 653 ? -31.164 -19.086 32.835 1.00 77.62 653 VAL A CA 1
ATOM 5253 C C . VAL A 1 653 ? -31.602 -20.548 32.690 1.00 77.62 653 VAL A C 1
ATOM 5255 O O . VAL A 1 653 ? -32.667 -20.926 33.168 1.00 77.62 653 VAL A O 1
ATOM 5258 N N . GLN A 1 654 ? -30.777 -21.393 32.068 1.00 70.25 654 GLN A N 1
ATOM 5259 C CA . GLN A 1 654 ? -31.099 -22.804 31.838 1.00 70.25 654 GLN A CA 1
ATOM 5260 C C . GLN A 1 654 ? -30.943 -23.674 33.095 1.00 70.25 654 GLN A C 1
ATOM 5262 O O . GLN A 1 654 ? -31.702 -24.626 33.269 1.00 70.25 654 GLN A O 1
ATOM 5267 N N . GLN A 1 655 ? -30.014 -23.346 33.999 1.00 61.88 655 GLN A N 1
ATOM 5268 C CA . GLN A 1 655 ? -29.779 -24.126 35.224 1.00 61.88 655 GLN A CA 1
ATOM 5269 C C . GLN A 1 655 ? -30.866 -23.984 36.301 1.00 61.88 655 GLN A C 1
ATOM 5271 O O . GLN A 1 655 ? -30.896 -24.785 37.231 1.00 61.88 655 GLN A O 1
ATOM 5276 N N . VAL A 1 656 ? -31.778 -23.017 36.177 1.00 53.59 656 VAL A N 1
ATOM 5277 C CA . VAL A 1 656 ? -32.892 -22.817 37.125 1.00 53.59 656 VAL A CA 1
ATOM 5278 C C . VAL A 1 656 ? -34.129 -23.645 36.750 1.00 53.59 656 VAL A C 1
ATOM 5280 O O . VAL A 1 656 ? -34.973 -23.918 37.598 1.00 53.59 656 VAL A O 1
ATOM 5283 N N . HIS A 1 657 ? -34.206 -24.141 35.511 1.00 44.62 657 HIS A N 1
ATOM 5284 C CA . HIS A 1 657 ? -35.319 -24.957 35.016 1.00 44.62 657 HIS A CA 1
ATOM 5285 C C . HIS A 1 657 ? -35.244 -26.505 35.140 1.00 44.62 657 HIS A C 1
ATOM 5287 O O . HIS A 1 657 ? -36.179 -27.141 34.650 1.00 44.62 657 HIS A O 1
ATOM 5293 N N . PRO A 1 658 ? -34.270 -27.189 35.787 1.00 37.28 658 PRO A N 1
ATOM 5294 C CA . PRO A 1 658 ? -34.303 -28.654 35.833 1.00 37.28 658 PRO A CA 1
ATOM 5295 C C . PRO A 1 658 ? -35.313 -29.272 36.820 1.00 37.28 658 PRO A C 1
ATOM 5297 O O . PRO A 1 658 ? -35.481 -30.487 36.786 1.00 37.28 658 PRO A O 1
ATOM 5300 N N . HIS A 1 659 ? -35.993 -28.507 37.687 1.00 34.34 659 HIS A N 1
ATOM 5301 C CA . HIS A 1 659 ? -36.781 -29.094 38.788 1.00 34.34 659 HIS A CA 1
ATOM 5302 C C . HIS A 1 659 ? -38.312 -29.146 38.632 1.00 34.34 659 HIS A C 1
ATOM 5304 O O . HIS A 1 659 ? -38.969 -29.678 39.520 1.00 34.34 659 HIS A O 1
ATOM 5310 N N . GLU A 1 660 ? -38.894 -28.715 37.508 1.00 35.06 660 GLU A N 1
ATOM 5311 C CA . GLU A 1 660 ? -40.362 -28.765 37.312 1.00 35.06 660 GLU A CA 1
ATOM 5312 C C . GLU A 1 660 ? -40.870 -29.874 36.369 1.00 35.06 660 GLU A C 1
ATOM 5314 O O . GLU A 1 660 ? -42.039 -29.874 35.999 1.00 35.06 660 GLU A O 1
ATOM 5319 N N . LEU A 1 661 ? -40.051 -30.873 36.008 1.00 35.00 661 LEU A N 1
ATOM 5320 C CA . LEU A 1 661 ? -40.478 -31.968 35.108 1.00 35.00 661 LEU A CA 1
ATOM 5321 C C . LEU A 1 661 ? -40.312 -33.397 35.659 1.00 35.00 661 LEU A C 1
ATOM 5323 O O . LEU A 1 661 ? -40.367 -34.361 34.902 1.00 35.00 661 LEU A O 1
ATOM 5327 N N . GLN A 1 662 ? -40.183 -33.571 36.976 1.00 29.41 662 GLN A N 1
ATOM 5328 C CA . GLN A 1 662 ? -40.295 -34.890 37.618 1.00 29.41 662 GLN A CA 1
ATOM 5329 C C . GLN A 1 662 ? -41.265 -34.845 38.800 1.00 29.41 662 GLN A C 1
ATOM 5331 O O . GLN A 1 662 ? -40.856 -34.958 39.947 1.00 29.41 662 GLN A O 1
ATOM 5336 N N . CYS A 1 663 ? -42.548 -34.647 38.499 1.00 35.69 663 CYS A N 1
ATOM 5337 C CA . CYS A 1 663 ? -43.679 -35.042 39.342 1.00 35.69 663 CYS A CA 1
ATOM 5338 C C . CYS A 1 663 ? -44.961 -35.003 38.492 1.00 35.69 663 CYS A C 1
ATOM 5340 O O . CYS A 1 663 ? -45.767 -34.081 38.600 1.00 35.69 663 CYS A O 1
ATOM 5342 N N . THR A 1 664 ? -45.127 -36.009 37.635 1.00 36.03 664 THR A N 1
ATOM 5343 C CA . THR A 1 664 ? -46.438 -36.529 37.215 1.00 36.03 664 THR A CA 1
ATOM 5344 C C . THR A 1 664 ? -46.349 -38.036 37.159 1.00 36.03 664 THR A C 1
ATOM 5346 O O . THR A 1 664 ? -45.405 -38.507 36.480 1.00 36.03 664 THR A O 1
#

pLDDT: mean 80.61, std 15.85, range [29.41, 98.19]

Sequence (664 aa):
MQLIPSQLLVDALDDFEVRKTVIEDLTLTPAGDEHSYSKWIMAFWLGSSVTRNFLFNSFRTDVEAIRPYLDWGYFCILTIDRHMSLLQKESTAYRVLHHIAIRFFLNFNEHFSSLQLAPKVIFYPLIYGFGDLTTISDGTPVDNQIVKSAKSLCLEMLSQLMSWAKTPPSISPVTTKPLFSQFSKSVFSLSTFKQNITRLLTSNCLPLHAFPIESFFYGSPVVSYKFLLPGHDGVLLEGVQLRHKEKNFDTTVLVLVGQVPIEHVYINQIQQNLPDFFNAEVILINHRNFSLHSSKRADRLQDIALDIISFAKHAVSPEKSLVLYGMCGGAGPMILAAERLMNQQIPFKIIIDRFAESYSSFLSYKTLKRRMGLQQQITHEVPCLPLFLWVLLDIAAYWLIVFALYCARTPNRFDVIVHQIPDADLLILQAKGPKTLQPPFFKILKPDSPKVLSELRPAYIDFVVHPDHDLRTTFKKQRDQKKLVLKTLKRDSLKLAYSATCFPFLESVFQRFSDFFDGCLQSISNEKLTLNCADNYSIQPIDIHGIPLTFLTTRNHTPISRFIYGFYSKPAMPSIDSIHLLNKAMEEALIQTLRSNHSDENSLDIQQFKSFLSVFLNGIKNNASLIGNLADRLAVAGKHNIVSIIQDLHHCVQQVHPHELQCT

Foldseek 3Di:
DFPDDLVLVLVLLVDQVSVVVLLQCLLPDDPPDPCNLLSLLLSVLSPWLVSVLVNCVSVVVLCVVLVLLSVLSSVLSLLLLLLLLVDDCPDPLNVLSSVLVSVLSVLCRVPVVCSRVPVLSSCVSVCVSLVPCDADPPDDPVSRVSSVLSSVVSVVSSVVVVCCVPPPDPDPPDDLPQSPDPVDPDDDDLLVLLLVLQLVLQADSDRQPVAADDDDDPPQQKDKTKGWFQFPSSFIWIKIKIDGPVDDFLEEEEDDEGNDACRDPLNVVCVSCVCVLQVHIYMYTDFLSRDSSGNDTDSALVSSLRSVVRVVVVPDDPRHAYEYEAAESRQLSSLSNVLVCVVVVNHHAYEYHAYFQFPLQLLAPLLVVLLVVQVCVFPVDDDPDPPVVVSVVSVVVSVVSVVSCVSSVRDGGSLVSVVVDDPLRYAYAHADADPFDDDPPPPDDDDPDPPVVPPGDGQEDASRGDPCGTSVVVCVVVVVVLLVLLVVLLVLLCVLLVLCVVPVLSVVLSPLSNQLSVLLVVLSQQSYKDADPPPPPDPGYDHPSSDDLQRIGGPVRQRVSLLSNLSPDDDPDQQLVLLVVLDPVLLVLVLVLVCVPDPDNPPPSSVSSSVSSVVSSVSCNVCSVVSSSSQSSVVSVVGRHVSVSSVSSVVSSVVVPPPPPPDD

=== Feature glossary ===
Feature key, reading from the visual/contextual features back to the raw sequence:

Rendered structure images. Six rendered views show the 3D structure from the faces of a cube — i.e. along ±x, ±y, ±z. Rendering representation is drawn randomly per protein from cartoon (secondary-structure ribbons), sticks (backbone bonds), or molecular surface; coloring is either N→C rainbow (blue at the N-terminus through red at the C-terminus) or one color per chain.

Contact-map, Ramachandran, and PAE plots. The contact map is a binary N×N matrix image: pixel (i, j) is dark where Cα_i and Cα_j are within 8 Å and |i−j|>4. Because the |i−j|>4 filter removes local helical contacts, off-diagonal stripes parallel to the main diagonal indicate parallel β-sheets; stripes perpendicular to it indicate antiparallel β-sheets. The Ramachandran plot scatters every residue's (φ, ψ) pair against the sterically allowed regions. The PAE heatmap renders the predicted-aligned-error matrix.

InterPro / GO / CATH / organism. Database cross-references. InterPro integrates a dozen domain/family signature databases into unified entries with residue-range hits. GO terms attach function/process/location labels with evidence codes. CATH codes position the fold in a four-level structural taxonomy. Organism is the NCBI-taxonomy species name.

Nearest PDB structures. The Foldseek neighbor list gives the closest experimentally determined structures in the PDB, ranked by structural alignment. TM-score near 1 means near-identical fold; near 0.3 means only rough topology match. This is how one finds what a novel AlphaFold prediction most resembles in the solved-structure universe.

Predicted aligned error. PAE(i, j) answers: if I align the predicted and true structures on residue i, how far off (in Å) do I expect residue j to be? A block-diagonal PAE matrix with low values on the blocks and high values off-diagonal is the signature of a multi-domain protein with confidently predicted domains but uncertain inter-domain orientation.

Solvent-accessible surface area. Accessible surface area quantifies burial. A residue with SASA near zero is packed into the hydrophobic core; one with SASA >100 Å² sits on the surface. Computed here via the Shrake–Rupley numerical algorithm with a 1.4 Å probe.

B-factor. B-factor (Debye–Waller factor) reflects atomic displacement in the crystal lattice. It is an experimental observable (units Å²), not a prediction; low values mean the atom is pinned down, high values mean it moves or is heterogeneous across the crystal.

pLDDT. For AlphaFold models, the B-factor field carries pLDDT — the model's own estimate of local accuracy on a 0–100 scale. Regions with pLDDT<50 should be treated as essentially unmodeled; they often correspond to intrinsically disordered segments.

Backbone torsions (φ/ψ). φ (phi) and ψ (psi) are the two rotatable backbone dihedrals per residue: φ is the C(i-1)–N–Cα–C torsion, ψ is the N–Cα–C–N(i+1) torsion, both in degrees on (−180°, 180°]. α-helical residues cluster near (−60°, −45°); β-strand residues near (−120°, +130°). A Ramachandran plot is simply a scatter of (φ, ψ) for every residue.

Radius of gyration, Cα contacts, bounding box. Radius of gyration (Rg) is the root-mean-square distance of Cα atoms from their centroid — a single number for overall size and compactness. A globular domain of N residues has Rg ≈ 2.2·N^0.38 Å; an extended or disordered chain has a much larger Rg. The Cα contact count is the number of residue pairs whose Cα atoms are within 8 Å and are more than four positions apart in sequence — a standard proxy for tertiary packing density. The bounding box is the smallest axis-aligned box enclosing all Cα atoms.

Secondary structure (3-state, P-SEA). Three-state secondary structure (P-SEA) collapses the eight DSSP classes into helix (a), strand (b), and coil (c). P-SEA assigns these from Cα geometry alone — distances and angles — without requiring backbone oxygens, so it works on any Cα trace.

Secondary structure (8-state, DSSP). DSSP 8-state secondary structure assigns each residue one of H (α-helix), G (3₁₀-helix), I (π-helix), E (extended β-strand), B (isolated β-bridge), T (hydrogen-bonded turn), S (bend), or '-' (coil). The assignment is computed from backbone hydrogen-bond geometry via the Kabsch–Sander algorithm.

Foldseek 3Di. A 3Di character summarizes, for each residue, the relative orientation of the Cα frame of its nearest spatial neighbor. Because it encodes fold topology rather than chemistry, 3Di alignments detect remote structural similarity that sequence alignment misses.

mmCIF coordinates. The mmCIF block holds the 3D Cartesian coordinates of each backbone atom (N, Cα, C, O) in ångströms. mmCIF is the PDB's canonical archive format — a tagged-loop text representation of the atomic model.

Sequence. Sequence gives the chain of amino acids in standard one-letter code (A=alanine, C=cysteine, …, Y=tyrosine), read N→C. It is the only feature that is directly encoded by the gene; all structural features are derived from the folded form of this sequence.